Protein AF-0000000079576818 (afdb_homodimer)

Foldseek 3Di:
DAFQQVPPWDQDDNDIWGKWFFLLLFQQQFLLQFLCCLQVVDHDQWDWAQWLLRTITIFGWDDWDDDVQKIKIWTFTDRTRAPDLSHGFIKMKMKGWDAAAEEAEAEDAAFWAACADQAPDDHGGTQEHDRSVVSNRVSNVVSCVVNVNGTYMYMYMYTNCQQVSVVVDCCVLLRTHRHDHRDDDGRMNHHPDPVVLLVVLLSNVSRCVRLPQQEAEEELDDVQLVLCVPPHDFDSSRYGHPNQQQLSNLVSSVVSNRAEYEYRYECQQLLVLLVLRRGRDVVVDHCSLVSLLVLLVVLPDDPVLSVQSNPDDGVVSNLVSCVVRPRLLSSLVSSLASSLVSSCVSNVVRHYYKYFYAHPVGGGSDIHPCNVVSRVVNVVSVVVSD/DAFQQVPPWDDDDNDIWGKWFFLLLFQQQFLLQFLCCLQVVDHDQWDWAQWLLRTITIFGWDDWDDDVQKIKIWTFTDRTRAPDLSHGFIKMKMKGWDAAAEEAEAEDAAFWAACADQAPDDHGGTQEHDRSVVSNRVSNVVSCVVNVNGTYMYMYMYTNCQQVSVVVDCCVLLRTHRHDHRDDDGRMNHHPDPVVLLVVLLSNVSRCVSLPQQEAEEELDDVQLVLCVPPHDFDSSRYGHPNQQQLSNLVSSVVSNRAEYEYRYECQQLLVLLVLRRGRDVVVDHCSLVSLLVLLVVLPDDPVLSVQSNPDDGVVSNLVSCVVRPRQLSSLVSSLASSLVSSCVSNVVRHYYKYFYAHPVGGGSDIHPCNVVSRVVNVVSVVVSD

Nearest PDB structures (foldseek):
  1sr8-assembly1_A  TM=6.077E-01  e=6.921E-20  Archaeoglobus fulgidus DSM 4304
  6rtq-assembly1_A  TM=4.492E-01  e=9.209E+00  Hoeflea phototrophica DFL-43
  5lhk-assembly1_A  TM=2.884E-01  e=3.628E+00  Streptomyces sp. BC16019
  1sr8-assembly1_A  TM=6.078E-01  e=7.165E-20  Archaeoglobus fulgidus DSM 4304
  6rtq-assembly1_A  TM=4.512E-01  e=9.118E+00  Hoeflea phototrophica DFL-43

Organism: NCBI:txid418240

Secondary structure (DSSP, 8-state):
---S-TT-EEEETTEEEE-EE-HHHHHHHHHHHHHHHHHH----SEEEEE-TTSPEEEEE-EEEEE-SSEEEEEEE---TTS--TTTT-EEEEEEEEESSSEEEEEE-TEE-EE-SSSSSSPTTSBSB-HHHHHHHHHHHHHHHHHTT--SEEEEEEE-TTHHHHGGGSSTGGGTEESEE-B--SSSEE-TT-HHHHHHHHHHHHHHHHHTT--EEEEESSHHHHHHHHHH--S-GGG-EE-TTBHHHHHHHHHHHT--EEEEEEEHHHHGGGGGT--B--TTT---HHHHHHHHHHHHT--HHHHHHHHT-SSHHHHHHHHHHTT-HHHHHHHHHHHHHHHHHHHHTT-SEEEEEEEETTTEEEEE-TTHHHHHHHHHHHHHHH-/---S-TT-EEEETTEEEE-EE-HHHHHHHHHHHHHHHHHH----SEEEEE-TTSPEEEEE-EEEEE-SSEEEEEEE---TTS--TTTT-EEEEEEEEESSSEEEEEE-TEE-EE-SSSSSSPTTSBSB-HHHHHHHHHHHHHHHHHTT--SEEEEEEE-TTHHHHGGGSSTGGGTEESEE-B--SSSEE-TT-HHHHHHHHHHHHHHHHHTT--EEEEESSHHHHHHHHHH--S-GGG-EE-TTBHHHHHHHHHHHT--EEEEEEEHHHHGGGGGT--B--TTT---HHHHHHHHHHHHT--HHHHHHHHT-SSHHHHHHHHHHTT-HHHHHHHHHHHHHHHHHHHHTT-SEEEEEEEETTTEEEEE-TTHHHHHHHHHHHHHHH-

Structure (mmCIF, N/CA/C/O backbone):
data_AF-0000000079576818-model_v1
#
loop_
_entity.id
_entity.type
_entity.pdbx_description
1 polymer 'Cobalt-precorrin-5B C(1)-methyltransferase'
#
loop_
_atom_site.group_PDB
_atom_site.id
_atom_site.type_symbol
_atom_site.label_atom_id
_atom_site.label_alt_id
_atom_site.label_comp_id
_atom_site.label_asym_id
_atom_site.label_entity_id
_atom_site.label_seq_id
_atom_site.pdbx_PDB_ins_code
_atom_site.Cartn_x
_atom_site.Cartn_y
_atom_site.Cartn_z
_atom_site.occupancy
_atom_site.B_iso_or_equiv
_atom_site.auth_seq_id
_atom_site.auth_comp_id
_atom_site.auth_asym_id
_atom_site.auth_atom_id
_atom_site.pdbx_PDB_model_num
ATOM 1 N N . MET A 1 1 ? 1.245 28.5 -14.078 1 74.12 1 MET A N 1
ATOM 2 C CA . MET A 1 1 ? 2.031 28.594 -12.852 1 74.12 1 MET A CA 1
ATOM 3 C C . MET A 1 1 ? 2.426 27.203 -12.359 1 74.12 1 MET A C 1
ATOM 5 O O . MET A 1 1 ? 1.647 26.25 -12.477 1 74.12 1 MET A O 1
ATOM 9 N N . LYS A 1 2 ? 3.658 27.125 -11.93 1 87.44 2 LYS A N 1
ATOM 10 C CA . LYS A 1 2 ? 4.137 25.875 -11.352 1 87.44 2 LYS A CA 1
ATOM 11 C C . LYS A 1 2 ? 3.539 25.656 -9.961 1 87.44 2 LYS A C 1
ATOM 13 O O . LYS A 1 2 ? 3.477 26.578 -9.148 1 87.44 2 LYS A O 1
ATOM 18 N N . ASN A 1 3 ? 2.969 24.516 -9.688 1 92.69 3 ASN A N 1
ATOM 19 C CA . ASN A 1 3 ? 2.271 24.297 -8.43 1 92.69 3 ASN A CA 1
ATOM 20 C C . ASN A 1 3 ? 3.102 23.453 -7.469 1 92.69 3 ASN A C 1
ATOM 22 O O . ASN A 1 3 ? 2.666 23.156 -6.352 1 92.69 3 ASN A O 1
ATOM 26 N N . GLY A 1 4 ? 4.203 23.109 -7.887 1 92.75 4 GLY A N 1
ATOM 27 C CA . GLY A 1 4 ? 5.082 22.375 -7 1 92.75 4 GLY A CA 1
ATOM 28 C C . GLY A 1 4 ? 5.113 20.875 -7.301 1 92.75 4 GLY A C 1
ATOM 29 O O . GLY A 1 4 ? 5.855 20.125 -6.668 1 92.75 4 GLY A O 1
ATOM 30 N N . LEU A 1 5 ? 4.336 20.359 -8.32 1 94.38 5 LEU A N 1
ATOM 31 C CA . LEU A 1 5 ? 4.219 18.938 -8.609 1 94.38 5 LEU A CA 1
ATOM 32 C C . LEU A 1 5 ? 4.926 18.578 -9.914 1 94.38 5 LEU A C 1
ATOM 34 O O . LEU A 1 5 ? 4.781 17.469 -10.422 1 94.38 5 LEU A O 1
ATOM 38 N N . GLU A 1 6 ? 5.711 19.516 -10.438 1 92.31 6 GLU A N 1
ATOM 39 C CA . GLU A 1 6 ? 6.285 19.391 -11.773 1 92.31 6 GLU A CA 1
ATOM 40 C C . GLU A 1 6 ? 7.199 18.172 -11.867 1 92.31 6 GLU A C 1
ATOM 42 O O . GLU A 1 6 ? 7.32 17.562 -12.938 1 92.31 6 GLU A O 1
ATOM 47 N N . ASP A 1 7 ? 7.754 17.797 -10.742 1 89.19 7 ASP A N 1
ATOM 48 C CA . ASP A 1 7 ? 8.719 16.703 -10.773 1 89.19 7 ASP A CA 1
ATOM 49 C C . ASP A 1 7 ? 8.125 15.422 -10.172 1 89.19 7 ASP A C 1
ATOM 51 O O . ASP A 1 7 ? 8.844 14.461 -9.898 1 89.19 7 ASP A O 1
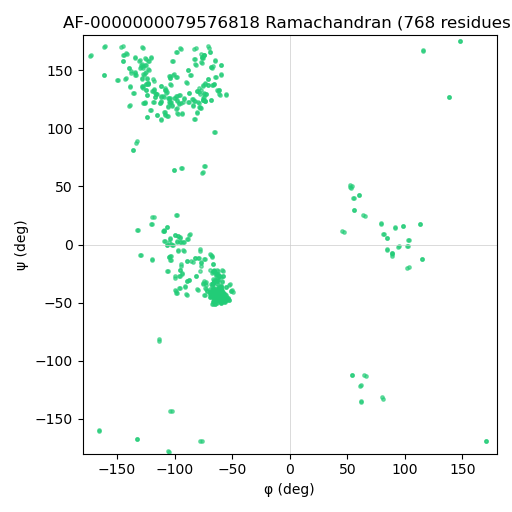ATOM 55 N N . TYR A 1 8 ? 6.859 15.406 -10.023 1 91.38 8 TYR A N 1
ATOM 56 C CA . TYR A 1 8 ? 6.211 14.258 -9.398 1 91.38 8 TYR A CA 1
ATOM 57 C C . TYR A 1 8 ? 5.359 13.492 -10.406 1 91.38 8 TYR A C 1
ATOM 59 O O . TYR A 1 8 ? 4.324 13.992 -10.859 1 91.38 8 TYR A O 1
ATOM 67 N N . TYR A 1 9 ? 5.867 12.32 -10.781 1 92.31 9 TYR A N 1
ATOM 68 C CA . TYR A 1 9 ? 5.195 11.453 -11.734 1 92.31 9 TYR A CA 1
ATOM 69 C C . TYR A 1 9 ? 5.391 9.984 -11.375 1 92.31 9 TYR A C 1
ATOM 71 O O . TYR A 1 9 ? 6.223 9.656 -10.531 1 92.31 9 TYR A O 1
ATOM 79 N N . VAL A 1 10 ? 4.598 9.172 -11.922 1 92.5 10 VAL A N 1
ATOM 80 C CA . VAL A 1 10 ? 4.73 7.723 -11.812 1 92.5 10 VAL A CA 1
ATOM 81 C C . VAL A 1 10 ? 4.461 7.078 -13.172 1 92.5 10 VAL A C 1
ATOM 83 O O . VAL A 1 10 ? 3.746 7.641 -14 1 92.5 10 VAL A O 1
ATOM 86 N N . ILE A 1 11 ? 5.121 5.984 -13.43 1 91.5 11 ILE A N 1
ATOM 87 C CA . ILE A 1 11 ? 4.855 5.238 -14.656 1 91.5 11 ILE A CA 1
ATOM 88 C C . ILE A 1 11 ? 3.885 4.094 -14.367 1 91.5 11 ILE A C 1
ATOM 90 O O . ILE A 1 11 ? 4.148 3.256 -13.5 1 91.5 11 ILE A O 1
ATOM 94 N N . ARG A 1 12 ? 2.736 4.094 -14.828 1 87.38 12 ARG A N 1
ATOM 95 C CA . ARG A 1 12 ? 1.747 3.023 -14.773 1 87.38 12 ARG A CA 1
ATOM 96 C C . ARG A 1 12 ? 1.498 2.436 -16.156 1 87.38 12 ARG A C 1
ATOM 98 O O . ARG A 1 12 ? 1.164 3.162 -17.094 1 87.38 12 ARG A O 1
ATOM 105 N N . GLY A 1 13 ? 1.765 1.047 -16.125 1 82.94 13 GLY A N 1
ATOM 106 C CA . GLY A 1 13 ? 1.78 0.456 -17.453 1 82.94 13 GLY A CA 1
ATOM 107 C C . GLY A 1 13 ? 2.865 1.024 -18.344 1 82.94 13 GLY A C 1
ATOM 108 O O . GLY A 1 13 ? 4.043 1.023 -17.984 1 82.94 13 GLY A O 1
ATOM 109 N N . ASN A 1 14 ? 2.688 1.577 -19.391 1 85.75 14 ASN A N 1
ATOM 110 C CA . ASN A 1 14 ? 3.676 2.168 -20.297 1 85.75 14 ASN A CA 1
ATOM 111 C C . ASN A 1 14 ? 3.434 3.662 -20.484 1 85.75 14 ASN A C 1
ATOM 113 O O . ASN A 1 14 ? 3.85 4.234 -21.484 1 85.75 14 ASN A O 1
ATOM 117 N N . LYS A 1 15 ? 2.742 4.246 -19.453 1 91.75 15 LYS A N 1
ATOM 118 C CA . LYS A 1 15 ? 2.436 5.668 -19.562 1 91.75 15 LYS A CA 1
ATOM 119 C C . LYS A 1 15 ? 2.971 6.441 -18.359 1 91.75 15 LYS A C 1
ATOM 121 O O . LYS A 1 15 ? 2.787 6.023 -17.219 1 91.75 15 LYS A O 1
ATOM 126 N N . LYS A 1 16 ? 3.67 7.449 -18.609 1 93.69 16 LYS A N 1
ATOM 127 C CA . LYS A 1 16 ? 4.074 8.391 -17.578 1 93.69 16 LYS A CA 1
ATOM 128 C C . LYS A 1 16 ? 2.9 9.266 -17.141 1 93.69 16 LYS A C 1
ATOM 130 O O . LYS A 1 16 ? 2.277 9.938 -17.969 1 93.69 16 LYS A O 1
ATOM 135 N N . MET A 1 17 ? 2.574 9.281 -15.836 1 96 17 MET A N 1
ATOM 136 C CA . MET A 1 17 ? 1.37 9.945 -15.344 1 96 17 MET A CA 1
ATOM 137 C C . MET A 1 17 ? 1.713 10.969 -14.266 1 96 17 MET A C 1
ATOM 139 O O . MET A 1 17 ? 2.471 10.664 -13.336 1 96 17 MET A O 1
ATOM 143 N N . ARG A 1 18 ? 1.081 12.125 -14.328 1 96.12 18 ARG A N 1
ATOM 144 C CA . ARG A 1 18 ? 1.359 13.242 -13.438 1 96.12 18 ARG A CA 1
ATOM 145 C C . ARG A 1 18 ? 0.555 13.125 -12.141 1 96.12 18 ARG A C 1
ATOM 147 O O . ARG A 1 18 ? -0.614 12.734 -12.172 1 96.12 18 ARG A O 1
ATOM 154 N N . PHE A 1 19 ? 1.176 13.586 -11.016 1 96.81 19 PHE A N 1
ATOM 155 C CA . PHE A 1 19 ? 0.482 13.703 -9.734 1 96.81 19 PHE A CA 1
ATOM 156 C C . PHE A 1 19 ? -0.452 14.906 -9.734 1 96.81 19 PHE A C 1
ATOM 158 O O . PHE A 1 19 ? -0.341 15.789 -10.586 1 96.81 19 PHE A O 1
ATOM 165 N N . GLY A 1 20 ? -1.415 14.922 -8.836 1 97.81 20 GLY A N 1
ATOM 166 C CA . GLY A 1 20 ? -2.289 16.047 -8.57 1 97.81 20 GLY A CA 1
ATOM 167 C C . GLY A 1 20 ? -2.436 16.359 -7.09 1 97.81 20 GLY A C 1
ATOM 168 O O . GLY A 1 20 ? -1.608 15.93 -6.277 1 97.81 20 GLY A O 1
ATOM 169 N N . TYR A 1 21 ? -3.414 17.203 -6.77 1 98.12 21 TYR A N 1
ATOM 170 C CA . TYR A 1 21 ? -3.682 17.5 -5.367 1 98.12 21 TYR A CA 1
ATOM 171 C C . TYR A 1 21 ? -5.156 17.281 -5.035 1 98.12 21 TYR A C 1
ATOM 173 O O . TYR A 1 21 ? -6.016 17.391 -5.914 1 98.12 21 TYR A O 1
ATOM 181 N N . THR A 1 22 ? -5.434 16.984 -3.783 1 97.81 22 THR A N 1
ATOM 182 C CA . THR A 1 22 ? -6.723 16.453 -3.346 1 97.81 22 THR A CA 1
ATOM 183 C C . THR A 1 22 ? -7.723 17.594 -3.141 1 97.81 22 THR A C 1
ATOM 185 O O . THR A 1 22 ? -7.344 18.766 -3.117 1 97.81 22 THR A O 1
ATOM 188 N N . THR A 1 23 ? -8.984 17.219 -2.979 1 98.38 23 THR A N 1
ATOM 189 C CA . THR A 1 23 ? -10.008 18.188 -2.613 1 98.38 23 THR A CA 1
ATOM 190 C C . THR A 1 23 ? -9.711 18.797 -1.247 1 98.38 23 THR A C 1
ATOM 192 O O . THR A 1 23 ? -10.008 19.969 -1.006 1 98.38 23 THR A O 1
ATOM 195 N N . GLY A 1 24 ? -9.141 18 -0.375 1 98.25 24 GLY A N 1
ATOM 196 C CA . GLY A 1 24 ? -8.727 18.516 0.921 1 98.25 24 GLY A CA 1
ATOM 197 C C . GLY A 1 24 ? -7.715 19.641 0.82 1 98.25 24 GLY A C 1
ATOM 198 O O . GLY A 1 24 ? -7.836 20.656 1.512 1 98.25 24 GLY A O 1
ATOM 199 N N . SER A 1 25 ? -6.766 19.391 -0.07 1 98.25 25 SER A N 1
ATOM 200 C CA . SER A 1 25 ? -5.762 20.422 -0.283 1 98.25 25 SER A CA 1
ATOM 201 C C . SER A 1 25 ? -6.387 21.688 -0.875 1 98.25 25 SER A C 1
ATOM 203 O O . SER A 1 25 ? -6.023 22.797 -0.497 1 98.25 25 SER A O 1
ATOM 205 N N . CYS A 1 26 ? -7.262 21.516 -1.773 1 98.75 26 CYS A N 1
ATOM 206 C CA . CYS A 1 26 ? -7.957 22.656 -2.355 1 98.75 26 CYS A CA 1
ATOM 207 C C . CYS A 1 26 ? -8.719 23.422 -1.288 1 98.75 26 CYS A C 1
ATOM 209 O O . CYS A 1 26 ? -8.641 24.656 -1.233 1 98.75 26 CYS A O 1
ATOM 211 N N . ALA A 1 27 ? -9.453 22.688 -0.46 1 98.81 27 ALA A N 1
ATOM 212 C CA . ALA A 1 27 ? -10.258 23.312 0.586 1 98.81 27 ALA A CA 1
ATOM 213 C C . ALA A 1 27 ? -9.383 24.094 1.562 1 98.81 27 ALA A C 1
ATOM 215 O O . ALA A 1 27 ? -9.695 25.234 1.92 1 98.81 27 ALA A O 1
ATOM 216 N N . ALA A 1 28 ? -8.32 23.5 1.974 1 98.38 28 ALA A N 1
ATOM 217 C CA . ALA A 1 28 ? -7.414 24.125 2.924 1 98.38 28 ALA A CA 1
ATOM 218 C C . ALA A 1 28 ? -6.777 25.375 2.322 1 98.38 28 ALA A C 1
ATOM 220 O O . ALA A 1 28 ? -6.688 26.422 2.982 1 98.38 28 ALA A O 1
ATOM 221 N N . ALA A 1 29 ? -6.352 25.281 1.074 1 98.44 29 ALA A N 1
ATOM 222 C CA . ALA A 1 29 ? -5.727 26.406 0.397 1 98.44 29 ALA A CA 1
ATOM 223 C C . ALA A 1 29 ? -6.723 27.547 0.197 1 98.44 29 ALA A C 1
ATOM 225 O O . ALA A 1 29 ? -6.379 28.719 0.387 1 98.44 29 ALA A O 1
ATOM 226 N N . ALA A 1 30 ? -7.887 27.203 -0.219 1 98.75 30 ALA A N 1
ATOM 227 C CA . ALA A 1 30 ? -8.922 28.219 -0.377 1 98.75 30 ALA A CA 1
ATOM 228 C C . ALA A 1 30 ? -9.203 28.922 0.944 1 98.75 30 ALA A C 1
ATOM 230 O O . ALA A 1 30 ? -9.359 30.156 0.975 1 98.75 30 ALA A O 1
ATOM 231 N N . CYS A 1 31 ? -9.352 28.156 1.977 1 98.62 31 CYS A N 1
ATOM 232 C CA . CYS A 1 31 ? -9.57 28.719 3.305 1 98.62 31 CYS A CA 1
ATOM 233 C C . CYS A 1 31 ? -8.438 29.672 3.686 1 98.62 31 CYS A C 1
ATOM 235 O O . CYS A 1 31 ? -8.688 30.766 4.18 1 98.62 31 CYS A O 1
ATOM 237 N N . LYS A 1 32 ? -7.23 29.234 3.455 1 97.44 32 LYS A N 1
ATOM 238 C CA . LYS A 1 32 ? -6.066 30.078 3.75 1 97.44 32 LYS A CA 1
ATOM 239 C C . LYS A 1 32 ? -6.141 31.406 3.004 1 97.44 32 LYS A C 1
ATOM 241 O O . LYS A 1 32 ? -5.945 32.469 3.598 1 97.44 32 LYS A O 1
ATOM 246 N N . GLY A 1 33 ? -6.391 31.344 1.738 1 98 33 GLY A N 1
ATOM 247 C CA . GLY A 1 33 ? -6.52 32.562 0.945 1 98 33 GLY A CA 1
ATOM 248 C C . GLY A 1 33 ? -7.602 33.5 1.452 1 98 33 GLY A C 1
ATOM 249 O O . GLY A 1 33 ? -7.367 34.688 1.623 1 98 33 GLY A O 1
ATOM 250 N N . ALA A 1 34 ? -8.766 32.938 1.726 1 98.56 34 ALA A N 1
ATOM 251 C CA . ALA A 1 34 ? -9.898 33.719 2.201 1 98.56 34 ALA A CA 1
ATOM 252 C C . ALA A 1 34 ? -9.578 34.375 3.541 1 98.56 34 ALA A C 1
ATOM 254 O O . ALA A 1 34 ? -9.867 35.562 3.74 1 98.56 34 ALA A O 1
ATOM 255 N N . ALA A 1 35 ? -9.055 33.594 4.43 1 97.62 35 ALA A N 1
ATOM 256 C CA . ALA A 1 35 ? -8.711 34.125 5.75 1 97.62 35 ALA A CA 1
ATOM 257 C C . ALA A 1 35 ? -7.664 35.219 5.652 1 97.62 35 ALA A C 1
ATOM 259 O O . ALA A 1 35 ? -7.754 36.25 6.34 1 97.62 35 ALA A O 1
ATOM 260 N N . GLU A 1 36 ? -6.684 35.031 4.805 1 96.5 36 GLU A N 1
ATOM 261 C CA . GLU A 1 36 ? -5.625 36.031 4.609 1 96.5 36 GLU A CA 1
ATOM 262 C C . GLU A 1 36 ? -6.199 37.344 4.109 1 96.5 36 GLU A C 1
ATOM 264 O O . GLU A 1 36 ? -5.809 38.438 4.586 1 96.5 36 GLU A O 1
ATOM 269 N N . ILE A 1 37 ? -7.031 37.281 3.207 1 97.31 37 ILE A N 1
ATOM 270 C CA . ILE A 1 37 ? -7.633 38.5 2.639 1 97.31 37 ILE A CA 1
ATOM 271 C C . ILE A 1 37 ? -8.539 39.156 3.674 1 97.31 37 ILE A C 1
ATOM 273 O O . ILE A 1 37 ? -8.523 40.375 3.834 1 97.31 37 ILE A O 1
ATOM 277 N N . LEU A 1 38 ? -9.352 38.312 4.348 1 97.56 38 LEU A N 1
ATOM 278 C CA . LEU A 1 38 ? -10.32 38.812 5.312 1 97.56 38 LEU A CA 1
ATOM 279 C C . LEU A 1 38 ? -9.625 39.562 6.453 1 97.56 38 LEU A C 1
ATOM 281 O O . LEU A 1 38 ? -10.031 40.656 6.82 1 97.56 38 LEU A O 1
ATOM 285 N N . LEU A 1 39 ? -8.633 38.969 6.996 1 95.69 39 LEU A N 1
ATOM 286 C CA . LEU A 1 39 ? -8.008 39.5 8.203 1 95.69 39 LEU A CA 1
ATOM 287 C C . LEU A 1 39 ? -6.863 40.438 7.852 1 95.69 39 LEU A C 1
ATOM 289 O O . LEU A 1 39 ? -6.613 41.406 8.562 1 95.69 39 LEU A O 1
ATOM 293 N N . GLY A 1 40 ? -6.129 40.188 6.84 1 93.88 40 GLY A N 1
ATOM 294 C CA . GLY A 1 40 ? -4.957 40.969 6.469 1 93.88 40 GLY A CA 1
ATOM 295 C C . GLY A 1 40 ? -5.277 42.125 5.543 1 93.88 40 GLY A C 1
ATOM 296 O O . GLY A 1 40 ? -4.508 43.062 5.449 1 93.88 40 GLY A O 1
ATOM 297 N N . GLY A 1 41 ? -6.246 41.969 4.75 1 93.25 41 GLY A N 1
ATOM 298 C CA . GLY A 1 41 ? -6.66 43.031 3.844 1 93.25 41 GLY A CA 1
ATOM 299 C C . GLY A 1 41 ? -5.863 43.062 2.553 1 93.25 41 GLY A C 1
ATOM 300 O O . GLY A 1 41 ? -6 43.969 1.754 1 93.25 41 GLY A O 1
ATOM 301 N N . VAL A 1 42 ? -5.023 42.125 2.357 1 88.94 42 VAL A N 1
ATOM 302 C CA . VAL A 1 42 ? -4.184 42.094 1.164 1 88.94 42 VAL A CA 1
ATOM 303 C C . VAL A 1 42 ? -4.66 41 0.221 1 88.94 42 VAL A C 1
ATOM 305 O O . VAL A 1 42 ? -4.898 39.875 0.65 1 88.94 42 VAL A O 1
ATOM 308 N N . MET A 1 43 ? -4.762 41.438 -1.058 1 91.56 43 MET A N 1
ATOM 309 C CA . MET A 1 43 ? -5.168 40.469 -2.086 1 91.56 43 MET A CA 1
ATOM 310 C C . MET A 1 43 ? -3.998 39.594 -2.492 1 91.56 43 MET A C 1
ATOM 312 O O . MET A 1 43 ? -2.871 40.062 -2.637 1 91.56 43 MET A O 1
ATOM 316 N N . HIS A 1 44 ? -4.258 38.344 -2.576 1 91.38 44 HIS A N 1
ATOM 317 C CA . HIS A 1 44 ? -3.277 37.344 -3.049 1 91.38 44 HIS A CA 1
ATOM 318 C C . HIS A 1 44 ? -3.766 36.656 -4.305 1 91.38 44 HIS A C 1
ATOM 320 O O . HIS A 1 44 ? -4.957 36.375 -4.441 1 91.38 44 HIS A O 1
ATOM 326 N N . LYS A 1 45 ? -2.861 36.406 -5.219 1 94.06 45 LYS A N 1
ATOM 327 C CA . LYS A 1 45 ? -3.211 35.656 -6.426 1 94.06 45 LYS A CA 1
ATOM 328 C C . LYS A 1 45 ? -3.076 34.156 -6.203 1 94.06 45 LYS A C 1
ATOM 330 O O . LYS A 1 45 ? -3.717 33.344 -6.895 1 94.06 45 LYS A O 1
ATOM 335 N N . ALA A 1 46 ? -2.154 33.812 -5.328 1 97.12 46 ALA A N 1
ATOM 336 C CA . ALA A 1 46 ? -1.885 32.406 -5.027 1 97.12 46 ALA A CA 1
ATOM 337 C C . ALA A 1 46 ? -1.511 32.219 -3.559 1 97.12 46 ALA A C 1
ATOM 339 O O . ALA A 1 46 ? -1.178 33.188 -2.871 1 97.12 46 ALA A O 1
ATOM 340 N N . VAL A 1 47 ? -1.695 31.031 -3.104 1 96.69 47 VAL A N 1
ATOM 341 C CA . VAL A 1 47 ? -1.284 30.688 -1.747 1 96.69 47 VAL A CA 1
ATOM 342 C C . VAL A 1 47 ? -0.432 29.422 -1.772 1 96.69 47 VAL A C 1
ATOM 344 O O . VAL A 1 47 ? -0.524 28.625 -2.707 1 96.69 47 VAL A O 1
ATOM 347 N N . THR A 1 48 ? 0.417 29.281 -0.776 1 94.94 48 THR A N 1
ATOM 348 C CA . THR A 1 48 ? 1.196 28.047 -0.608 1 94.94 48 THR A CA 1
ATOM 349 C C . THR A 1 48 ? 0.572 27.156 0.455 1 94.94 48 THR A C 1
ATOM 351 O O . THR A 1 48 ? -0.05 27.641 1.4 1 94.94 48 THR A O 1
ATOM 354 N N . LEU A 1 49 ? 0.649 25.891 0.327 1 94.75 49 LEU A N 1
ATOM 355 C CA . LEU A 1 49 ? 0.118 24.922 1.271 1 94.75 49 LEU A CA 1
ATOM 356 C C . LEU A 1 49 ? 1.088 23.75 1.452 1 94.75 49 LEU A C 1
ATOM 358 O O . LEU A 1 49 ? 1.415 23.062 0.489 1 94.75 49 LEU A O 1
ATOM 362 N N . MET A 1 50 ? 1.539 23.578 2.664 1 89 50 MET A N 1
ATOM 363 C CA . MET A 1 50 ? 2.334 22.391 2.975 1 89 50 MET A CA 1
ATOM 364 C C . MET A 1 50 ? 1.44 21.172 3.152 1 89 50 MET A C 1
ATOM 366 O O . MET A 1 50 ? 0.613 21.141 4.066 1 89 50 MET A O 1
ATOM 370 N N . THR A 1 51 ? 1.664 20.219 2.311 1 93.5 51 THR A N 1
ATOM 371 C CA . THR A 1 51 ? 0.83 19.031 2.383 1 93.5 51 THR A CA 1
ATOM 372 C C . THR A 1 51 ? 1.354 18.062 3.443 1 93.5 51 THR A C 1
ATOM 374 O O . THR A 1 51 ? 2.523 18.141 3.828 1 93.5 51 THR A O 1
ATOM 377 N N . PRO A 1 52 ? 0.461 17.172 3.883 1 88.94 52 PRO A N 1
ATOM 378 C CA . PRO A 1 52 ? 0.919 16.141 4.824 1 88.94 52 PRO A CA 1
ATOM 379 C C . PRO A 1 52 ? 2.053 15.289 4.262 1 88.94 52 PRO A C 1
ATOM 381 O O . PRO A 1 52 ? 2.857 14.742 5.023 1 88.94 52 PRO A O 1
ATOM 384 N N . LYS A 1 53 ? 2.199 15.211 2.994 1 87.94 53 LYS A N 1
ATOM 385 C CA . LYS A 1 53 ? 3.244 14.422 2.344 1 87.94 53 LYS A CA 1
ATOM 386 C C . LYS A 1 53 ? 4.582 15.156 2.377 1 87.94 53 LYS A C 1
ATOM 388 O O . LYS A 1 53 ? 5.609 14.602 1.983 1 87.94 53 LYS A O 1
ATOM 393 N N . GLY A 1 54 ? 4.543 16.422 2.74 1 84.94 54 GLY A N 1
ATOM 394 C CA . GLY A 1 54 ? 5.762 17.219 2.805 1 84.94 54 GLY A CA 1
ATOM 395 C C . GLY A 1 54 ? 6.07 17.938 1.509 1 84.94 54 GLY A C 1
ATOM 396 O O . GLY A 1 54 ? 7.199 18.391 1.294 1 84.94 54 GLY A O 1
ATOM 397 N N . ILE A 1 55 ? 5.129 18.031 0.636 1 90.19 55 ILE A N 1
ATOM 398 C CA . ILE A 1 55 ? 5.27 18.734 -0.629 1 90.19 55 ILE A CA 1
ATOM 399 C C . ILE A 1 55 ? 4.613 20.109 -0.522 1 90.19 55 ILE A C 1
ATOM 401 O O . ILE A 1 55 ? 3.451 20.234 -0.124 1 90.19 55 ILE A O 1
ATOM 405 N N . LEU A 1 56 ? 5.328 21.094 -0.824 1 91.31 56 LEU A N 1
ATOM 406 C CA . LEU A 1 56 ? 4.797 22.453 -0.81 1 91.31 56 LEU A CA 1
ATOM 407 C C . LEU A 1 56 ? 4.074 22.766 -2.117 1 91.31 56 LEU A C 1
ATOM 409 O O . LEU A 1 56 ? 4.691 22.766 -3.186 1 91.31 56 LEU A O 1
ATOM 413 N N . LEU A 1 57 ? 2.812 23.062 -2.041 1 96.44 57 LEU A N 1
ATOM 414 C CA . LEU A 1 57 ? 2.01 23.438 -3.203 1 96.44 57 LEU A CA 1
ATOM 415 C C . LEU A 1 57 ? 1.872 24.938 -3.318 1 96.44 57 LEU A C 1
ATOM 417 O O . LEU A 1 57 ? 1.818 25.641 -2.305 1 96.44 57 LEU A O 1
ATOM 421 N N . THR A 1 58 ? 1.858 25.469 -4.496 1 97.62 58 THR A N 1
ATOM 422 C CA . THR A 1 58 ? 1.454 26.828 -4.816 1 97.62 58 THR A CA 1
ATOM 423 C C . THR A 1 58 ? 0.202 26.828 -5.691 1 97.62 58 THR A C 1
ATOM 425 O O . THR A 1 58 ? 0.248 26.406 -6.852 1 97.62 58 THR A O 1
ATOM 428 N N . LEU A 1 59 ? -0.881 27.281 -5.105 1 98.25 59 LEU A N 1
ATOM 429 C CA . LEU A 1 59 ? -2.172 27.141 -5.77 1 98.25 59 LEU A CA 1
ATOM 430 C C . LEU A 1 59 ? -2.791 28.5 -6.066 1 98.25 59 LEU A C 1
ATOM 432 O O . LEU A 1 59 ? -2.816 29.375 -5.203 1 98.25 59 LEU A O 1
ATOM 436 N N . GLU A 1 60 ? -3.27 28.656 -7.277 1 98 60 GLU A N 1
ATOM 437 C CA . GLU A 1 60 ? -3.875 29.906 -7.723 1 98 60 GLU A CA 1
ATOM 438 C C . GLU A 1 60 ? -5.262 30.094 -7.117 1 98 60 GLU A C 1
ATOM 440 O O . GLU A 1 60 ? -6.086 29.172 -7.133 1 98 60 GLU A O 1
ATOM 445 N N . LEU A 1 61 ? -5.492 31.281 -6.535 1 98.25 61 LEU A N 1
ATOM 446 C CA . LEU A 1 61 ? -6.816 31.625 -6.027 1 98.25 61 LEU A CA 1
ATOM 447 C C . LEU A 1 61 ? -7.73 32.094 -7.16 1 98.25 61 LEU A C 1
ATOM 449 O O . LEU A 1 61 ? -7.312 32.844 -8.039 1 98.25 61 LEU A O 1
ATOM 453 N N . LYS A 1 62 ? -8.867 31.531 -7.141 1 97.75 62 LYS A N 1
ATOM 454 C CA . LYS A 1 62 ? -9.875 31.891 -8.133 1 97.75 62 LYS A CA 1
ATOM 455 C C . LYS A 1 62 ? -11.148 32.375 -7.461 1 97.75 62 LYS A C 1
ATOM 457 O O . LYS A 1 62 ? -11.359 32.156 -6.27 1 97.75 62 LYS A O 1
ATOM 462 N N . ASP A 1 63 ? -11.992 33.156 -8.172 1 97.56 63 ASP A N 1
ATOM 463 C CA . ASP A 1 63 ? -13.328 33.594 -7.793 1 97.56 63 ASP A CA 1
ATOM 464 C C . ASP A 1 63 ? -13.328 34.25 -6.418 1 97.56 63 ASP A C 1
ATOM 466 O O . ASP A 1 63 ? -14.094 33.875 -5.535 1 97.56 63 ASP A O 1
ATOM 470 N N . ILE A 1 64 ? -12.453 35.188 -6.258 1 97.88 64 ILE A N 1
ATOM 471 C CA . ILE A 1 64 ? -12.344 35.875 -4.984 1 97.88 64 ILE A CA 1
ATOM 472 C C . ILE A 1 64 ? -13.508 36.844 -4.828 1 97.88 64 ILE A C 1
ATOM 474 O O . ILE A 1 64 ? -13.75 37.688 -5.707 1 97.88 64 ILE A O 1
ATOM 478 N N . ARG A 1 65 ? -14.367 36.781 -3.719 1 96.88 65 ARG A N 1
ATOM 479 C CA . ARG A 1 65 ? -15.469 37.688 -3.396 1 96.88 65 ARG A CA 1
ATOM 480 C C . ARG A 1 65 ? -15.336 38.219 -1.98 1 96.88 65 ARG A C 1
ATOM 482 O O . ARG A 1 65 ? -15.211 37.469 -1.021 1 96.88 65 ARG A O 1
ATOM 489 N N . ILE A 1 66 ? -15.281 39.406 -1.903 1 96.75 66 ILE A N 1
ATOM 490 C CA . ILE A 1 66 ? -15.203 40.094 -0.611 1 96.75 66 ILE A CA 1
ATOM 491 C C . ILE A 1 66 ? -16.547 40.75 -0.285 1 96.75 66 ILE A C 1
ATOM 493 O O . ILE A 1 66 ? -17.016 41.625 -1.012 1 96.75 66 ILE A O 1
ATOM 497 N N . GLU A 1 67 ? -17.141 40.312 0.798 1 94.81 67 GLU A N 1
ATOM 498 C CA . GLU A 1 67 ? -18.438 40.844 1.212 1 94.81 67 GLU A CA 1
ATOM 499 C C . GLU A 1 67 ? -18.453 41.188 2.695 1 94.81 67 GLU A C 1
ATOM 501 O O . GLU A 1 67 ? -18.922 40.406 3.525 1 94.81 67 GLU A O 1
ATOM 506 N N . GLY A 1 68 ? -18.078 42.406 3.09 1 91 68 GLY A N 1
ATOM 507 C CA . GLY A 1 68 ? -18.078 42.844 4.484 1 91 68 GLY A CA 1
ATOM 508 C C . GLY A 1 68 ? -17.094 42.062 5.34 1 91 68 GLY A C 1
ATOM 509 O O . GLY A 1 68 ? -15.891 42.125 5.113 1 91 68 GLY A O 1
ATOM 510 N N . ASN A 1 69 ? -17.75 41.281 6.238 1 94.94 69 ASN A N 1
ATOM 511 C CA . ASN A 1 69 ? -16.922 40.5 7.16 1 94.94 69 ASN A CA 1
ATOM 512 C C . ASN A 1 69 ? -16.75 39.062 6.688 1 94.94 69 ASN A C 1
ATOM 514 O O . ASN A 1 69 ? -16.609 38.156 7.5 1 94.94 69 ASN A O 1
ATOM 518 N N . GLN A 1 70 ? -16.906 39 5.32 1 97.44 70 GLN A N 1
ATOM 519 C CA . GLN A 1 70 ? -16.828 37.656 4.727 1 97.44 70 GLN A CA 1
ATOM 520 C C . GLN A 1 70 ? -16.031 37.688 3.434 1 97.44 70 GLN A C 1
ATOM 522 O O . GLN A 1 70 ? -16.156 38.594 2.621 1 97.44 70 GLN A O 1
ATOM 527 N N . VAL A 1 71 ? -15.148 36.719 3.266 1 98.44 71 VAL A N 1
ATOM 528 C CA . VAL A 1 71 ? -14.383 36.531 2.031 1 98.44 71 VAL A CA 1
ATOM 529 C C . VAL A 1 71 ? -14.523 35.125 1.525 1 98.44 71 VAL A C 1
ATOM 531 O O . VAL A 1 71 ? -14.516 34.156 2.314 1 98.44 71 VAL A O 1
ATOM 534 N N . THR A 1 72 ? -14.766 34.938 0.222 1 98.56 72 THR A N 1
ATOM 535 C CA . THR A 1 72 ? -14.805 33.625 -0.435 1 98.56 72 THR A CA 1
ATOM 536 C C . THR A 1 72 ? -13.688 33.5 -1.464 1 98.56 72 THR A C 1
ATOM 538 O O . THR A 1 72 ? -13.461 34.406 -2.25 1 98.56 72 THR A O 1
ATOM 541 N N . CYS A 1 73 ? -12.945 32.469 -1.423 1 98.56 73 CYS A N 1
ATOM 542 C CA . CYS A 1 73 ? -11.953 32.125 -2.43 1 98.56 73 CYS A CA 1
ATOM 543 C C . CYS A 1 73 ? -12.188 30.703 -2.957 1 98.56 73 CYS A C 1
ATOM 545 O O . CYS A 1 73 ? -12.852 29.891 -2.305 1 98.56 73 CYS A O 1
ATOM 547 N N . ALA A 1 74 ? -11.641 30.391 -4.117 1 98.69 74 ALA A N 1
ATOM 548 C CA . ALA A 1 74 ? -11.758 29.062 -4.707 1 98.69 74 ALA A CA 1
ATOM 549 C C . ALA A 1 74 ? -10.414 28.578 -5.234 1 98.69 74 ALA A C 1
ATOM 551 O O . ALA A 1 74 ? -9.547 29.375 -5.578 1 98.69 74 ALA A O 1
ATOM 552 N N . ILE A 1 75 ? -10.219 27.297 -5.184 1 98.69 75 ILE A N 1
ATOM 553 C CA . ILE A 1 75 ? -9.109 26.609 -5.832 1 98.69 75 ILE A CA 1
ATOM 554 C C . ILE A 1 75 ? -9.648 25.594 -6.84 1 98.69 75 ILE A C 1
ATOM 556 O O . ILE A 1 75 ? -10.594 24.859 -6.543 1 98.69 75 ILE A O 1
ATOM 560 N N . GLN A 1 76 ? -9.109 25.609 -8.031 1 98.56 76 GLN A N 1
ATOM 561 C CA . GLN A 1 76 ? -9.461 24.594 -9.023 1 98.56 76 GLN A CA 1
ATOM 562 C C . GLN A 1 76 ? -8.664 23.312 -8.812 1 98.56 76 GLN A C 1
ATOM 564 O O . GLN A 1 76 ? -7.43 23.344 -8.797 1 98.56 76 GLN A O 1
ATOM 569 N N . LYS A 1 77 ? -9.375 22.25 -8.656 1 97.88 77 LYS A N 1
ATOM 570 C CA . LYS A 1 77 ? -8.727 20.969 -8.406 1 97.88 77 LYS A CA 1
ATOM 571 C C . LYS A 1 77 ? -8.016 20.453 -9.656 1 97.88 77 LYS A C 1
ATOM 573 O O . LYS A 1 77 ? -8.539 20.578 -10.766 1 97.88 77 LYS A O 1
ATOM 578 N N . ASP A 1 78 ? -6.879 19.953 -9.5 1 97.81 78 ASP A N 1
ATOM 579 C CA . ASP A 1 78 ? -6.121 19.219 -10.516 1 97.81 78 ASP A CA 1
ATOM 580 C C . ASP A 1 78 ? -5.727 17.828 -10.023 1 97.81 78 ASP A C 1
ATOM 582 O O . ASP A 1 78 ? -4.859 17.703 -9.156 1 97.81 78 ASP A O 1
ATOM 586 N N . ALA A 1 79 ? -6.336 16.844 -10.586 1 96.5 79 ALA A N 1
ATOM 587 C CA . ALA A 1 79 ? -6.098 15.469 -10.164 1 96.5 79 ALA A CA 1
ATOM 588 C C . ALA A 1 79 ? -4.906 14.867 -10.906 1 96.5 79 ALA A C 1
ATOM 590 O O . ALA A 1 79 ? -4.617 13.672 -10.766 1 96.5 79 ALA A O 1
ATOM 591 N N . GLY A 1 80 ? -4.207 15.727 -11.641 1 96.44 80 GLY A N 1
ATOM 592 C CA . GLY A 1 80 ? -3.213 15.156 -12.531 1 96.44 80 GLY A CA 1
ATOM 593 C C . GLY A 1 80 ? -3.811 14.242 -13.586 1 96.44 80 GLY A C 1
ATOM 594 O O . GLY A 1 80 ? -4.793 14.602 -14.242 1 96.44 80 GLY A O 1
ATOM 595 N N . ASP A 1 81 ? -3.174 13.062 -13.805 1 95.75 81 ASP A N 1
ATOM 596 C CA . ASP A 1 81 ? -3.656 12.141 -14.828 1 95.75 81 ASP A CA 1
ATOM 597 C C . ASP A 1 81 ? -4.496 11.023 -14.219 1 95.75 81 ASP A C 1
ATOM 599 O O . ASP A 1 81 ? -4.766 10.016 -14.875 1 95.75 81 ASP A O 1
ATOM 603 N N . ASP A 1 82 ? -4.762 11.172 -12.992 1 94.81 82 ASP A N 1
ATOM 604 C CA . ASP A 1 82 ? -5.68 10.234 -12.344 1 94.81 82 ASP A CA 1
ATOM 605 C C . ASP A 1 82 ? -7.094 10.391 -12.891 1 94.81 82 ASP A C 1
ATOM 607 O O . ASP A 1 82 ? -7.543 11.508 -13.156 1 94.81 82 ASP A O 1
ATOM 611 N N . PRO A 1 83 ? -7.77 9.25 -13.141 1 91.94 83 PRO A N 1
ATOM 612 C CA . PRO A 1 83 ? -9.172 9.344 -13.562 1 91.94 83 PRO A CA 1
ATOM 613 C C . PRO A 1 83 ? -10.109 9.711 -12.414 1 91.94 83 PRO A C 1
ATOM 615 O O . PRO A 1 83 ? -11.023 8.945 -12.094 1 91.94 83 PRO A O 1
ATOM 618 N N . ASP A 1 84 ? -10.039 10.82 -11.914 1 90.88 84 ASP A N 1
ATOM 619 C CA . ASP A 1 84 ? -10.781 11.352 -10.773 1 90.88 84 ASP A CA 1
ATOM 620 C C . ASP A 1 84 ? -11.977 12.188 -11.234 1 90.88 84 ASP A C 1
ATOM 622 O O . ASP A 1 84 ? -11.805 13.188 -11.93 1 90.88 84 ASP A O 1
ATOM 626 N N . THR A 1 85 ? -13.133 11.859 -10.805 1 92.56 85 THR A N 1
ATOM 627 C CA . THR A 1 85 ? -14.367 12.5 -11.234 1 92.56 85 THR A CA 1
ATOM 628 C C . THR A 1 85 ? -14.414 13.953 -10.766 1 92.56 85 THR A C 1
ATOM 630 O O . THR A 1 85 ? -15.195 14.75 -11.281 1 92.56 85 THR A O 1
ATOM 633 N N . THR A 1 86 ? -13.555 14.297 -9.789 1 95.12 86 THR A N 1
ATOM 634 C CA . THR A 1 86 ? -13.609 15.641 -9.227 1 95.12 86 THR A CA 1
ATOM 635 C C . THR A 1 86 ? -12.562 16.531 -9.883 1 95.12 86 THR A C 1
ATOM 637 O O . THR A 1 86 ? -12.32 17.656 -9.43 1 95.12 86 THR A O 1
ATOM 640 N N . ASN A 1 87 ? -11.922 16 -10.914 1 96.31 87 ASN A N 1
ATOM 641 C CA . ASN A 1 87 ? -10.922 16.812 -11.602 1 96.31 87 ASN A CA 1
ATOM 642 C C . ASN A 1 87 ? -11.539 18.062 -12.211 1 96.31 87 ASN A C 1
ATOM 644 O O . ASN A 1 87 ? -12.602 18 -12.836 1 96.31 87 ASN A O 1
ATOM 648 N N . GLY A 1 88 ? -10.867 19.188 -11.977 1 97.19 88 GLY A N 1
ATOM 649 C CA . GLY A 1 88 ? -11.234 20.422 -12.648 1 97.19 88 GLY A CA 1
ATOM 650 C C . GLY A 1 88 ? -12.281 21.219 -11.891 1 97.19 88 GLY A C 1
ATOM 651 O O . GLY A 1 88 ? -12.523 22.391 -12.203 1 97.19 88 GLY A O 1
ATOM 652 N N . ILE A 1 89 ? -12.812 20.672 -10.875 1 97.81 89 ILE A N 1
ATOM 653 C CA . ILE A 1 89 ? -13.875 21.375 -10.172 1 97.81 89 ILE A CA 1
ATOM 654 C C . ILE A 1 89 ? -13.281 22.5 -9.312 1 97.81 89 ILE A C 1
ATOM 656 O O . ILE A 1 89 ? -12.078 22.5 -9.039 1 97.81 89 ILE A O 1
ATOM 660 N N . LEU A 1 90 ? -14.117 23.406 -8.961 1 98.69 90 LEU A N 1
ATOM 661 C CA . LEU A 1 90 ? -13.727 24.469 -8.039 1 98.69 90 LEU A CA 1
ATOM 662 C C . LEU A 1 90 ? -14.164 24.141 -6.613 1 98.69 90 LEU A C 1
ATOM 664 O O . LEU A 1 90 ? -15.328 23.797 -6.383 1 98.69 90 LEU A O 1
ATOM 668 N N . VAL A 1 91 ? -13.266 24.203 -5.664 1 98.81 91 VAL A N 1
ATOM 669 C CA . VAL A 1 91 ? -13.555 24.062 -4.242 1 98.81 91 VAL A CA 1
ATOM 670 C C . VAL A 1 91 ? -13.484 25.438 -3.566 1 98.81 91 VAL A C 1
ATOM 672 O O . VAL A 1 91 ? -12.445 26.094 -3.605 1 98.81 91 VAL A O 1
ATOM 675 N N . TYR A 1 92 ? -14.555 25.828 -2.941 1 98.88 92 TYR A N 1
ATOM 676 C CA . TYR A 1 92 ? -14.672 27.156 -2.344 1 98.88 92 TYR A CA 1
ATOM 677 C C . TYR A 1 92 ? -14.539 27.094 -0.828 1 98.88 92 TYR A C 1
ATOM 679 O O . TYR A 1 92 ? -14.977 26.125 -0.205 1 98.88 92 TYR A O 1
ATOM 687 N N . ALA A 1 93 ? -13.961 28.062 -0.259 1 98.88 93 ALA A N 1
ATOM 688 C CA . ALA A 1 93 ? -14.023 28.328 1.177 1 98.88 93 ALA A CA 1
ATOM 689 C C . ALA A 1 93 ? -14.5 29.75 1.458 1 98.88 93 ALA A C 1
ATOM 691 O O . ALA A 1 93 ? -13.945 30.719 0.923 1 98.88 93 ALA A O 1
ATOM 692 N N . THR A 1 94 ? -15.578 29.875 2.191 1 98.81 94 THR A N 1
ATOM 693 C CA . THR A 1 94 ? -16.062 31.172 2.689 1 98.81 94 THR A CA 1
ATOM 694 C C . THR A 1 94 ? -15.703 31.344 4.164 1 98.81 94 THR A C 1
ATOM 696 O O . THR A 1 94 ? -16.094 30.531 5.004 1 98.81 94 THR A O 1
ATOM 699 N N . VAL A 1 95 ? -14.961 32.344 4.461 1 98.69 95 VAL A N 1
ATOM 700 C CA . VAL A 1 95 ? -14.539 32.625 5.824 1 98.69 95 VAL A CA 1
ATOM 701 C C . VAL A 1 95 ? -15.211 33.906 6.309 1 98.69 95 VAL A C 1
ATOM 703 O O . VAL A 1 95 ? -15.164 34.938 5.629 1 98.69 95 VAL A O 1
ATOM 706 N N . GLN A 1 96 ? -15.859 33.812 7.465 1 98.5 96 GLN A N 1
ATOM 707 C CA . GLN A 1 96 ? -16.594 34.938 8.031 1 98.5 96 GLN A CA 1
ATOM 708 C C . GLN A 1 96 ? -16.188 35.188 9.477 1 98.5 96 GLN A C 1
ATOM 710 O O . GLN A 1 96 ? -15.992 34.25 10.25 1 98.5 96 GLN A O 1
ATOM 715 N N . LYS A 1 97 ? -16.125 36.438 9.828 1 97.56 97 LYS A N 1
ATOM 716 C CA . LYS A 1 97 ? -15.859 36.781 11.227 1 97.56 97 LYS A CA 1
ATOM 717 C C . LYS A 1 97 ? -17.094 36.562 12.094 1 97.56 97 LYS A C 1
ATOM 719 O O . LYS A 1 97 ? -18.219 36.812 11.664 1 97.56 97 LYS A O 1
ATOM 724 N N . THR A 1 98 ? -16.844 36 13.234 1 95.81 98 THR A N 1
ATOM 725 C CA . THR A 1 98 ? -17.922 35.812 14.203 1 95.81 98 THR A CA 1
ATOM 726 C C . THR A 1 98 ? -17.594 36.531 15.508 1 95.81 98 THR A C 1
ATOM 728 O O . THR A 1 98 ? -16.438 36.844 15.789 1 95.81 98 THR A O 1
ATOM 731 N N . LYS A 1 99 ? -18.594 36.781 16.312 1 89.25 99 LYS A N 1
ATOM 732 C CA . LYS A 1 99 ? -18.438 37.469 17.578 1 89.25 99 LYS A CA 1
ATOM 733 C C . LYS A 1 99 ? -17.797 36.562 18.625 1 89.25 99 LYS A C 1
ATOM 735 O O . LYS A 1 99 ? -16.922 37 19.375 1 89.25 99 LYS A O 1
ATOM 740 N N . GLU A 1 100 ? -18.281 35.375 18.625 1 91.81 100 GLU A N 1
ATOM 741 C CA . GLU A 1 100 ? -17.766 34.406 19.594 1 91.81 100 GLU A CA 1
ATOM 742 C C . GLU A 1 100 ? -16.422 33.844 19.141 1 91.81 100 GLU A C 1
ATOM 744 O O . GLU A 1 100 ? -16.266 33.469 17.969 1 91.81 100 GLU A O 1
ATOM 749 N N . PRO A 1 101 ? -15.484 33.844 20.016 1 92.06 101 PRO A N 1
ATOM 750 C CA . PRO A 1 101 ? -14.18 33.281 19.672 1 92.06 101 PRO A CA 1
ATOM 751 C C . PRO A 1 101 ? -14.258 31.812 19.281 1 92.06 101 PRO A C 1
ATOM 753 O O . PRO A 1 101 ? -15.164 31.094 19.734 1 92.06 101 PRO A O 1
ATOM 756 N N . GLY A 1 102 ? -13.25 31.406 18.453 1 92.44 102 GLY A N 1
ATOM 757 C CA . GLY A 1 102 ? -13.227 30.016 18.016 1 92.44 102 GLY A CA 1
ATOM 758 C C . GLY A 1 102 ? -13.414 29.875 16.516 1 92.44 102 GLY A C 1
ATOM 759 O O . GLY A 1 102 ? -13.734 30.844 15.82 1 92.44 102 GLY A O 1
ATOM 760 N N . ILE A 1 103 ? -13.141 28.703 15.969 1 96.19 103 ILE A N 1
ATOM 761 C CA . ILE A 1 103 ? -13.273 28.438 14.539 1 96.19 103 ILE A CA 1
ATOM 762 C C . ILE A 1 103 ? -14.312 27.344 14.312 1 96.19 103 ILE A C 1
ATOM 764 O O . ILE A 1 103 ? -14.211 26.25 14.891 1 96.19 103 ILE A O 1
ATOM 768 N N . ILE A 1 104 ? -15.305 27.609 13.562 1 96.81 104 ILE A N 1
ATOM 769 C CA . ILE A 1 104 ? -16.344 26.656 13.203 1 96.81 104 ILE A CA 1
ATOM 770 C C . ILE A 1 104 ? -16.219 26.297 11.719 1 96.81 104 ILE A C 1
ATOM 772 O O . ILE A 1 104 ? -16.125 27.188 10.867 1 96.81 104 ILE A O 1
ATOM 776 N N . LEU A 1 105 ? -16.172 25.016 11.438 1 98.25 105 LEU A N 1
ATOM 777 C CA . LEU A 1 105 ? -16.062 24.516 10.07 1 98.25 105 LEU A CA 1
ATOM 778 C C . LEU A 1 105 ? -17.297 23.703 9.695 1 98.25 105 LEU A C 1
ATOM 780 O O . LEU A 1 105 ? -17.734 22.844 10.461 1 98.25 105 LEU A O 1
ATOM 784 N N . ASP A 1 106 ? -17.875 23.984 8.594 1 98.38 106 ASP A N 1
ATOM 785 C CA . ASP A 1 106 ? -18.984 23.188 8.078 1 98.38 106 ASP A CA 1
ATOM 786 C C . ASP A 1 106 ? -18.953 23.141 6.551 1 98.38 106 ASP A C 1
ATOM 788 O O . ASP A 1 106 ? -18.078 23.734 5.918 1 98.38 106 ASP A O 1
ATOM 792 N N . GLY A 1 107 ? -19.797 22.281 5.98 1 98.62 107 GLY A N 1
ATOM 793 C CA . GLY A 1 107 ? -19.938 22.156 4.539 1 98.62 107 GLY A CA 1
ATOM 794 C C . GLY A 1 107 ? -21.188 22.828 4.004 1 98.62 107 GLY A C 1
ATOM 795 O O . GLY A 1 107 ? -22.234 22.797 4.645 1 98.62 107 GLY A O 1
ATOM 796 N N . GLY A 1 108 ? -21.047 23.5 2.922 1 98.44 108 GLY A N 1
ATOM 797 C CA . GLY A 1 108 ? -22.172 24.109 2.232 1 98.44 108 GLY A CA 1
ATOM 798 C C . GLY A 1 108 ? -22.609 23.328 1.008 1 98.44 108 GLY A C 1
ATOM 799 O O . GLY A 1 108 ? -22.641 22.109 1.022 1 98.44 108 GLY A O 1
ATOM 800 N N . VAL A 1 109 ? -23 24.094 -0.008 1 98.5 109 VAL A N 1
ATOM 801 C CA . VAL A 1 109 ? -23.547 23.484 -1.22 1 98.5 109 VAL A CA 1
ATOM 802 C C . VAL A 1 109 ? -22.5 22.578 -1.86 1 98.5 109 VAL A C 1
ATOM 804 O O . VAL A 1 109 ? -21.328 22.953 -1.979 1 98.5 109 VAL A O 1
ATOM 807 N N . GLY A 1 110 ? -22.922 21.359 -2.152 1 98.69 110 GLY A N 1
ATOM 808 C CA . GLY A 1 110 ? -22.078 20.438 -2.904 1 98.69 110 GLY A CA 1
ATOM 809 C C . GLY A 1 110 ? -21.172 19.609 -2.023 1 98.69 110 GLY A C 1
ATOM 810 O O . GLY A 1 110 ? -20.469 18.734 -2.51 1 98.69 110 GLY A O 1
ATOM 811 N N . VAL A 1 111 ? -21.062 19.891 -0.763 1 98.75 111 VAL A N 1
ATOM 812 C CA . VAL A 1 111 ? -20.422 19.031 0.211 1 98.75 111 VAL A CA 1
ATOM 813 C C . VAL A 1 111 ? -21.469 18.125 0.873 1 98.75 111 VAL A C 1
ATOM 815 O O . VAL A 1 111 ? -22.438 18.609 1.446 1 98.75 111 VAL A O 1
ATOM 818 N N . GLY A 1 112 ? -21.203 16.891 0.733 1 98.31 112 GLY A N 1
ATOM 819 C CA . GLY A 1 112 ? -22.188 15.93 1.2 1 98.31 112 GLY A CA 1
ATOM 820 C C . GLY A 1 112 ? -22.391 15.961 2.705 1 98.31 112 GLY A C 1
ATOM 821 O O . GLY A 1 112 ? -21.516 16.422 3.439 1 98.31 112 GLY A O 1
ATOM 822 N N . ARG A 1 113 ? -23.516 15.492 3.129 1 98 113 ARG A N 1
ATOM 823 C CA . ARG A 1 113 ? -23.844 15.273 4.535 1 98 113 ARG A CA 1
ATOM 824 C C . ARG A 1 113 ? -23.875 13.781 4.863 1 98 113 ARG A C 1
ATOM 826 O O . ARG A 1 113 ? -24.406 12.984 4.09 1 98 113 ARG A O 1
ATOM 833 N N . VAL A 1 114 ? -23.281 13.422 5.941 1 96.81 114 VAL A N 1
ATOM 834 C CA . VAL A 1 114 ? -23.25 12.031 6.371 1 96.81 114 VAL A CA 1
ATOM 835 C C . VAL A 1 114 ? -24.609 11.641 6.941 1 96.81 114 VAL A C 1
ATOM 837 O O . VAL A 1 114 ? -25.125 12.289 7.855 1 96.81 114 VAL A O 1
ATOM 840 N N . THR A 1 115 ? -25.172 10.578 6.406 1 96 115 THR A N 1
ATOM 841 C CA . THR A 1 115 ? -26.516 10.188 6.836 1 96 115 THR A CA 1
ATOM 842 C C . THR A 1 115 ? -26.5 8.789 7.445 1 96 115 THR A C 1
ATOM 844 O O . THR A 1 115 ? -27.484 8.367 8.055 1 96 115 THR A O 1
ATOM 847 N N . LYS A 1 116 ? -25.453 8.102 7.273 1 91.81 116 LYS A N 1
ATOM 848 C CA . LYS A 1 116 ? -25.312 6.754 7.82 1 91.81 116 LYS A CA 1
ATOM 849 C C . LYS A 1 116 ? -24.047 6.641 8.672 1 91.81 116 LYS A C 1
ATOM 851 O O . LYS A 1 116 ? -23.078 7.383 8.469 1 91.81 116 LYS A O 1
ATOM 856 N N . ALA A 1 117 ? -24.078 5.711 9.602 1 90 117 ALA A N 1
ATOM 857 C CA . ALA A 1 117 ? -22.922 5.484 10.461 1 90 117 ALA A CA 1
ATOM 858 C C . ALA A 1 117 ? -21.812 4.762 9.711 1 90 117 ALA A C 1
ATOM 860 O O . ALA A 1 117 ? -22.047 4.199 8.633 1 90 117 ALA A O 1
ATOM 861 N N . GLY A 1 118 ? -20.625 4.836 10.297 1 88.31 118 GLY A N 1
ATOM 862 C CA . GLY A 1 118 ? -19.547 4.047 9.719 1 88.31 118 GLY A CA 1
ATOM 863 C C . GLY A 1 118 ? -18.422 4.895 9.148 1 88.31 118 GLY A C 1
ATOM 864 O O . GLY A 1 118 ? -17.359 4.379 8.805 1 88.31 118 GLY A O 1
ATOM 865 N N . LEU A 1 119 ? -18.672 6.145 9.016 1 90.56 119 LEU A N 1
ATOM 866 C CA . LEU A 1 119 ? -17.641 7.074 8.555 1 90.56 119 LEU A CA 1
ATOM 867 C C . LEU A 1 119 ? -17 7.793 9.727 1 90.56 119 LEU A C 1
ATOM 869 O O . LEU A 1 119 ? -17.453 7.668 10.867 1 90.56 119 LEU A O 1
ATOM 873 N N . SER A 1 120 ? -15.906 8.398 9.461 1 86.81 120 SER A N 1
ATOM 874 C CA . SER A 1 120 ? -15.195 9.125 10.508 1 86.81 120 SER A CA 1
ATOM 875 C C . SER A 1 120 ? -16.016 10.289 11.031 1 86.81 120 SER A C 1
ATOM 877 O O . SER A 1 120 ? -15.867 10.703 12.188 1 86.81 120 SER A O 1
ATOM 879 N N . GLN A 1 121 ? -16.875 10.742 10.188 1 91.25 121 GLN A N 1
ATOM 880 C CA . GLN A 1 121 ? -17.766 11.828 10.57 1 91.25 121 GLN A CA 1
ATOM 881 C C . GLN A 1 121 ? -19.047 11.297 11.211 1 91.25 121 GLN A C 1
ATOM 883 O O . GLN A 1 121 ? -19.547 10.234 10.836 1 91.25 121 GLN A O 1
ATOM 888 N N . LYS A 1 122 ? -19.641 12.078 12.117 1 92.81 122 LYS A N 1
ATOM 889 C CA . LYS A 1 122 ? -20.922 11.727 12.719 1 92.81 122 LYS A CA 1
ATOM 890 C C . LYS A 1 122 ? -22.078 11.992 11.75 1 92.81 122 LYS A C 1
ATOM 892 O O . LYS A 1 122 ? -21.938 12.797 10.828 1 92.81 122 LYS A O 1
ATOM 897 N N . ILE A 1 123 ? -23.141 11.289 11.992 1 94.75 123 ILE A N 1
ATOM 898 C CA . ILE A 1 123 ? -24.359 11.531 11.219 1 94.75 123 ILE A CA 1
ATOM 899 C C . ILE A 1 123 ? -24.75 13 11.328 1 94.75 123 ILE A C 1
ATOM 901 O O . ILE A 1 123 ? -24.719 13.586 12.422 1 94.75 123 ILE A O 1
ATOM 905 N N . GLY A 1 124 ? -24.969 13.625 10.266 1 96.56 124 GLY A N 1
ATOM 906 C CA . GLY A 1 124 ? -25.375 15.023 10.242 1 96.56 124 GLY A CA 1
ATOM 907 C C . GLY A 1 124 ? -24.234 15.953 9.867 1 96.56 124 GLY A C 1
ATOM 908 O O . GLY A 1 124 ? -24.469 17.062 9.391 1 96.56 124 GLY A O 1
ATOM 909 N N . GLU A 1 125 ? -23.062 15.508 9.992 1 97.56 125 GLU A N 1
ATOM 910 C CA . GLU A 1 125 ? -21.891 16.344 9.734 1 97.56 125 GLU A CA 1
ATOM 911 C C . GLU A 1 125 ? -21.578 16.391 8.234 1 97.56 125 GLU A C 1
ATOM 913 O O . GLU A 1 125 ? -21.984 15.516 7.48 1 97.56 125 GLU A O 1
ATOM 918 N N . ALA A 1 126 ? -20.906 17.5 7.91 1 98.31 126 ALA A N 1
ATOM 919 C CA . ALA A 1 126 ? -20.406 17.594 6.543 1 98.31 126 ALA A CA 1
ATOM 920 C C . ALA A 1 126 ? -19.359 16.516 6.266 1 98.31 126 ALA A C 1
ATOM 922 O O . ALA A 1 126 ? -18.562 16.188 7.141 1 98.31 126 ALA A O 1
ATOM 923 N N . ALA A 1 127 ? -19.391 16.031 5.027 1 97.62 127 ALA A N 1
ATOM 924 C CA . ALA A 1 127 ? -18.453 14.984 4.621 1 97.62 127 ALA A CA 1
ATOM 925 C C . ALA A 1 127 ? -17.062 15.562 4.379 1 97.62 127 ALA A C 1
ATOM 927 O O . ALA A 1 127 ? -16.547 15.492 3.264 1 97.62 127 ALA A O 1
ATOM 928 N N . ILE A 1 128 ? -16.484 16.109 5.395 1 97.94 128 ILE A N 1
ATOM 929 C CA . ILE A 1 128 ? -15.094 16.578 5.418 1 97.94 128 ILE A CA 1
ATOM 930 C C . ILE A 1 128 ? -14.258 15.641 6.289 1 97.94 128 ILE A C 1
ATOM 932 O O . ILE A 1 128 ? -14.398 15.625 7.512 1 97.94 128 ILE A O 1
ATOM 936 N N . ASN A 1 129 ? -13.391 14.93 5.676 1 95.19 129 ASN A N 1
ATOM 937 C CA . ASN A 1 129 ? -12.633 13.891 6.359 1 95.19 129 ASN A CA 1
ATOM 938 C C . ASN A 1 129 ? -11.641 14.484 7.359 1 95.19 129 ASN A C 1
ATOM 940 O O . ASN A 1 129 ? -11.297 15.656 7.27 1 95.19 129 ASN A O 1
ATOM 944 N N . PRO A 1 130 ? -11.141 13.688 8.203 1 92 130 PRO A N 1
ATOM 945 C CA . PRO A 1 130 ? -10.344 14.188 9.328 1 92 130 PRO A CA 1
ATOM 946 C C . PRO A 1 130 ? -9.086 14.922 8.883 1 92 130 PRO A C 1
ATOM 948 O O . PRO A 1 130 ? -8.773 15.992 9.406 1 92 130 PRO A O 1
ATOM 951 N N . VAL A 1 131 ? -8.359 14.375 7.918 1 92.5 131 VAL A N 1
ATOM 952 C CA . VAL A 1 131 ? -7.109 15 7.5 1 92.5 131 VAL A CA 1
ATOM 953 C C . VAL A 1 131 ? -7.402 16.344 6.832 1 92.5 131 VAL A C 1
ATOM 955 O O . VAL A 1 131 ? -6.863 17.375 7.234 1 92.5 131 VAL A O 1
ATOM 958 N N . PRO A 1 132 ? -8.297 16.406 5.859 1 96.94 132 PRO A N 1
ATOM 959 C CA . PRO A 1 132 ? -8.711 17.703 5.316 1 96.94 132 PRO A CA 1
ATOM 960 C C . PRO A 1 132 ? -9.195 18.656 6.395 1 96.94 132 PRO A C 1
ATOM 962 O O . PRO A 1 132 ? -8.852 19.844 6.367 1 96.94 132 PRO A O 1
ATOM 965 N N . LYS A 1 133 ? -10.023 18.188 7.297 1 96 133 LYS A N 1
ATOM 966 C CA . LYS A 1 133 ? -10.516 19.016 8.398 1 96 133 LYS A CA 1
ATOM 967 C C . LYS A 1 133 ? -9.352 19.625 9.18 1 96 133 LYS A C 1
ATOM 969 O O . LYS A 1 133 ? -9.336 20.828 9.438 1 96 133 LYS A O 1
ATOM 974 N N . ALA A 1 134 ? -8.422 18.797 9.5 1 91.06 134 ALA A N 1
ATOM 975 C CA . ALA A 1 134 ? -7.25 19.25 10.242 1 91.06 134 ALA A CA 1
ATOM 976 C C . ALA A 1 134 ? -6.457 20.281 9.438 1 91.06 134 ALA A C 1
ATOM 978 O O . ALA A 1 134 ? -5.957 21.266 9.992 1 91.06 134 ALA A O 1
ATOM 979 N N . MET A 1 135 ? -6.297 20.062 8.172 1 93.88 135 MET A N 1
ATOM 980 C CA . MET A 1 135 ? -5.562 20.984 7.305 1 93.88 135 MET A CA 1
ATOM 981 C C . MET A 1 135 ? -6.246 22.344 7.262 1 93.88 135 MET A C 1
ATOM 983 O O . MET A 1 135 ? -5.582 23.375 7.375 1 93.88 135 MET A O 1
ATOM 987 N N . ILE A 1 136 ? -7.543 22.344 7.137 1 97.31 136 ILE A N 1
ATOM 988 C CA . ILE A 1 136 ? -8.32 23.578 7.043 1 97.31 136 ILE A CA 1
ATOM 989 C C . ILE A 1 136 ? -8.211 24.359 8.352 1 97.31 136 ILE A C 1
ATOM 991 O O . ILE A 1 136 ? -7.91 25.547 8.344 1 97.31 136 ILE A O 1
ATOM 995 N N . LEU A 1 137 ? -8.469 23.656 9.414 1 94.56 137 LEU A N 1
ATOM 996 C CA . LEU A 1 137 ? -8.438 24.297 10.727 1 94.56 137 LEU A CA 1
ATOM 997 C C . LEU A 1 137 ? -7.051 24.844 11.031 1 94.56 137 LEU A C 1
ATOM 999 O O . LEU A 1 137 ? -6.922 25.922 11.617 1 94.56 137 LEU A O 1
ATOM 1003 N N . ARG A 1 138 ? -6.121 24.156 10.656 1 89.5 138 ARG A N 1
ATOM 1004 C CA . ARG A 1 138 ? -4.746 24.594 10.875 1 89.5 138 ARG A CA 1
ATOM 1005 C C . ARG A 1 138 ? -4.469 25.891 10.125 1 89.5 138 ARG A C 1
ATOM 1007 O O . ARG A 1 138 ? -3.898 26.828 10.688 1 89.5 138 ARG A O 1
ATOM 1014 N N . GLU A 1 139 ? -4.781 25.953 8.883 1 93.38 139 GLU A N 1
ATOM 1015 C CA . GLU A 1 139 ? -4.555 27.156 8.086 1 93.38 139 GLU A CA 1
ATOM 1016 C C . GLU A 1 139 ? -5.301 28.359 8.664 1 93.38 139 GLU A C 1
ATOM 1018 O O . GLU A 1 139 ? -4.746 29.453 8.758 1 93.38 139 GLU A O 1
ATOM 1023 N N . ALA A 1 140 ? -6.512 28.141 9.07 1 95.31 140 ALA A N 1
ATOM 1024 C CA . ALA A 1 140 ? -7.32 29.203 9.648 1 95.31 140 ALA A CA 1
ATOM 1025 C C . ALA A 1 140 ? -6.703 29.703 10.953 1 95.31 140 ALA A C 1
ATOM 1027 O O . ALA A 1 140 ? -6.633 30.922 11.18 1 95.31 140 ALA A O 1
ATOM 1028 N N . THR A 1 141 ? -6.363 28.797 11.758 1 90.88 141 THR A N 1
ATOM 1029 C CA . THR A 1 141 ? -5.773 29.156 13.039 1 90.88 141 THR A CA 1
ATOM 1030 C C . THR A 1 141 ? -4.477 29.938 12.844 1 90.88 141 THR A C 1
ATOM 1032 O O . THR A 1 141 ? -4.242 30.938 13.516 1 90.88 141 THR A O 1
ATOM 1035 N N . GLU A 1 142 ? -3.693 29.484 11.953 1 85.81 142 GLU A N 1
ATOM 1036 C CA . GLU A 1 142 ? -2.41 30.125 11.688 1 85.81 142 GLU A CA 1
ATOM 1037 C C . GLU A 1 142 ? -2.602 31.562 11.211 1 85.81 142 GLU A C 1
ATOM 1039 O O . GLU A 1 142 ? -1.87 32.469 11.625 1 85.81 142 GLU A O 1
ATOM 1044 N N . ILE A 1 143 ? -3.521 31.766 10.375 1 92.31 143 ILE A N 1
ATOM 1045 C CA . ILE A 1 143 ? -3.77 33.094 9.836 1 92.31 143 ILE A CA 1
ATOM 1046 C C . ILE A 1 143 ? -4.34 34 10.93 1 92.31 143 ILE A C 1
ATOM 1048 O O . ILE A 1 143 ? -3.971 35.188 11.039 1 92.31 143 ILE A O 1
ATOM 1052 N N . ALA A 1 144 ? -5.27 33.5 11.734 1 91.94 144 ALA A N 1
ATOM 1053 C CA . ALA A 1 144 ? -5.805 34.25 12.852 1 91.94 144 ALA A CA 1
ATOM 1054 C C . ALA A 1 144 ? -4.688 34.719 13.789 1 91.94 144 ALA A C 1
ATOM 1056 O O . ALA A 1 144 ? -4.676 35.844 14.25 1 91.94 144 ALA A O 1
ATOM 1057 N N . GLU A 1 145 ? -3.855 33.844 14.016 1 84.5 145 GLU A N 1
ATOM 1058 C CA . GLU A 1 145 ? -2.729 34.156 14.883 1 84.5 145 GLU A CA 1
ATOM 1059 C C . GLU A 1 145 ? -1.803 35.188 14.242 1 84.5 145 GLU A C 1
ATOM 1061 O O . GLU A 1 145 ? -1.334 36.094 14.906 1 84.5 145 GLU A O 1
ATOM 1066 N N . LYS A 1 146 ? -1.513 35 12.977 1 83.69 146 LYS A N 1
ATOM 1067 C CA . LYS A 1 146 ? -0.647 35.875 12.211 1 83.69 146 LYS A CA 1
ATOM 1068 C C . LYS A 1 146 ? -1.115 37.344 12.336 1 83.69 146 LYS A C 1
ATOM 1070 O O . LYS A 1 146 ? -0.296 38.25 12.422 1 83.69 146 LYS A O 1
ATOM 1075 N N . TYR A 1 147 ? -2.375 37.531 12.414 1 90.88 147 TYR A N 1
ATOM 1076 C CA . TYR A 1 147 ? -2.916 38.906 12.422 1 90.88 147 TYR A CA 1
ATOM 1077 C C . TYR A 1 147 ? -3.465 39.25 13.797 1 90.88 147 TYR A C 1
ATOM 1079 O O . TYR A 1 147 ? -4.25 40.188 13.938 1 90.88 147 TYR A O 1
ATOM 1087 N N . ASP A 1 148 ? -3.18 38.438 14.828 1 88.62 148 ASP A N 1
ATOM 1088 C CA . ASP A 1 148 ? -3.566 38.656 16.219 1 88.62 148 ASP A CA 1
ATOM 1089 C C . ASP A 1 148 ? -5.078 38.844 16.359 1 88.62 148 ASP A C 1
ATOM 1091 O O . ASP A 1 148 ? -5.543 39.75 17.031 1 88.62 148 ASP A O 1
ATOM 1095 N N . TYR A 1 149 ? -5.738 38.062 15.609 1 91.88 149 TYR A N 1
ATOM 1096 C CA . TYR A 1 149 ? -7.195 38.125 15.633 1 91.88 149 TYR A CA 1
ATOM 1097 C C . TYR A 1 149 ? -7.766 37.281 16.766 1 91.88 149 TYR A C 1
ATOM 1099 O O . TYR A 1 149 ? -7.523 36.062 16.844 1 91.88 149 TYR A O 1
ATOM 1107 N N . GLU A 1 150 ? -8.531 37.844 17.578 1 89.44 150 GLU A N 1
ATOM 1108 C CA . GLU A 1 150 ? -9.008 37.188 18.781 1 89.44 150 GLU A CA 1
ATOM 1109 C C . GLU A 1 150 ? -10.469 36.75 18.641 1 89.44 150 GLU A C 1
ATOM 1111 O O . GLU A 1 150 ? -11.016 36.062 19.5 1 89.44 150 GLU A O 1
ATOM 1116 N N . GLY A 1 151 ? -11.07 37.219 17.594 1 92.62 151 GLY A N 1
ATOM 1117 C CA . GLY A 1 151 ? -12.453 36.844 17.375 1 92.62 151 GLY A CA 1
ATOM 1118 C C . GLY A 1 151 ? -12.609 35.438 16.812 1 92.62 151 GLY A C 1
ATOM 1119 O O . GLY A 1 151 ? -11.672 34.656 16.828 1 92.62 151 GLY A O 1
ATOM 1120 N N . GLY A 1 152 ? -13.812 35.156 16.391 1 95.69 152 GLY A N 1
ATOM 1121 C CA . GLY A 1 152 ? -14.102 33.875 15.836 1 95.69 152 GLY A CA 1
ATOM 1122 C C . GLY A 1 152 ? -14.18 33.844 14.32 1 95.69 152 GLY A C 1
ATOM 1123 O O . GLY A 1 152 ? -14.305 34.906 13.703 1 95.69 152 GLY A O 1
ATOM 1124 N N . LEU A 1 153 ? -14 32.719 13.703 1 97.94 153 LEU A N 1
ATOM 1125 C CA . LEU A 1 153 ? -14.148 32.531 12.266 1 97.94 153 LEU A CA 1
ATOM 1126 C C . LEU A 1 153 ? -15.133 31.406 11.969 1 97.94 153 LEU A C 1
ATOM 1128 O O . LEU A 1 153 ? -15.133 30.375 12.641 1 97.94 153 LEU A O 1
ATOM 1132 N N . LYS A 1 154 ? -16 31.641 11.117 1 98.44 154 LYS A N 1
ATOM 1133 C CA . LYS A 1 154 ? -16.859 30.609 10.539 1 98.44 154 LYS A CA 1
ATOM 1134 C C . LYS A 1 154 ? -16.422 30.266 9.109 1 98.44 154 LYS A C 1
ATOM 1136 O O . LYS A 1 154 ? -16.297 31.156 8.266 1 98.44 154 LYS A O 1
ATOM 1141 N N . ILE A 1 155 ? -16.172 29 8.852 1 98.75 155 ILE A N 1
ATOM 1142 C CA . ILE A 1 155 ? -15.68 28.547 7.551 1 98.75 155 ILE A CA 1
ATOM 1143 C C . ILE A 1 155 ? -16.703 27.609 6.918 1 98.75 155 ILE A C 1
ATOM 1145 O O . ILE A 1 155 ? -17.125 26.625 7.535 1 98.75 155 ILE A O 1
ATOM 1149 N N . ILE A 1 156 ? -17.109 27.875 5.723 1 98.88 156 ILE A N 1
ATOM 1150 C CA . ILE A 1 156 ? -18 27.016 4.969 1 98.88 156 ILE A CA 1
ATOM 1151 C C . ILE A 1 156 ? -17.328 26.562 3.676 1 98.88 156 ILE A C 1
ATOM 1153 O O . ILE A 1 156 ? -16.969 27.391 2.836 1 98.88 156 ILE A O 1
ATOM 1157 N N . ILE A 1 157 ? -17.078 25.25 3.537 1 98.94 157 ILE A N 1
ATOM 1158 C CA . ILE A 1 157 ? -16.531 24.688 2.307 1 98.94 157 ILE A CA 1
ATOM 1159 C C . ILE A 1 157 ? -17.672 24.344 1.352 1 98.94 157 ILE A C 1
ATOM 1161 O O . ILE A 1 157 ? -18.641 23.688 1.743 1 98.94 157 ILE A O 1
ATOM 1165 N N . SER A 1 158 ? -17.562 24.781 0.114 1 98.88 158 SER A N 1
ATOM 1166 C CA . SER A 1 158 ? -18.594 24.484 -0.877 1 98.88 158 SER A CA 1
ATOM 1167 C C . SER A 1 158 ? -17.984 24.016 -2.191 1 98.88 158 SER A C 1
ATOM 1169 O O . SER A 1 158 ? -16.875 24.422 -2.547 1 98.88 158 SER A O 1
ATOM 1171 N N . VAL A 1 159 ? -18.672 23.141 -2.814 1 98.75 159 VAL A N 1
ATOM 1172 C CA . VAL A 1 159 ? -18.328 22.609 -4.133 1 98.75 159 VAL A CA 1
ATOM 1173 C C . VAL A 1 159 ? -19.578 22.547 -5.004 1 98.75 159 VAL A C 1
ATOM 1175 O O . VAL A 1 159 ? -20.125 21.469 -5.242 1 98.75 159 VAL A O 1
ATOM 1178 N N . PRO A 1 160 ? -19.969 23.641 -5.59 1 98.31 160 PRO A N 1
ATOM 1179 C CA . PRO A 1 160 ? -21.234 23.703 -6.301 1 98.31 160 PRO A CA 1
ATOM 1180 C C . PRO A 1 160 ? -21.422 22.531 -7.277 1 98.31 160 PRO A C 1
ATOM 1182 O O . PRO A 1 160 ? -22.5 21.922 -7.312 1 98.31 160 PRO A O 1
ATOM 1185 N N . GLU A 1 161 ? -20.422 22.141 -7.988 1 97.81 161 GLU A N 1
ATOM 1186 C CA . GLU A 1 161 ? -20.531 21.047 -8.961 1 97.81 161 GLU A CA 1
ATOM 1187 C C . GLU A 1 161 ? -20.625 19.688 -8.273 1 97.81 161 GLU A C 1
ATOM 1189 O O . GLU A 1 161 ? -20.906 18.688 -8.914 1 97.81 161 GLU A O 1
ATOM 1194 N N . GLY A 1 162 ? -20.328 19.719 -6.992 1 97.94 162 GLY A N 1
ATOM 1195 C CA . GLY A 1 162 ? -20.344 18.484 -6.219 1 97.94 162 GLY A CA 1
ATOM 1196 C C . GLY A 1 162 ? -21.703 17.828 -6.152 1 97.94 162 GLY A C 1
ATOM 1197 O O . GLY A 1 162 ? -21.812 16.609 -5.98 1 97.94 162 GLY A O 1
ATOM 1198 N N . VAL A 1 163 ? -22.75 18.641 -6.305 1 97.44 163 VAL A N 1
ATOM 1199 C CA . VAL A 1 163 ? -24.125 18.125 -6.246 1 97.44 163 VAL A CA 1
ATOM 1200 C C . VAL A 1 163 ? -24.328 17.109 -7.367 1 97.44 163 VAL A C 1
ATOM 1202 O O . VAL A 1 163 ? -24.812 15.992 -7.121 1 97.44 163 VAL A O 1
ATOM 1205 N N . GLU A 1 164 ? -23.922 17.406 -8.531 1 96.62 164 GLU A N 1
ATOM 1206 C CA . GLU A 1 164 ? -24.125 16.547 -9.695 1 96.62 164 GLU A CA 1
ATOM 1207 C C . GLU A 1 164 ? -23.078 15.422 -9.727 1 96.62 164 GLU A C 1
ATOM 1209 O O . GLU A 1 164 ? -23.406 14.273 -10.023 1 96.62 164 GLU A O 1
ATOM 1214 N N . ILE A 1 165 ? -21.891 15.758 -9.359 1 96.62 165 ILE A N 1
ATOM 1215 C CA . ILE A 1 165 ? -20.781 14.82 -9.445 1 96.62 165 ILE A CA 1
ATOM 1216 C C . ILE A 1 165 ? -20.984 13.68 -8.445 1 96.62 165 ILE A C 1
ATOM 1218 O O . ILE A 1 165 ? -20.672 12.523 -8.734 1 96.62 165 ILE A O 1
ATOM 1222 N N . ALA A 1 166 ? -21.516 14.008 -7.348 1 95.88 166 ALA A N 1
ATOM 1223 C CA . ALA A 1 166 ? -21.688 13.047 -6.266 1 95.88 166 ALA A CA 1
ATOM 1224 C C . ALA A 1 166 ? -22.562 11.875 -6.707 1 95.88 166 ALA A C 1
ATOM 1226 O O . ALA A 1 166 ? -22.391 10.75 -6.223 1 95.88 166 ALA A O 1
ATOM 1227 N N . LYS A 1 167 ? -23.453 12.133 -7.652 1 92.62 167 LYS A N 1
ATOM 1228 C CA . LYS A 1 167 ? -24.375 11.109 -8.141 1 92.62 167 LYS A CA 1
ATOM 1229 C C . LYS A 1 167 ? -23.625 9.992 -8.859 1 92.62 167 LYS A C 1
ATOM 1231 O O . LYS A 1 167 ? -24.125 8.867 -8.961 1 92.62 167 LYS A O 1
ATOM 1236 N N . LYS A 1 168 ? -22.5 10.352 -9.289 1 88.69 168 LYS A N 1
ATOM 1237 C CA . LYS A 1 168 ? -21.719 9.406 -10.078 1 88.69 168 LYS A CA 1
ATOM 1238 C C . LYS A 1 168 ? -20.578 8.812 -9.266 1 88.69 168 LYS A C 1
ATOM 1240 O O . LYS A 1 168 ? -19.719 8.133 -9.805 1 88.69 168 LYS A O 1
ATOM 1245 N N . THR A 1 169 ? -20.562 9.141 -7.996 1 90 169 THR A N 1
ATOM 1246 C CA . THR A 1 169 ? -19.531 8.633 -7.109 1 90 169 THR A CA 1
ATOM 1247 C C . THR A 1 169 ? -20.094 7.551 -6.188 1 90 169 THR A C 1
ATOM 1249 O O . THR A 1 169 ? -21.266 7.211 -6.27 1 90 169 THR A O 1
ATOM 1252 N N . PHE A 1 170 ? -19.281 7.043 -5.316 1 86 170 PHE A N 1
ATOM 1253 C CA . PHE A 1 170 ? -19.656 6.027 -4.344 1 86 170 PHE A CA 1
ATOM 1254 C C . PHE A 1 170 ? -20.422 6.648 -3.186 1 86 170 PHE A C 1
ATOM 1256 O O . PHE A 1 170 ? -20.938 5.934 -2.318 1 86 170 PHE A O 1
ATOM 1263 N N . ASN A 1 171 ? -20.531 7.926 -3.176 1 91 171 ASN A N 1
ATOM 1264 C CA . ASN A 1 171 ? -21.047 8.648 -2.014 1 91 171 ASN A CA 1
ATOM 1265 C C . ASN A 1 171 ? -22.453 8.203 -1.645 1 91 171 ASN A C 1
ATOM 1267 O O . ASN A 1 171 ? -22.75 7.961 -0.474 1 91 171 ASN A O 1
ATOM 1271 N N . PRO A 1 172 ? -23.328 8 -2.672 1 88.5 172 PRO A N 1
ATOM 1272 C CA . PRO A 1 172 ? -24.688 7.57 -2.301 1 88.5 172 PRO A CA 1
ATOM 1273 C C . PRO A 1 172 ? -24.688 6.227 -1.572 1 88.5 172 PRO A C 1
ATOM 1275 O O . PRO A 1 172 ? -25.422 6.059 -0.59 1 88.5 172 PRO A O 1
ATOM 1278 N N . ARG A 1 173 ? -23.891 5.414 -1.978 1 84.81 173 ARG A N 1
ATOM 1279 C CA . ARG A 1 173 ? -23.781 4.094 -1.364 1 84.81 173 ARG A CA 1
ATOM 1280 C C . ARG A 1 173 ? -23.234 4.188 0.054 1 84.81 173 ARG A C 1
ATOM 1282 O O . ARG A 1 173 ? -23.531 3.34 0.898 1 84.81 173 ARG A O 1
ATOM 1289 N N . LEU A 1 174 ? -22.516 5.227 0.356 1 90.12 174 LEU A N 1
ATOM 1290 C CA . LEU A 1 174 ? -21.875 5.41 1.656 1 90.12 174 LEU A CA 1
ATOM 1291 C C . LEU A 1 174 ? -22.766 6.242 2.58 1 90.12 174 LEU A C 1
ATOM 1293 O O . LEU A 1 174 ? -22.375 6.551 3.707 1 90.12 174 LEU A O 1
ATOM 1297 N N . GLY A 1 175 ? -23.891 6.586 2.086 1 91.81 175 GLY A N 1
ATOM 1298 C CA . GLY A 1 175 ? -24.797 7.383 2.904 1 91.81 175 GLY A CA 1
ATOM 1299 C C . GLY A 1 175 ? -24.422 8.852 2.939 1 91.81 175 GLY A C 1
ATOM 1300 O O . GLY A 1 175 ? -24.688 9.547 3.924 1 91.81 175 GLY A O 1
ATOM 1301 N N . ILE A 1 176 ? -23.641 9.258 2.012 1 95.56 176 ILE A N 1
ATOM 1302 C CA . ILE A 1 176 ? -23.328 10.68 1.869 1 95.56 176 ILE A CA 1
ATOM 1303 C C . ILE A 1 176 ? -24.25 11.305 0.824 1 95.56 176 ILE A C 1
ATOM 1305 O O . ILE A 1 176 ? -24.25 10.898 -0.339 1 95.56 176 ILE A O 1
ATOM 1309 N N . VAL A 1 177 ? -25 12.32 1.245 1 96.44 177 VAL A N 1
ATOM 1310 C CA . VAL A 1 177 ? -26.047 12.844 0.375 1 96.44 177 VAL A CA 1
ATOM 1311 C C . VAL A 1 177 ? -25.844 14.344 0.145 1 96.44 177 VAL A C 1
ATOM 1313 O O . VAL A 1 177 ? -25.422 15.062 1.054 1 96.44 177 VAL A O 1
ATOM 1316 N N . GLY A 1 178 ? -26.125 14.766 -1.022 1 96.69 178 GLY A N 1
ATOM 1317 C CA . GLY A 1 178 ? -26.188 16.188 -1.31 1 96.69 178 GLY A CA 1
ATOM 1318 C C . GLY A 1 178 ? -24.891 16.75 -1.859 1 96.69 178 GLY A C 1
ATOM 1319 O O . GLY A 1 178 ? -24.812 17.922 -2.227 1 96.69 178 GLY A O 1
ATOM 1320 N N . GLY A 1 179 ? -23.875 15.906 -1.97 1 98.06 179 GLY A N 1
ATOM 1321 C CA . GLY A 1 179 ? -22.609 16.406 -2.475 1 98.06 179 GLY A CA 1
ATOM 1322 C C . GLY A 1 179 ? -21.469 15.406 -2.346 1 98.06 179 GLY A C 1
ATOM 1323 O O . GLY A 1 179 ? -21.703 14.227 -2.062 1 98.06 179 GLY A O 1
ATOM 1324 N N . ILE A 1 180 ? -20.25 15.883 -2.572 1 98.06 180 ILE A N 1
ATOM 1325 C CA . ILE A 1 180 ? -19.062 15.031 -2.529 1 98.06 180 ILE A CA 1
ATOM 1326 C C . ILE A 1 180 ? -18.422 15.117 -1.149 1 98.06 180 ILE A C 1
ATOM 1328 O O . ILE A 1 180 ? -18.844 15.914 -0.307 1 98.06 180 ILE A O 1
ATOM 1332 N N . SER A 1 181 ? -17.5 14.258 -0.896 1 97.12 181 SER A N 1
ATOM 1333 C CA . SER A 1 181 ? -16.672 14.312 0.296 1 97.12 181 SER A CA 1
ATOM 1334 C C . SER A 1 181 ? -15.406 15.141 0.044 1 97.12 181 SER A C 1
ATOM 1336 O O . SER A 1 181 ? -14.844 15.102 -1.051 1 97.12 181 SER A O 1
ATOM 1338 N N . ILE A 1 182 ? -15.016 15.914 0.971 1 98.06 182 ILE A N 1
ATOM 1339 C CA . ILE A 1 182 ? -13.695 16.531 0.968 1 98.06 182 ILE A CA 1
ATOM 1340 C C . ILE A 1 182 ? -12.672 15.555 1.535 1 98.06 182 ILE A C 1
ATOM 1342 O O . ILE A 1 182 ? -12.633 15.312 2.744 1 98.06 182 ILE A O 1
ATOM 1346 N N . LEU A 1 183 ? -11.867 15.078 0.622 1 94.12 183 LEU A N 1
ATOM 1347 C CA . LEU A 1 183 ? -11.031 13.953 1.015 1 94.12 183 LEU A CA 1
ATOM 1348 C C . LEU A 1 183 ? -9.57 14.219 0.684 1 94.12 183 LEU A C 1
ATOM 1350 O O . LEU A 1 183 ? -9.242 15.203 0.015 1 94.12 183 LEU A O 1
ATOM 1354 N N . GLY A 1 184 ? -8.68 13.328 1.209 1 92.38 184 GLY A N 1
ATOM 1355 C CA . GLY A 1 184 ? -7.242 13.359 1.015 1 92.38 184 GLY A CA 1
ATOM 1356 C C . GLY A 1 184 ? -6.461 13.055 2.279 1 92.38 184 GLY A C 1
ATOM 1357 O O . GLY A 1 184 ? -6.68 13.68 3.318 1 92.38 184 GLY A O 1
ATOM 1358 N N . THR A 1 185 ? -5.602 12.117 2.145 1 88.5 185 THR A N 1
ATOM 1359 C CA . THR A 1 185 ? -4.809 11.758 3.312 1 88.5 185 THR A CA 1
ATOM 1360 C C . THR A 1 185 ? -3.426 12.398 3.248 1 88.5 185 THR A C 1
ATOM 1362 O O . THR A 1 185 ? -2.928 12.922 4.25 1 88.5 185 THR A O 1
ATOM 1365 N N . SER A 1 186 ? -2.852 12.445 2.07 1 90.94 186 SER A N 1
ATOM 1366 C CA . SER A 1 186 ? -1.502 12.977 1.919 1 90.94 186 SER A CA 1
ATOM 1367 C C . SER A 1 186 ? -1.524 14.383 1.323 1 90.94 186 SER A C 1
ATOM 1369 O O . SER A 1 186 ? -0.493 15.055 1.267 1 90.94 186 SER A O 1
ATOM 1371 N N . GLY A 1 187 ? -2.645 14.766 0.887 1 94.94 187 GLY A N 1
ATOM 1372 C CA . GLY A 1 187 ? -2.795 16.031 0.182 1 94.94 187 GLY A CA 1
ATOM 1373 C C . GLY A 1 187 ? -2.471 15.93 -1.297 1 94.94 187 GLY A C 1
ATOM 1374 O O . GLY A 1 187 ? -2.66 16.891 -2.045 1 94.94 187 GLY A O 1
ATOM 1375 N N . ILE A 1 188 ? -2.012 14.758 -1.72 1 95.75 188 ILE A N 1
ATOM 1376 C CA . ILE A 1 188 ? -1.561 14.547 -3.09 1 95.75 188 ILE A CA 1
ATOM 1377 C C . ILE A 1 188 ? -2.35 13.398 -3.721 1 95.75 188 ILE A C 1
ATOM 1379 O O . ILE A 1 188 ? -2.703 12.43 -3.041 1 95.75 188 ILE A O 1
ATOM 1383 N N . VAL A 1 189 ? -2.699 13.602 -4.961 1 96.12 189 VAL A N 1
ATOM 1384 C CA . VAL A 1 189 ? -3.314 12.531 -5.734 1 96.12 189 VAL A CA 1
ATOM 1385 C C . VAL A 1 189 ? -2.242 11.781 -6.52 1 96.12 189 VAL A C 1
ATOM 1387 O O . VAL A 1 189 ? -1.59 12.352 -7.398 1 96.12 189 VAL A O 1
ATOM 1390 N N . GLU A 1 190 ? -2.035 10.625 -6.176 1 93.56 190 GLU A N 1
ATOM 1391 C CA . GLU A 1 190 ? -1.2 9.727 -6.969 1 93.56 190 GLU A CA 1
ATOM 1392 C C . GLU A 1 190 ? -2.037 8.938 -7.973 1 93.56 190 GLU A C 1
ATOM 1394 O O . GLU A 1 190 ? -2.984 8.25 -7.594 1 93.56 190 GLU A O 1
ATOM 1399 N N . PRO A 1 191 ? -1.657 9.008 -9.258 1 94.25 191 PRO A N 1
ATOM 1400 C CA . PRO A 1 191 ? -2.479 8.352 -10.273 1 94.25 191 PRO A CA 1
ATOM 1401 C C . PRO A 1 191 ? -2.545 6.836 -10.078 1 94.25 191 PRO A C 1
ATOM 1403 O O . PRO A 1 191 ? -1.522 6.195 -9.828 1 94.25 191 PRO A O 1
ATOM 1406 N N . MET A 1 192 ? -3.811 6.297 -10.164 1 90.19 192 MET A N 1
ATOM 1407 C CA . MET A 1 192 ? -4.102 4.867 -10.148 1 90.19 192 MET A CA 1
ATOM 1408 C C . MET A 1 192 ? -3.453 4.195 -8.945 1 90.19 192 MET A C 1
ATOM 1410 O O . MET A 1 192 ? -2.797 3.16 -9.086 1 90.19 192 MET A O 1
ATOM 1414 N N . SER A 1 193 ? -3.662 4.77 -7.84 1 88.69 193 SER A N 1
ATOM 1415 C CA . SER A 1 193 ? -3.082 4.27 -6.598 1 88.69 193 SER A CA 1
ATOM 1416 C C . SER A 1 193 ? -3.816 3.029 -6.105 1 88.69 193 SER A C 1
ATOM 1418 O O . SER A 1 193 ? -5.02 3.078 -5.84 1 88.69 193 SER A O 1
ATOM 1420 N N . GLU A 1 194 ? -3.08 1.967 -5.914 1 89.56 194 GLU A N 1
ATOM 1421 C CA . GLU A 1 194 ? -3.652 0.75 -5.344 1 89.56 194 GLU A CA 1
ATOM 1422 C C . GLU A 1 194 ? -4.102 0.974 -3.902 1 89.56 194 GLU A C 1
ATOM 1424 O O . GLU A 1 194 ? -5.145 0.469 -3.486 1 89.56 194 GLU A O 1
ATOM 1429 N N . ALA A 1 195 ? -3.342 1.698 -3.205 1 88.19 195 ALA A N 1
ATOM 1430 C CA . ALA A 1 195 ? -3.664 1.985 -1.81 1 88.19 195 ALA A CA 1
ATOM 1431 C C . ALA A 1 195 ? -5 2.717 -1.693 1 88.19 195 ALA A C 1
ATOM 1433 O O . ALA A 1 195 ? -5.781 2.455 -0.775 1 88.19 195 ALA A O 1
ATOM 1434 N N . ALA A 1 196 ? -5.266 3.615 -2.58 1 87.88 196 ALA A N 1
ATOM 1435 C CA . ALA A 1 196 ? -6.516 4.371 -2.568 1 87.88 196 ALA A CA 1
ATOM 1436 C C . ALA A 1 196 ? -7.707 3.457 -2.84 1 87.88 196 ALA A C 1
ATOM 1438 O O . ALA A 1 196 ? -8.766 3.605 -2.221 1 87.88 196 ALA A O 1
ATOM 1439 N N . LEU A 1 197 ? -7.516 2.584 -3.719 1 91.25 197 LEU A N 1
ATOM 1440 C CA . LEU A 1 197 ? -8.586 1.646 -4.051 1 91.25 197 LEU A CA 1
ATOM 1441 C C . LEU A 1 197 ? -8.914 0.753 -2.857 1 91.25 197 LEU A C 1
ATOM 1443 O O . LEU A 1 197 ? -10.078 0.586 -2.504 1 91.25 197 LEU A O 1
ATOM 1447 N N . VAL A 1 198 ? -7.941 0.199 -2.258 1 94.5 198 VAL A N 1
ATOM 1448 C CA . VAL A 1 198 ? -8.117 -0.678 -1.104 1 94.5 198 VAL A CA 1
ATOM 1449 C C . VAL A 1 198 ? -8.766 0.096 0.039 1 94.5 198 VAL A C 1
ATOM 1451 O O . VAL A 1 198 ? -9.641 -0.43 0.736 1 94.5 198 VAL A O 1
ATOM 1454 N N . GLN A 1 199 ? -8.359 1.313 0.227 1 90.5 199 GLN A N 1
ATOM 1455 C CA . GLN A 1 199 ? -8.961 2.148 1.265 1 90.5 199 GLN A CA 1
ATOM 1456 C C . GLN A 1 199 ? -10.445 2.365 1.008 1 90.5 199 GLN A C 1
ATOM 1458 O O . GLN A 1 199 ? -11.242 2.414 1.946 1 90.5 199 GLN A O 1
ATOM 1463 N N . SER A 1 200 ? -10.789 2.588 -0.249 1 90.19 200 SER A N 1
ATOM 1464 C CA . SER A 1 200 ? -12.195 2.76 -0.587 1 90.19 200 SER A CA 1
ATOM 1465 C C . SER A 1 200 ? -13.008 1.518 -0.228 1 90.19 200 SER A C 1
ATOM 1467 O O . SER A 1 200 ? -14.141 1.625 0.246 1 90.19 200 SER A O 1
ATOM 1469 N N . ILE A 1 201 ? -12.445 0.367 -0.448 1 94.81 201 ILE A N 1
ATOM 1470 C CA . ILE A 1 201 ? -13.094 -0.884 -0.073 1 94.81 201 ILE A CA 1
ATOM 1471 C C . ILE A 1 201 ? -13.266 -0.942 1.442 1 94.81 201 ILE A C 1
ATOM 1473 O O . ILE A 1 201 ? -14.336 -1.302 1.938 1 94.81 201 ILE A O 1
ATOM 1477 N N . ASN A 1 202 ? -12.258 -0.573 2.121 1 94.94 202 ASN A N 1
ATOM 1478 C CA . ASN A 1 202 ? -12.289 -0.576 3.58 1 94.94 202 ASN A CA 1
ATOM 1479 C C . ASN A 1 202 ? -13.398 0.318 4.121 1 94.94 202 ASN A C 1
ATOM 1481 O O . ASN A 1 202 ? -14.102 -0.055 5.062 1 94.94 202 ASN A O 1
ATOM 1485 N N . VAL A 1 203 ? -13.516 1.485 3.553 1 91.56 203 VAL A N 1
ATOM 1486 C CA . VAL A 1 203 ? -14.531 2.443 3.984 1 91.56 203 VAL A CA 1
ATOM 1487 C C . VAL A 1 203 ? -15.922 1.856 3.77 1 91.56 203 VAL A C 1
ATOM 1489 O O . VAL A 1 203 ? -16.781 1.957 4.645 1 91.56 203 VAL A O 1
ATOM 1492 N N . GLU A 1 204 ? -16.125 1.264 2.662 1 93.62 204 GLU A N 1
ATOM 1493 C CA . GLU A 1 204 ? -17.422 0.658 2.373 1 93.62 204 GLU A CA 1
ATOM 1494 C C . GLU A 1 204 ? -17.719 -0.493 3.33 1 93.62 204 GLU A C 1
ATOM 1496 O O . GLU A 1 204 ? -18.828 -0.609 3.842 1 93.62 204 GLU A O 1
ATOM 1501 N N . MET A 1 205 ? -16.781 -1.328 3.557 1 96.56 205 MET A N 1
ATOM 1502 C CA . MET A 1 205 ? -16.953 -2.443 4.484 1 96.56 205 MET A CA 1
ATOM 1503 C C . MET A 1 205 ? -17.281 -1.942 5.887 1 96.56 205 MET A C 1
ATOM 1505 O O . MET A 1 205 ? -18.156 -2.502 6.559 1 96.56 205 MET A O 1
ATOM 1509 N N . LYS A 1 206 ? -16.578 -0.903 6.312 1 93.25 206 LYS A N 1
ATOM 1510 C CA . LYS A 1 206 ? -16.828 -0.325 7.633 1 93.25 206 LYS A CA 1
ATOM 1511 C C . LYS A 1 206 ? -18.266 0.201 7.742 1 93.25 206 LYS A C 1
ATOM 1513 O O . LYS A 1 206 ? -18.891 0.097 8.805 1 93.25 206 LYS A O 1
ATOM 1518 N N . GLN A 1 207 ? -18.719 0.771 6.711 1 92 207 GLN A N 1
ATOM 1519 C CA . GLN A 1 207 ? -20.094 1.26 6.684 1 92 207 GLN A CA 1
ATOM 1520 C C . GLN A 1 207 ? -21.078 0.118 6.879 1 92 207 GLN A C 1
ATOM 1522 O O . GLN A 1 207 ? -22 0.224 7.691 1 92 207 GLN A O 1
ATOM 1527 N N . HIS A 1 208 ? -20.859 -0.94 6.141 1 94.81 208 HIS A N 1
ATOM 1528 C CA . HIS A 1 208 ? -21.719 -2.111 6.277 1 94.81 208 HIS A CA 1
ATOM 1529 C C . HIS A 1 208 ? -21.672 -2.67 7.695 1 94.81 208 HIS A C 1
ATOM 1531 O O . HIS A 1 208 ? -22.703 -2.924 8.305 1 94.81 208 HIS A O 1
ATOM 1537 N N . PHE A 1 209 ? -20.531 -2.766 8.234 1 96.31 209 PHE A N 1
ATOM 1538 C CA . PHE A 1 209 ? -20.312 -3.336 9.562 1 96.31 209 PHE A CA 1
ATOM 1539 C C . PHE A 1 209 ? -20.969 -2.465 10.633 1 96.31 209 PHE A C 1
ATOM 1541 O O . PHE A 1 209 ? -21.609 -2.977 11.555 1 96.31 209 PHE A O 1
ATOM 1548 N N . SER A 1 210 ? -20.797 -1.19 10.5 1 92.69 210 SER A N 1
ATOM 1549 C CA . SER A 1 210 ? -21.344 -0.251 11.469 1 92.69 210 SER A CA 1
ATOM 1550 C C . SER A 1 210 ? -22.859 -0.263 11.461 1 92.69 210 SER A C 1
ATOM 1552 O O . SER A 1 210 ? -23.5 0.137 12.43 1 92.69 210 SER A O 1
ATOM 1554 N N . GLN A 1 211 ? -23.422 -0.693 10.367 1 90.56 211 GLN A N 1
ATOM 1555 C CA . GLN A 1 211 ? -24.875 -0.781 10.242 1 90.56 211 GLN A CA 1
ATOM 1556 C C . GLN A 1 211 ? -25.391 -2.135 10.727 1 90.56 211 GLN A C 1
ATOM 1558 O O . GLN A 1 211 ? -26.562 -2.461 10.539 1 90.56 211 GLN A O 1
ATOM 1563 N N . GLY A 1 212 ? -24.5 -2.943 11.25 1 93.44 212 GLY A N 1
ATOM 1564 C CA . GLY A 1 212 ? -24.906 -4.172 11.914 1 93.44 212 GLY A CA 1
ATOM 1565 C C . GLY A 1 212 ? -24.672 -5.41 11.07 1 93.44 212 GLY A C 1
ATOM 1566 O O . GLY A 1 212 ? -25.031 -6.52 11.477 1 93.44 212 GLY A O 1
ATOM 1567 N N . GLU A 1 213 ? -24.094 -5.277 9.938 1 96.19 213 GLU A N 1
ATOM 1568 C CA . GLU A 1 213 ? -23.812 -6.43 9.086 1 96.19 213 GLU A CA 1
ATOM 1569 C C . GLU A 1 213 ? -22.547 -7.148 9.547 1 96.19 213 GLU A C 1
ATOM 1571 O O . GLU A 1 213 ? -21.438 -6.629 9.391 1 96.19 213 GLU A O 1
ATOM 1576 N N . GLU A 1 214 ? -22.734 -8.344 10.023 1 97.88 214 GLU A N 1
ATOM 1577 C CA . GLU A 1 214 ? -21.609 -9.133 10.516 1 97.88 214 GLU A CA 1
ATOM 1578 C C . GLU A 1 214 ? -21.078 -10.078 9.445 1 97.88 214 GLU A C 1
ATOM 1580 O O . GLU A 1 214 ? -19.938 -10.547 9.523 1 97.88 214 GLU A O 1
ATOM 1585 N N . TYR A 1 215 ? -21.922 -10.469 8.531 1 98.62 215 TYR A N 1
ATOM 1586 C CA . TYR A 1 215 ? -21.578 -11.297 7.379 1 98.62 215 TYR A CA 1
ATOM 1587 C C . TYR A 1 215 ? -21.719 -10.508 6.082 1 98.62 215 TYR A C 1
ATOM 1589 O O . TYR A 1 215 ? -22.797 -10 5.77 1 98.62 215 TYR A O 1
ATOM 1597 N N . LEU A 1 216 ? -20.625 -10.422 5.336 1 98.62 216 LEU A N 1
ATOM 1598 C CA . LEU A 1 216 ? -20.594 -9.531 4.184 1 98.62 216 LEU A CA 1
ATOM 1599 C C . LEU A 1 216 ? -20.719 -10.32 2.883 1 98.62 216 LEU A C 1
ATOM 1601 O O . LEU A 1 216 ? -20.234 -11.445 2.795 1 98.62 216 LEU A O 1
ATOM 1605 N N . LEU A 1 217 ? -21.391 -9.789 1.945 1 98.5 217 LEU A N 1
ATOM 1606 C CA . LEU A 1 217 ? -21.5 -10.258 0.571 1 98.5 217 LEU A CA 1
ATOM 1607 C C . LEU A 1 217 ? -20.547 -9.5 -0.345 1 98.5 217 LEU A C 1
ATOM 1609 O O . LEU A 1 217 ? -20.656 -8.281 -0.486 1 98.5 217 LEU A O 1
ATOM 1613 N N . VAL A 1 218 ? -19.578 -10.18 -0.962 1 98.69 218 VAL A N 1
ATOM 1614 C CA . VAL A 1 218 ? -18.516 -9.5 -1.697 1 98.69 218 VAL A CA 1
ATOM 1615 C C . VAL A 1 218 ? -18.406 -10.086 -3.105 1 98.69 218 VAL A C 1
ATOM 1617 O O . VAL A 1 218 ? -18.484 -11.297 -3.289 1 98.69 218 VAL A O 1
ATOM 1620 N N . THR A 1 219 ? -18.266 -9.258 -4.113 1 98.19 219 THR A N 1
ATOM 1621 C CA . THR A 1 219 ? -18.047 -9.656 -5.496 1 98.19 219 THR A CA 1
ATOM 1622 C C . THR A 1 219 ? -16.75 -9.031 -6.031 1 98.19 219 THR A C 1
ATOM 1624 O O . THR A 1 219 ? -16.453 -7.875 -5.734 1 98.19 219 THR A O 1
ATOM 1627 N N . PRO A 1 220 ? -15.93 -9.75 -6.766 1 95.94 220 PRO A N 1
ATOM 1628 C CA . PRO A 1 220 ? -14.719 -9.172 -7.352 1 95.94 220 PRO A CA 1
ATOM 1629 C C . PRO A 1 220 ? -15.016 -8.102 -8.398 1 95.94 220 PRO A C 1
ATOM 1631 O O . PRO A 1 220 ? -14.234 -7.168 -8.578 1 95.94 220 PRO A O 1
ATOM 1634 N N . GLY A 1 221 ? -16.141 -8.266 -9.125 1 92 221 GLY A N 1
ATOM 1635 C CA . GLY A 1 221 ? -16.453 -7.305 -10.18 1 92 221 GLY A CA 1
ATOM 1636 C C . GLY A 1 221 ? -17.875 -7.395 -10.664 1 92 221 GLY A C 1
ATOM 1637 O O . GLY A 1 221 ? -18.734 -7.961 -9.984 1 92 221 GLY A O 1
ATOM 1638 N N . ASN A 1 222 ? -18.078 -6.836 -11.906 1 92 222 ASN A N 1
ATOM 1639 C CA . ASN A 1 222 ? -19.422 -6.711 -12.453 1 92 222 ASN A CA 1
ATOM 1640 C C . ASN A 1 222 ? -20.031 -8.07 -12.773 1 92 222 ASN A C 1
ATOM 1642 O O . ASN A 1 222 ? -21.234 -8.281 -12.617 1 92 222 ASN A O 1
ATOM 1646 N N . TYR A 1 223 ? -19.203 -8.953 -13.172 1 93.31 223 TYR A N 1
ATOM 1647 C CA . TYR A 1 223 ? -19.703 -10.281 -13.484 1 93.31 223 TYR A CA 1
ATOM 1648 C C . TYR A 1 223 ? -20.312 -10.938 -12.242 1 93.31 223 TYR A C 1
ATOM 1650 O O . TYR A 1 223 ? -21.391 -11.547 -12.32 1 93.31 223 TYR A O 1
ATOM 1658 N N . GLY A 1 224 ? -19.609 -10.836 -11.141 1 95.38 224 GLY A N 1
ATOM 1659 C CA . GLY A 1 224 ? -20.141 -11.383 -9.898 1 95.38 224 GLY A CA 1
ATOM 1660 C C . GLY A 1 224 ? -21.422 -10.727 -9.453 1 95.38 224 GLY A C 1
ATOM 1661 O O . GLY A 1 224 ? -22.359 -11.406 -9.023 1 95.38 224 GLY A O 1
ATOM 1662 N N . ALA A 1 225 ? -21.5 -9.406 -9.578 1 94.94 225 ALA A N 1
ATOM 1663 C CA . ALA A 1 225 ? -22.688 -8.648 -9.203 1 94.94 225 ALA A CA 1
ATOM 1664 C C . ALA A 1 225 ? -23.875 -9.039 -10.086 1 94.94 225 ALA A C 1
ATOM 1666 O O . ALA A 1 225 ? -24.984 -9.227 -9.586 1 94.94 225 ALA A O 1
ATOM 1667 N N . ASP A 1 226 ? -23.625 -9.156 -11.375 1 95.81 226 ASP A N 1
ATOM 1668 C CA . ASP A 1 226 ? -24.672 -9.539 -12.305 1 95.81 226 ASP A CA 1
ATOM 1669 C C . ASP A 1 226 ? -25.203 -10.938 -12 1 95.81 226 ASP A C 1
ATOM 1671 O O . ASP A 1 226 ? -26.406 -11.172 -12 1 95.81 226 ASP A O 1
ATOM 1675 N N . TYR A 1 227 ? -24.344 -11.867 -11.75 1 97.19 227 TYR A N 1
ATOM 1676 C CA . TYR A 1 227 ? -24.75 -13.227 -11.406 1 97.19 227 TYR A CA 1
ATOM 1677 C C . TYR A 1 227 ? -25.578 -13.258 -10.133 1 97.19 227 TYR A C 1
ATOM 1679 O O . TYR A 1 227 ? -26.594 -13.953 -10.062 1 97.19 227 TYR A O 1
ATOM 1687 N N . LEU A 1 228 ? -25.047 -12.531 -9.148 1 96.19 228 LEU A N 1
ATOM 1688 C CA . LEU A 1 228 ? -25.75 -12.398 -7.879 1 96.19 228 LEU A CA 1
ATOM 1689 C C . LEU A 1 228 ? -27.188 -11.922 -8.102 1 96.19 228 LEU A C 1
ATOM 1691 O O . LEU A 1 228 ? -28.125 -12.523 -7.598 1 96.19 228 LEU A O 1
ATOM 1695 N N . ARG A 1 229 ? -27.391 -10.922 -8.891 1 95.88 229 ARG A N 1
ATOM 1696 C CA . ARG A 1 229 ? -28.688 -10.305 -9.148 1 95.88 229 ARG A CA 1
ATOM 1697 C C . ARG A 1 229 ? -29.625 -11.281 -9.867 1 95.88 229 ARG A C 1
ATOM 1699 O O . ARG A 1 229 ? -30.797 -11.383 -9.531 1 95.88 229 ARG A O 1
ATOM 1706 N N . GLU A 1 230 ? -29.062 -12.023 -10.734 1 96.44 230 GLU A N 1
ATOM 1707 C CA . GLU A 1 230 ? -29.891 -12.805 -11.664 1 96.44 230 GLU A CA 1
ATOM 1708 C C . GLU A 1 230 ? -30.141 -14.211 -11.125 1 96.44 230 GLU A C 1
ATOM 1710 O O . GLU A 1 230 ? -31.156 -14.82 -11.445 1 96.44 230 GLU A O 1
ATOM 1715 N N . HIS A 1 231 ? -29.297 -14.734 -10.266 1 96.56 231 HIS A N 1
ATOM 1716 C CA . HIS A 1 231 ? -29.344 -16.172 -10.062 1 96.56 231 HIS A CA 1
ATOM 1717 C C . HIS A 1 231 ? -29.406 -16.516 -8.578 1 96.56 231 HIS A C 1
ATOM 1719 O O . HIS A 1 231 ? -29.594 -17.688 -8.211 1 96.56 231 HIS A O 1
ATOM 1725 N N . MET A 1 232 ? -29.219 -15.516 -7.723 1 96.88 232 MET A N 1
ATOM 1726 C CA . MET A 1 232 ? -29.156 -15.867 -6.309 1 96.88 232 MET A CA 1
ATOM 1727 C C . MET A 1 232 ? -30.188 -15.078 -5.504 1 96.88 232 MET A C 1
ATOM 1729 O O . MET A 1 232 ? -30.5 -13.938 -5.844 1 96.88 232 MET A O 1
ATOM 1733 N N . ASP A 1 233 ? -30.672 -15.688 -4.453 1 95.5 233 ASP A N 1
ATOM 1734 C CA . ASP A 1 233 ? -31.594 -15.039 -3.525 1 95.5 233 ASP A CA 1
ATOM 1735 C C . ASP A 1 233 ? -30.844 -14.422 -2.346 1 95.5 233 ASP A C 1
ATOM 1737 O O . ASP A 1 233 ? -30.969 -14.891 -1.212 1 95.5 233 ASP A O 1
ATOM 1741 N N . LEU A 1 234 ? -30.047 -13.445 -2.572 1 97.31 234 LEU A N 1
ATOM 1742 C CA . LEU A 1 234 ? -29.25 -12.688 -1.611 1 97.31 234 LEU A CA 1
ATOM 1743 C C . LEU A 1 234 ? -29.469 -11.188 -1.805 1 97.31 234 LEU A C 1
ATOM 1745 O O . LEU A 1 234 ? -29.891 -10.75 -2.873 1 97.31 234 LEU A O 1
ATOM 1749 N N . PRO A 1 235 ? -29.312 -10.438 -0.803 1 95.94 235 PRO A N 1
ATOM 1750 C CA . PRO A 1 235 ? -29.531 -8.992 -0.917 1 95.94 235 PRO A CA 1
ATOM 1751 C C . PRO A 1 235 ? -28.516 -8.312 -1.831 1 95.94 235 PRO A C 1
ATOM 1753 O O . PRO A 1 235 ? -27.453 -7.887 -1.372 1 95.94 235 PRO A O 1
ATOM 1756 N N . TYR A 1 236 ? -28.891 -8.109 -3.031 1 94.94 236 TYR A N 1
ATOM 1757 C CA . TYR A 1 236 ? -28.031 -7.578 -4.082 1 94.94 236 TYR A CA 1
ATOM 1758 C C . TYR A 1 236 ? -27.484 -6.215 -3.695 1 94.94 236 TYR A C 1
ATOM 1760 O O . TYR A 1 236 ? -26.312 -5.91 -3.963 1 94.94 236 TYR A O 1
ATOM 1768 N N . GLU A 1 237 ? -28.25 -5.348 -3.098 1 91.06 237 GLU A N 1
ATOM 1769 C CA . GLU A 1 237 ? -27.891 -3.969 -2.789 1 91.06 237 GLU A CA 1
ATOM 1770 C C . GLU A 1 237 ? -26.797 -3.908 -1.732 1 91.06 237 GLU A C 1
ATOM 1772 O O . GLU A 1 237 ? -26.172 -2.863 -1.543 1 91.06 237 GLU A O 1
ATOM 1777 N N . LYS A 1 238 ? -26.516 -5.062 -1.139 1 93.75 238 LYS A N 1
ATOM 1778 C CA . LYS A 1 238 ? -25.562 -5.082 -0.036 1 93.75 238 LYS A CA 1
ATOM 1779 C C . LYS A 1 238 ? -24.203 -5.602 -0.498 1 93.75 238 LYS A C 1
ATOM 1781 O O . LYS A 1 238 ? -23.266 -5.672 0.291 1 93.75 238 LYS A O 1
ATOM 1786 N N . ASN A 1 239 ? -24.109 -5.941 -1.772 1 95.5 239 ASN A N 1
ATOM 1787 C CA . ASN A 1 239 ? -22.844 -6.527 -2.219 1 95.5 239 ASN A CA 1
ATOM 1788 C C . ASN A 1 239 ? -21.75 -5.48 -2.312 1 95.5 239 ASN A C 1
ATOM 1790 O O . ASN A 1 239 ? -21.984 -4.352 -2.746 1 95.5 239 ASN A O 1
ATOM 1794 N N . ILE A 1 240 ? -20.578 -5.785 -1.903 1 96.44 240 ILE A N 1
ATOM 1795 C CA . ILE A 1 240 ? -19.391 -4.941 -1.928 1 96.44 240 ILE A CA 1
ATOM 1796 C C . ILE A 1 240 ? -18.422 -5.43 -3.012 1 96.44 240 ILE A C 1
ATOM 1798 O O . ILE A 1 240 ? -18.141 -6.629 -3.105 1 96.44 240 ILE A O 1
ATOM 1802 N N . LYS A 1 241 ? -17.922 -4.566 -3.865 1 95.88 241 LYS A N 1
ATOM 1803 C CA . LYS A 1 241 ? -16.953 -4.941 -4.898 1 95.88 241 LYS A CA 1
ATOM 1804 C C . LYS A 1 241 ? -15.523 -4.855 -4.371 1 95.88 241 LYS A C 1
ATOM 1806 O O . LYS A 1 241 ? -15.086 -3.799 -3.912 1 95.88 241 LYS A O 1
ATOM 1811 N N . CYS A 1 242 ? -14.812 -5.949 -4.449 1 97.56 242 CYS A N 1
ATOM 1812 C CA . CYS A 1 242 ? -13.445 -5.934 -3.941 1 97.56 242 CYS A CA 1
ATOM 1813 C C . CYS A 1 242 ? -12.438 -5.945 -5.086 1 97.56 242 CYS A C 1
ATOM 1815 O O . CYS A 1 242 ? -11.227 -5.918 -4.852 1 97.56 242 CYS A O 1
ATOM 1817 N N . SER A 1 243 ? -12.938 -5.973 -6.371 1 96.25 243 SER A N 1
ATOM 1818 C CA . SER A 1 243 ? -12.086 -6.039 -7.555 1 96.25 243 SER A CA 1
ATOM 1819 C C . SER A 1 243 ? -11.125 -7.219 -7.477 1 96.25 243 SER A C 1
ATOM 1821 O O . SER A 1 243 ? -11.555 -8.375 -7.414 1 96.25 243 SER A O 1
ATOM 1823 N N . ASN A 1 244 ? -9.836 -6.977 -7.344 1 97.75 244 ASN A N 1
ATOM 1824 C CA . ASN A 1 244 ? -8.836 -8.039 -7.359 1 97.75 244 ASN A CA 1
ATOM 1825 C C . ASN A 1 244 ? -8.227 -8.258 -5.977 1 97.75 244 ASN A C 1
ATOM 1827 O O . ASN A 1 244 ? -7.344 -9.094 -5.805 1 97.75 244 ASN A O 1
ATOM 1831 N N . TYR A 1 245 ? -8.719 -7.523 -4.965 1 97.88 245 TYR A N 1
ATOM 1832 C CA . TYR A 1 245 ? -8.039 -7.453 -3.676 1 97.88 245 TYR A CA 1
ATOM 1833 C C . TYR A 1 245 ? -8.711 -8.367 -2.656 1 97.88 245 TYR A C 1
ATOM 1835 O O . TYR A 1 245 ? -9.133 -7.914 -1.591 1 97.88 245 TYR A O 1
ATOM 1843 N N . VAL A 1 246 ? -8.664 -9.648 -2.926 1 98.56 246 VAL A N 1
ATOM 1844 C CA . VAL A 1 246 ? -9.289 -10.672 -2.098 1 98.56 246 VAL A CA 1
ATOM 1845 C C . VAL A 1 246 ? -8.594 -10.734 -0.741 1 98.56 246 VAL A C 1
ATOM 1847 O O . VAL A 1 246 ? -9.25 -10.688 0.303 1 98.56 246 VAL A O 1
ATOM 1850 N N . GLY A 1 247 ? -7.277 -10.805 -0.745 1 98 247 GLY A N 1
ATOM 1851 C CA . GLY A 1 247 ? -6.516 -10.875 0.491 1 98 247 GLY A CA 1
ATOM 1852 C C . GLY A 1 247 ? -6.738 -9.688 1.399 1 98 247 GLY A C 1
ATOM 1853 O O . GLY A 1 247 ? -7.039 -9.844 2.584 1 98 247 GLY A O 1
ATOM 1854 N N . GLU A 1 248 ? -6.613 -8.484 0.818 1 96.94 248 GLU A N 1
ATOM 1855 C CA . GLU A 1 248 ? -6.828 -7.262 1.588 1 96.94 248 GLU A CA 1
ATOM 1856 C C . GLU A 1 248 ? -8.242 -7.215 2.162 1 96.94 248 GLU A C 1
ATOM 1858 O O . GLU A 1 248 ? -8.445 -6.754 3.289 1 96.94 248 GLU A O 1
ATOM 1863 N N . THR A 1 249 ? -9.188 -7.656 1.407 1 98.31 249 THR A N 1
ATOM 1864 C CA . THR A 1 249 ? -10.578 -7.672 1.849 1 98.31 249 THR A CA 1
ATOM 1865 C C . THR A 1 249 ? -10.75 -8.562 3.078 1 98.31 249 THR A C 1
ATOM 1867 O O . THR A 1 249 ? -11.414 -8.172 4.043 1 98.31 249 THR A O 1
ATOM 1870 N N . ILE A 1 250 ? -10.141 -9.656 3.076 1 98.44 250 ILE A N 1
ATOM 1871 C CA . ILE A 1 250 ? -10.188 -10.578 4.199 1 98.44 250 ILE A CA 1
ATOM 1872 C C . ILE A 1 250 ? -9.508 -9.953 5.414 1 98.44 250 ILE A C 1
ATOM 1874 O O . ILE A 1 250 ? -10.047 -9.984 6.523 1 98.44 250 ILE A O 1
ATOM 1878 N N . ASP A 1 251 ? -8.328 -9.414 5.203 1 96.69 251 ASP A N 1
ATOM 1879 C CA . ASP A 1 251 ? -7.574 -8.797 6.293 1 96.69 251 ASP A CA 1
ATOM 1880 C C . ASP A 1 251 ? -8.367 -7.676 6.949 1 96.69 251 ASP A C 1
ATOM 1882 O O . ASP A 1 251 ? -8.414 -7.57 8.18 1 96.69 251 ASP A O 1
ATOM 1886 N N . MET A 1 252 ? -8.93 -6.816 6.125 1 96.69 252 MET A N 1
ATOM 1887 C CA . MET A 1 252 ? -9.727 -5.707 6.637 1 96.69 252 MET A CA 1
ATOM 1888 C C . MET A 1 252 ? -10.922 -6.223 7.434 1 96.69 252 MET A C 1
ATOM 1890 O O . MET A 1 252 ? -11.273 -5.645 8.461 1 96.69 252 MET A O 1
ATOM 1894 N N . ALA A 1 253 ? -11.547 -7.277 6.965 1 97.94 253 ALA A N 1
ATOM 1895 C CA . ALA A 1 253 ? -12.672 -7.875 7.68 1 97.94 253 ALA A CA 1
ATOM 1896 C C . ALA A 1 253 ? -12.25 -8.344 9.07 1 97.94 253 ALA A C 1
ATOM 1898 O O . ALA A 1 253 ? -12.945 -8.086 10.055 1 97.94 253 ALA A O 1
ATOM 1899 N N . ILE A 1 254 ? -11.148 -9.008 9.094 1 97.06 254 ILE A N 1
ATOM 1900 C CA . ILE A 1 254 ? -10.625 -9.5 10.367 1 97.06 254 ILE A CA 1
ATOM 1901 C C . ILE A 1 254 ? -10.359 -8.32 11.305 1 97.06 254 ILE A C 1
ATOM 1903 O O . ILE A 1 254 ? -10.758 -8.344 12.469 1 97.06 254 ILE A O 1
ATOM 1907 N N . ASP A 1 255 ? -9.734 -7.305 10.812 1 93.81 255 ASP A N 1
ATOM 1908 C CA . ASP A 1 255 ? -9.375 -6.133 11.609 1 93.81 255 ASP A CA 1
ATOM 1909 C C . ASP A 1 255 ? -10.609 -5.469 12.203 1 93.81 255 ASP A C 1
ATOM 1911 O O . ASP A 1 255 ? -10.57 -4.977 13.336 1 93.81 255 ASP A O 1
ATOM 1915 N N . MET A 1 256 ? -11.68 -5.395 11.477 1 93.94 256 MET A N 1
ATOM 1916 C CA . MET A 1 256 ? -12.852 -4.645 11.922 1 93.94 256 MET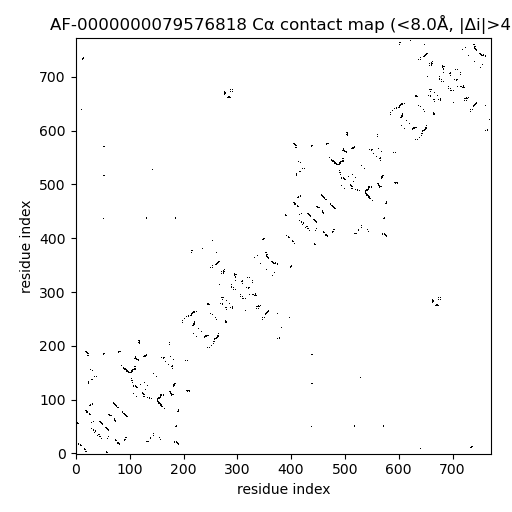 A CA 1
ATOM 1917 C C . MET A 1 256 ? -13.781 -5.527 12.742 1 93.94 256 MET A C 1
ATOM 1919 O O . MET A 1 256 ? -14.68 -5.027 13.43 1 93.94 256 MET A O 1
ATOM 1923 N N . GLY A 1 257 ? -13.594 -6.898 12.719 1 95.19 257 GLY A N 1
ATOM 1924 C CA . GLY A 1 257 ? -14.367 -7.805 13.547 1 95.19 257 GLY A CA 1
ATOM 1925 C C . GLY A 1 257 ? -15.523 -8.453 12.812 1 95.19 257 GLY A C 1
ATOM 1926 O O . GLY A 1 257 ? -16.453 -8.977 13.438 1 95.19 257 GLY A O 1
ATOM 1927 N N . VAL A 1 258 ? -15.523 -8.398 11.5 1 97.5 258 VAL A N 1
ATOM 1928 C CA . VAL A 1 258 ? -16.5 -9.094 10.672 1 97.5 258 VAL A CA 1
ATOM 1929 C C . VAL A 1 258 ? -16.438 -10.594 10.922 1 97.5 258 VAL A C 1
ATOM 1931 O O . VAL A 1 258 ? -15.344 -11.141 11.133 1 97.5 258 VAL A O 1
ATOM 1934 N N . LYS A 1 259 ? -17.547 -11.242 10.844 1 98.5 259 LYS A N 1
ATOM 1935 C CA . LYS A 1 259 ? -17.594 -12.648 11.219 1 98.5 259 LYS A CA 1
ATOM 1936 C C . LYS A 1 259 ? -17.438 -13.555 10 1 98.5 259 LYS A C 1
ATOM 1938 O O . LYS A 1 259 ? -17.047 -14.719 10.125 1 98.5 259 LYS A O 1
ATOM 1943 N N . GLY A 1 260 ? -17.75 -12.992 8.844 1 98.75 260 GLY A N 1
ATOM 1944 C CA . GLY A 1 260 ? -17.609 -13.844 7.672 1 98.75 260 GLY A CA 1
ATOM 1945 C C . GLY A 1 260 ? -17.828 -13.102 6.367 1 98.75 260 GLY A C 1
ATOM 1946 O O . GLY A 1 260 ? -18.359 -11.984 6.359 1 98.75 260 GLY A O 1
ATOM 1947 N N . ILE A 1 261 ? -17.391 -13.648 5.254 1 98.88 261 ILE A N 1
ATOM 1948 C CA . ILE A 1 261 ? -17.547 -13.109 3.908 1 98.88 261 ILE A CA 1
ATOM 1949 C C . ILE A 1 261 ? -17.969 -14.219 2.951 1 98.88 261 ILE A C 1
ATOM 1951 O O . ILE A 1 261 ? -17.406 -15.32 2.977 1 98.88 261 ILE A O 1
ATOM 1955 N N . LEU A 1 262 ? -18.969 -14.023 2.17 1 98.88 262 LEU A N 1
ATOM 1956 C CA . LEU A 1 262 ? -19.297 -14.852 1.019 1 98.88 262 LEU A CA 1
ATOM 1957 C C . LEU A 1 262 ? -18.891 -14.164 -0.281 1 98.88 262 LEU A C 1
ATOM 1959 O O . LEU A 1 262 ? -19.375 -13.07 -0.583 1 98.88 262 LEU A O 1
ATOM 1963 N N . PHE A 1 263 ? -18.062 -14.812 -1.051 1 98.88 263 PHE A N 1
ATOM 1964 C CA . PHE A 1 263 ? -17.656 -14.312 -2.361 1 98.88 263 PHE A CA 1
ATOM 1965 C C . PHE A 1 263 ? -18.5 -14.938 -3.461 1 98.88 263 PHE A C 1
ATOM 1967 O O . PHE A 1 263 ? -18.719 -16.156 -3.473 1 98.88 263 PHE A O 1
ATOM 1974 N N . ILE A 1 264 ? -19.047 -14.133 -4.301 1 98.81 264 ILE A N 1
ATOM 1975 C CA . ILE A 1 264 ? -19.656 -14.578 -5.547 1 98.81 264 ILE A CA 1
ATOM 1976 C C . ILE A 1 264 ? -18.766 -14.211 -6.727 1 98.81 264 ILE A C 1
ATOM 1978 O O . ILE A 1 264 ? -18.672 -13.039 -7.109 1 98.81 264 ILE A O 1
ATOM 1982 N N . ALA A 1 265 ? -18.172 -15.227 -7.34 1 98.44 265 ALA A N 1
ATOM 1983 C CA . ALA A 1 265 ? -17.031 -14.852 -8.172 1 98.44 265 ALA A CA 1
ATOM 1984 C C . ALA A 1 265 ? -16.984 -15.695 -9.445 1 98.44 265 ALA A C 1
ATOM 1986 O O . ALA A 1 265 ? -17.297 -16.891 -9.422 1 98.44 265 ALA A O 1
ATOM 1987 N N . HIS A 1 266 ? -16.578 -15.047 -10.516 1 98.19 266 HIS A N 1
ATOM 1988 C CA . HIS A 1 266 ? -16.297 -15.734 -11.766 1 98.19 266 HIS A CA 1
ATOM 1989 C C . HIS A 1 266 ? -15.023 -16.562 -11.664 1 98.19 266 HIS A C 1
ATOM 1991 O O . HIS A 1 266 ? -14.047 -16.125 -11.062 1 98.19 266 HIS A O 1
ATOM 1997 N N . ILE A 1 267 ? -15.016 -17.688 -12.266 1 97.81 267 ILE A N 1
ATOM 1998 C CA . ILE A 1 267 ? -13.906 -18.641 -12.18 1 97.81 267 ILE A CA 1
ATOM 1999 C C . ILE A 1 267 ? -12.648 -18.016 -12.773 1 97.81 267 ILE A C 1
ATOM 2001 O O . ILE A 1 267 ? -11.539 -18.312 -12.344 1 97.81 267 ILE A O 1
ATOM 2005 N N . GLY A 1 268 ? -12.781 -17.094 -13.734 1 96.5 268 GLY A N 1
ATOM 2006 C CA . GLY A 1 268 ? -11.656 -16.469 -14.398 1 96.5 268 GLY A CA 1
ATOM 2007 C C . GLY A 1 268 ? -10.688 -15.805 -13.43 1 96.5 268 GLY A C 1
ATOM 2008 O O . GLY A 1 268 ? -9.477 -15.82 -13.656 1 96.5 268 GLY A O 1
ATOM 2009 N N . LYS A 1 269 ? -11.156 -15.219 -12.383 1 96.31 269 LYS A N 1
ATOM 2010 C CA . LYS A 1 269 ? -10.328 -14.586 -11.367 1 96.31 269 LYS A CA 1
ATOM 2011 C C . LYS A 1 269 ? -10.117 -15.508 -10.172 1 96.31 269 LYS A C 1
ATOM 2013 O O . LYS A 1 269 ? -8.984 -15.695 -9.711 1 96.31 269 LYS A O 1
ATOM 2018 N N . PHE A 1 270 ? -11.133 -16.156 -9.773 1 97.5 270 PHE A N 1
ATOM 2019 C CA . PHE A 1 270 ? -11.133 -16.766 -8.445 1 97.5 270 PHE A CA 1
ATOM 2020 C C . PHE A 1 270 ? -10.461 -18.125 -8.477 1 97.5 270 PHE A C 1
ATOM 2022 O O . PHE A 1 270 ? -10.125 -18.688 -7.426 1 97.5 270 PHE A O 1
ATOM 2029 N N . VAL A 1 271 ? -10.266 -18.703 -9.734 1 98.56 271 VAL A N 1
ATOM 2030 C CA . VAL A 1 271 ? -9.516 -19.953 -9.82 1 98.56 271 VAL A CA 1
ATOM 2031 C C . VAL A 1 271 ? -8.125 -19.766 -9.219 1 98.56 271 VAL A C 1
ATOM 2033 O O . VAL A 1 271 ? -7.543 -20.703 -8.68 1 98.56 271 VAL A O 1
ATOM 2036 N N . LYS A 1 272 ? -7.633 -18.531 -9.266 1 98.69 272 LYS A N 1
ATOM 2037 C CA . LYS A 1 272 ? -6.312 -18.203 -8.734 1 98.69 272 LYS A CA 1
ATOM 2038 C C . LYS A 1 272 ? -6.262 -18.438 -7.223 1 98.69 272 LYS A C 1
ATOM 2040 O O . LYS A 1 272 ? -5.219 -18.812 -6.684 1 98.69 272 LYS A O 1
ATOM 2045 N N . VAL A 1 273 ? -7.359 -18.266 -6.543 1 98.81 273 VAL A N 1
ATOM 2046 C CA . VAL A 1 273 ? -7.43 -18.422 -5.094 1 98.81 273 VAL A CA 1
ATOM 2047 C C . VAL A 1 273 ? -7.191 -19.891 -4.727 1 98.81 273 VAL A C 1
ATOM 2049 O O . VAL A 1 273 ? -6.699 -20.188 -3.635 1 98.81 273 VAL A O 1
ATOM 2052 N N . ALA A 1 274 ? -7.438 -20.828 -5.652 1 98.81 274 ALA A N 1
ATOM 2053 C CA . ALA A 1 274 ? -7.215 -22.25 -5.414 1 98.81 274 ALA A CA 1
ATOM 2054 C C . ALA A 1 274 ? -5.727 -22.562 -5.289 1 98.81 274 ALA A C 1
ATOM 2056 O O . ALA A 1 274 ? -5.348 -23.672 -4.879 1 98.81 274 ALA A O 1
ATOM 2057 N N . ALA A 1 275 ? -4.902 -21.594 -5.59 1 98.44 275 ALA A N 1
ATOM 2058 C CA . ALA A 1 275 ? -3.461 -21.719 -5.398 1 98.44 275 ALA A CA 1
ATOM 2059 C C . ALA A 1 275 ? -2.945 -20.656 -4.426 1 98.44 275 ALA A C 1
ATOM 2061 O O . ALA A 1 275 ? -1.762 -20.312 -4.441 1 98.44 275 ALA A O 1
ATOM 2062 N N . GLY A 1 276 ? -3.828 -20.078 -3.682 1 98.31 276 GLY A N 1
ATOM 2063 C CA . GLY A 1 276 ? -3.463 -19.156 -2.627 1 98.31 276 GLY A CA 1
ATOM 2064 C C . GLY A 1 276 ? -3.184 -17.75 -3.139 1 98.31 276 GLY A C 1
ATOM 2065 O O . GLY A 1 276 ? -2.641 -16.922 -2.414 1 98.31 276 GLY A O 1
ATOM 2066 N N . ILE A 1 277 ? -3.473 -17.484 -4.379 1 98.69 277 ILE A N 1
ATOM 2067 C CA . ILE A 1 277 ? -3.234 -16.172 -4.945 1 98.69 277 ILE A CA 1
ATOM 2068 C C . ILE A 1 277 ? -4.328 -15.203 -4.48 1 98.69 277 ILE A C 1
ATOM 2070 O O . ILE A 1 277 ? -5.496 -15.367 -4.84 1 98.69 277 ILE A O 1
ATOM 2074 N N . MET A 1 278 ? -3.898 -14.172 -3.742 1 98.5 278 MET A N 1
ATOM 2075 C CA . MET A 1 278 ? -4.859 -13.344 -3.02 1 98.5 278 MET A CA 1
ATOM 2076 C C . MET A 1 278 ? -5.078 -12.016 -3.73 1 98.5 278 MET A C 1
ATOM 2078 O O . MET A 1 278 ? -5.992 -11.266 -3.387 1 98.5 278 MET A O 1
ATOM 2082 N N . ASN A 1 279 ? -4.258 -11.656 -4.66 1 98 279 ASN A N 1
ATOM 2083 C CA . ASN A 1 279 ? -4.496 -10.602 -5.637 1 98 279 ASN A CA 1
ATOM 2084 C C . ASN A 1 279 ? -4.727 -11.164 -7.035 1 98 279 ASN A C 1
ATOM 2086 O O . ASN A 1 279 ? -3.797 -11.68 -7.66 1 98 279 ASN A O 1
ATOM 2090 N N . THR A 1 280 ? -5.914 -10.992 -7.523 1 97.69 280 THR A N 1
ATOM 2091 C CA . THR A 1 280 ? -6.312 -11.758 -8.695 1 97.69 280 THR A CA 1
ATOM 2092 C C . THR A 1 280 ? -6.082 -10.953 -9.977 1 97.69 280 THR A C 1
ATOM 2094 O O . THR A 1 280 ? -6.473 -11.383 -11.062 1 97.69 280 THR A O 1
ATOM 2097 N N . HIS A 1 281 ? -5.457 -9.789 -9.867 1 95.69 281 HIS A N 1
ATOM 2098 C CA . HIS A 1 281 ? -5.141 -9.008 -11.055 1 95.69 281 HIS A CA 1
ATOM 2099 C C . HIS A 1 281 ? -4.117 -9.719 -11.93 1 95.69 281 HIS A C 1
ATOM 2101 O O . HIS A 1 281 ? -3.15 -10.297 -11.414 1 95.69 281 HIS A O 1
ATOM 2107 N N . SER A 1 282 ? -4.305 -9.711 -13.234 1 94.56 282 SER A N 1
ATOM 2108 C CA . SER A 1 282 ? -3.451 -10.438 -14.172 1 94.56 282 SER A CA 1
ATOM 2109 C C . SER A 1 282 ? -2.016 -9.922 -14.125 1 94.56 282 SER A C 1
ATOM 2111 O O . SER A 1 282 ? -1.073 -10.68 -14.367 1 94.56 282 SER A O 1
ATOM 2113 N N . HIS A 1 283 ? -1.866 -8.633 -13.82 1 93.5 283 HIS A N 1
ATOM 2114 C CA . HIS A 1 283 ? -0.542 -8.031 -13.758 1 93.5 283 HIS A CA 1
ATOM 2115 C C . HIS A 1 283 ? 0.177 -8.398 -12.469 1 93.5 283 HIS A C 1
ATOM 2117 O O . HIS A 1 283 ? 1.395 -8.234 -12.359 1 93.5 283 HIS A O 1
ATOM 2123 N N . SER A 1 284 ? -0.604 -8.914 -11.484 1 95.56 284 SER A N 1
ATOM 2124 C CA . SER A 1 284 ? -0.031 -9.344 -10.211 1 95.56 284 SER A CA 1
ATOM 2125 C C . SER A 1 284 ? 0.252 -10.844 -10.211 1 95.56 284 SER A C 1
ATOM 2127 O O . SER A 1 284 ? 1.206 -11.297 -9.578 1 95.56 284 SER A O 1
ATOM 2129 N N . ALA A 1 285 ? -0.677 -11.539 -10.859 1 97.5 285 ALA A N 1
ATOM 2130 C CA . ALA A 1 285 ? -0.534 -12.984 -10.938 1 97.5 285 ALA A CA 1
ATOM 2131 C C . ALA A 1 285 ? -1.382 -13.562 -12.07 1 97.5 285 ALA A C 1
ATOM 2133 O O . ALA A 1 285 ? -2.496 -13.094 -12.312 1 97.5 285 ALA A O 1
ATOM 2134 N N . ASP A 1 286 ? -1.015 -14.539 -12.727 1 95.75 286 ASP A N 1
ATOM 2135 C CA . ASP A 1 286 ? -1.767 -15.25 -13.758 1 95.75 286 ASP A CA 1
ATOM 2136 C C . ASP A 1 286 ? -2.113 -16.672 -13.305 1 95.75 286 ASP A C 1
ATOM 2138 O O . ASP A 1 286 ? -3.131 -16.875 -12.641 1 95.75 286 ASP A O 1
ATOM 2142 N N . ALA A 1 287 ? -1.216 -17.594 -13.414 1 97 287 ALA A N 1
ATOM 2143 C CA . ALA A 1 287 ? -1.178 -18.969 -12.922 1 97 287 ALA A CA 1
ATOM 2144 C C . ALA A 1 287 ? -2.502 -19.688 -13.188 1 97 287 ALA A C 1
ATOM 2146 O O . ALA A 1 287 ? -2.734 -20.781 -12.688 1 97 287 ALA A O 1
ATOM 2147 N N . ARG A 1 288 ? -3.604 -19.219 -14.039 1 97.94 288 ARG A N 1
ATOM 2148 C CA . ARG A 1 288 ? -4.926 -19.812 -14.195 1 97.94 288 ARG A CA 1
ATOM 2149 C C . ARG A 1 288 ? -4.832 -21.203 -14.805 1 97.94 288 ARG A C 1
ATOM 2151 O O . ARG A 1 288 ? -5.414 -22.156 -14.281 1 97.94 288 ARG A O 1
ATOM 2158 N N . MET A 1 289 ? -4.07 -21.25 -15.828 1 98.56 289 MET A N 1
ATOM 2159 C CA . MET A 1 289 ? -3.996 -22.531 -16.531 1 98.56 289 MET A CA 1
ATOM 2160 C C . MET A 1 289 ? -3.219 -23.547 -15.727 1 98.56 289 MET A C 1
ATOM 2162 O O . MET A 1 289 ? -3.568 -24.734 -15.711 1 98.56 289 MET A O 1
ATOM 2166 N N . GLU A 1 290 ? -2.102 -23.062 -15.078 1 98.69 290 GLU A N 1
ATOM 2167 C CA . GLU A 1 290 ? -1.354 -23.953 -14.188 1 98.69 290 GLU A CA 1
ATOM 2168 C C . GLU A 1 290 ? -2.256 -24.531 -13.102 1 98.69 290 GLU A C 1
ATOM 2170 O O . GLU A 1 290 ? -2.195 -25.734 -12.812 1 98.69 290 GLU A O 1
ATOM 2175 N N . VAL A 1 291 ? -3.119 -23.672 -12.523 1 98.69 291 VAL A N 1
ATOM 2176 C CA . VAL A 1 291 ? -4.004 -24.094 -11.438 1 98.69 291 VAL A CA 1
ATOM 2177 C C . VAL A 1 291 ? -5.062 -25.062 -11.984 1 98.69 291 VAL A C 1
ATOM 2179 O O . VAL A 1 291 ? -5.324 -26.094 -11.383 1 98.69 291 VAL A O 1
ATOM 2182 N N . LEU A 1 292 ? -5.641 -24.719 -13.117 1 98.81 292 LEU A N 1
ATOM 2183 C CA . LEU A 1 292 ? -6.668 -25.562 -13.719 1 98.81 292 LEU A CA 1
ATOM 2184 C C . LEU A 1 292 ? -6.102 -26.922 -14.094 1 98.81 292 LEU A C 1
ATOM 2186 O O . LEU A 1 292 ? -6.691 -27.953 -13.766 1 98.81 292 LEU A O 1
ATOM 2190 N N . ALA A 1 293 ? -4.953 -26.969 -14.742 1 98.88 293 ALA A N 1
ATOM 2191 C CA . ALA A 1 293 ? -4.34 -28.234 -15.164 1 98.88 293 ALA A CA 1
ATOM 2192 C C . ALA A 1 293 ? -3.971 -29.094 -13.961 1 98.88 293 ALA A C 1
ATOM 2194 O O . ALA A 1 293 ? -4.191 -30.312 -13.977 1 98.88 293 ALA A O 1
ATOM 2195 N N . SER A 1 294 ? -3.387 -28.5 -12.953 1 98.81 294 SER A N 1
ATOM 2196 C CA . SER A 1 294 ? -2.973 -29.234 -11.75 1 98.81 294 SER A CA 1
ATOM 2197 C C . SER A 1 294 ? -4.168 -29.859 -11.047 1 98.81 294 SER A C 1
ATOM 2199 O O . SER A 1 294 ? -4.102 -31.016 -10.617 1 98.81 294 SER A O 1
ATOM 2201 N N . ASN A 1 295 ? -5.242 -29.094 -10.953 1 98.81 295 ASN A N 1
ATOM 2202 C CA . ASN A 1 295 ? -6.422 -29.625 -10.273 1 98.81 295 ASN A CA 1
ATOM 2203 C C . ASN A 1 295 ? -7.137 -30.672 -11.141 1 98.81 295 ASN A C 1
ATOM 2205 O O . ASN A 1 295 ? -7.711 -31.625 -10.617 1 98.81 295 ASN A O 1
ATOM 2209 N N . ALA A 1 296 ? -7.09 -30.484 -12.461 1 98.88 296 ALA A N 1
ATOM 2210 C CA . ALA A 1 296 ? -7.586 -31.531 -13.352 1 98.88 296 ALA A CA 1
ATOM 2211 C C . ALA A 1 296 ? -6.82 -32.844 -13.133 1 98.88 296 ALA A C 1
ATOM 2213 O O . ALA A 1 296 ? -7.426 -33.906 -13.039 1 98.88 296 ALA A O 1
ATOM 2214 N N . ILE A 1 297 ? -5.52 -32.75 -13.008 1 98.81 297 ILE A N 1
ATOM 2215 C CA . ILE A 1 297 ? -4.688 -33.938 -12.781 1 98.81 297 ILE A CA 1
ATOM 2216 C C . ILE A 1 297 ? -5.062 -34.594 -11.445 1 98.81 297 ILE A C 1
ATOM 2218 O O . ILE A 1 297 ? -5.211 -35.812 -11.367 1 98.81 297 ILE A O 1
ATOM 2222 N N . ARG A 1 298 ? -5.227 -33.781 -10.422 1 98.44 298 ARG A N 1
ATOM 2223 C CA . ARG A 1 298 ? -5.645 -34.312 -9.125 1 98.44 298 ARG A CA 1
ATOM 2224 C C . ARG A 1 298 ? -6.98 -35.031 -9.227 1 98.44 298 ARG A C 1
ATOM 2226 O O . ARG A 1 298 ? -7.215 -36 -8.508 1 98.44 298 ARG A O 1
ATOM 2233 N N . ALA A 1 299 ? -7.812 -34.531 -10.164 1 98.56 299 ALA A N 1
ATOM 2234 C CA . ALA A 1 299 ? -9.156 -35.094 -10.344 1 98.56 299 ALA A CA 1
ATOM 2235 C C . ALA A 1 299 ? -9.125 -36.344 -11.219 1 98.56 299 ALA A C 1
ATOM 2237 O O . ALA A 1 299 ? -10.133 -37.031 -11.359 1 98.56 299 ALA A O 1
ATOM 2238 N N . GLY A 1 300 ? -8.039 -36.594 -11.844 1 98.38 300 GLY A N 1
ATOM 2239 C CA . GLY A 1 300 ? -7.898 -37.812 -12.617 1 98.38 300 GLY A CA 1
ATOM 2240 C C . GLY A 1 300 ? -7.789 -37.562 -14.109 1 98.38 300 GLY A C 1
ATOM 2241 O O . GLY A 1 300 ? -7.93 -38.5 -14.914 1 98.38 300 GLY A O 1
ATOM 2242 N N . ALA A 1 301 ? -7.496 -36.438 -14.492 1 98.56 301 ALA A N 1
ATOM 2243 C CA . ALA A 1 301 ? -7.379 -36.094 -15.906 1 98.56 301 ALA A CA 1
ATOM 2244 C C . ALA A 1 301 ? -6.184 -36.812 -16.547 1 98.56 301 ALA A C 1
ATOM 2246 O O . ALA A 1 301 ? -5.203 -37.094 -15.859 1 98.56 301 ALA A O 1
ATOM 2247 N N . SER A 1 302 ? -6.285 -37.062 -17.844 1 98.5 302 SER A N 1
ATOM 2248 C CA . SER A 1 302 ? -5.168 -37.594 -18.609 1 98.5 302 SER A CA 1
ATOM 2249 C C . SER A 1 302 ? -4.113 -36.531 -18.875 1 98.5 302 SER A C 1
ATOM 2251 O O . SER A 1 302 ? -4.363 -35.344 -18.688 1 98.5 302 SER A O 1
ATOM 2253 N N . LEU A 1 303 ? -2.926 -37.062 -19.25 1 98.56 303 LEU A N 1
ATOM 2254 C CA . LEU A 1 303 ? -1.85 -36.156 -19.625 1 98.56 303 LEU A CA 1
ATOM 2255 C C . LEU A 1 303 ? -2.268 -35.281 -20.797 1 98.56 303 LEU A C 1
ATOM 2257 O O . LEU A 1 303 ? -1.93 -34.094 -20.844 1 98.56 303 LEU A O 1
ATOM 2261 N N . GLU A 1 304 ? -2.979 -35.844 -21.734 1 98.44 304 GLU A N 1
ATOM 2262 C CA . GLU A 1 304 ? -3.453 -35.094 -22.891 1 98.44 304 GLU A CA 1
ATOM 2263 C C . GLU A 1 304 ? -4.398 -33.969 -22.484 1 98.44 304 GLU A C 1
ATOM 2265 O O . GLU A 1 304 ? -4.281 -32.844 -22.984 1 98.44 304 GLU A O 1
ATOM 2270 N N . CYS A 1 305 ? -5.316 -34.281 -21.625 1 98.69 305 CYS A N 1
ATOM 2271 C CA . CYS A 1 305 ? -6.238 -33.281 -21.094 1 98.69 305 CYS A CA 1
ATOM 2272 C C . CYS A 1 305 ? -5.48 -32.125 -20.453 1 98.69 305 CYS A C 1
ATOM 2274 O O . CYS A 1 305 ? -5.746 -30.953 -20.734 1 98.69 305 CYS A O 1
ATOM 2276 N N . ALA A 1 306 ? -4.516 -32.5 -19.625 1 98.75 306 ALA A N 1
ATOM 2277 C CA . ALA A 1 306 ? -3.721 -31.484 -18.922 1 98.75 306 ALA A CA 1
ATOM 2278 C C . ALA A 1 306 ? -2.963 -30.609 -19.906 1 98.75 306 ALA A C 1
ATOM 2280 O O . ALA A 1 306 ? -2.91 -29.375 -19.734 1 98.75 306 ALA A O 1
ATOM 2281 N N . LYS A 1 307 ? -2.363 -31.188 -20.922 1 98.75 307 LYS A N 1
ATOM 2282 C CA . LYS A 1 307 ? -1.613 -30.438 -21.938 1 98.75 307 LYS A CA 1
ATOM 2283 C C . LYS A 1 307 ? -2.52 -29.484 -22.688 1 98.75 307 LYS A C 1
ATOM 2285 O O . LYS A 1 307 ? -2.129 -28.344 -22.969 1 98.75 307 LYS A O 1
ATOM 2290 N N . GLU A 1 308 ? -3.701 -29.938 -23.031 1 98.69 308 GLU A N 1
ATOM 2291 C CA . GLU A 1 308 ? -4.648 -29.062 -23.719 1 98.69 308 GLU A CA 1
ATOM 2292 C C . GLU A 1 308 ? -5.031 -27.875 -22.859 1 98.69 308 GLU A C 1
ATOM 2294 O O . GLU A 1 308 ? -5.137 -26.75 -23.359 1 98.69 308 GLU A O 1
ATOM 2299 N N . ILE A 1 309 ? -5.266 -28.109 -21.578 1 98.81 309 ILE A N 1
ATOM 2300 C CA . ILE A 1 309 ? -5.613 -27.031 -20.656 1 98.81 309 ILE A CA 1
ATOM 2301 C C . ILE A 1 309 ? -4.473 -26.016 -20.578 1 98.81 309 ILE A C 1
ATOM 2303 O O . ILE A 1 309 ? -4.703 -24.812 -20.641 1 98.81 309 ILE A O 1
ATOM 2307 N N . LEU A 1 310 ? -3.213 -26.5 -20.453 1 98.62 310 LEU A N 1
ATOM 2308 C CA . LEU A 1 310 ? -2.045 -25.641 -20.328 1 98.62 310 LEU A CA 1
ATOM 2309 C C . LEU A 1 310 ? -1.855 -24.781 -21.562 1 98.62 310 LEU A C 1
ATOM 2311 O O . LEU A 1 310 ? -1.254 -23.703 -21.5 1 98.62 310 LEU A O 1
ATOM 2315 N N . ASN A 1 311 ? -2.393 -25.203 -22.672 1 97.81 311 ASN A N 1
ATOM 2316 C CA . ASN A 1 311 ? -2.246 -24.469 -23.922 1 97.81 311 ASN A CA 1
ATOM 2317 C C . ASN A 1 311 ? -3.451 -23.578 -24.203 1 97.81 311 ASN A C 1
ATOM 2319 O O . ASN A 1 311 ? -3.473 -22.844 -25.188 1 97.81 311 ASN A O 1
ATOM 2323 N N . ALA A 1 312 ? -4.496 -23.672 -23.328 1 97.19 312 ALA A N 1
ATOM 2324 C CA . ALA A 1 312 ? -5.672 -22.812 -23.484 1 97.19 312 ALA A CA 1
ATOM 2325 C C . ALA A 1 312 ? -5.332 -21.359 -23.188 1 97.19 312 ALA A C 1
ATOM 2327 O O . ALA A 1 312 ? -4.465 -21.062 -22.375 1 97.19 312 ALA A O 1
ATOM 2328 N N . SER A 1 313 ? -6.074 -20.438 -23.797 1 93.81 313 SER A N 1
ATOM 2329 C CA . SER A 1 313 ? -5.809 -19.016 -23.641 1 93.81 313 SER A CA 1
ATOM 2330 C C . SER A 1 313 ? -6.75 -18.375 -22.625 1 93.81 313 SER A C 1
ATOM 2332 O O . SER A 1 313 ? -6.426 -17.359 -22.016 1 93.81 313 SER A O 1
ATOM 2334 N N . THR A 1 314 ? -7.93 -18.938 -22.453 1 93.69 314 THR A N 1
ATOM 2335 C CA . THR A 1 314 ? -8.93 -18.391 -21.547 1 93.69 314 THR A CA 1
ATOM 2336 C C . THR A 1 314 ? -9.484 -19.469 -20.641 1 93.69 314 THR A C 1
ATOM 2338 O O . THR A 1 314 ? -9.383 -20.656 -20.938 1 93.69 314 THR A O 1
ATOM 2341 N N . THR A 1 315 ? -10.016 -19.047 -19.562 1 95.5 315 THR A N 1
ATOM 2342 C CA . THR A 1 315 ? -10.633 -20 -18.641 1 95.5 315 THR A CA 1
ATOM 2343 C C . THR A 1 315 ? -11.859 -20.641 -19.266 1 95.5 315 THR A C 1
ATOM 2345 O O . THR A 1 315 ? -12.156 -21.812 -19 1 95.5 315 THR A O 1
ATOM 2348 N N . ASP A 1 316 ? -12.539 -19.953 -20.141 1 95.25 316 ASP A N 1
ATOM 2349 C CA . ASP A 1 316 ? -13.672 -20.531 -20.859 1 95.25 316 ASP A CA 1
ATOM 2350 C C . ASP A 1 316 ? -13.234 -21.719 -21.719 1 95.25 316 ASP A C 1
ATOM 2352 O O . ASP A 1 316 ? -13.883 -22.766 -21.719 1 95.25 316 ASP A O 1
ATOM 2356 N N . GLU A 1 317 ? -12.156 -21.484 -22.422 1 96.69 317 GLU A N 1
ATOM 2357 C CA . GLU A 1 317 ? -11.602 -22.562 -23.234 1 96.69 317 GLU A CA 1
ATOM 2358 C C . GLU A 1 317 ? -11.195 -23.766 -22.375 1 96.69 317 GLU A C 1
ATOM 2360 O O . GLU A 1 317 ? -11.422 -24.906 -22.75 1 96.69 317 GLU A O 1
ATOM 2365 N N . ALA A 1 318 ? -10.602 -23.5 -21.25 1 98.12 318 ALA A N 1
ATOM 2366 C CA . ALA A 1 318 ? -10.195 -24.562 -20.344 1 98.12 318 ALA A CA 1
ATOM 2367 C C . ALA A 1 318 ? -11.406 -25.344 -19.844 1 98.12 318 ALA A C 1
ATOM 2369 O O . ALA A 1 318 ? -11.352 -26.562 -19.703 1 98.12 318 ALA A O 1
ATOM 2370 N N . ILE A 1 319 ? -12.477 -24.641 -19.516 1 97.69 319 ILE A N 1
ATOM 2371 C CA . ILE A 1 319 ? -13.695 -25.281 -19.047 1 97.69 319 ILE A CA 1
ATOM 2372 C C . ILE A 1 319 ? -14.273 -26.172 -20.141 1 97.69 319 ILE A C 1
ATOM 2374 O O . ILE A 1 319 ? -14.727 -27.281 -19.875 1 97.69 319 ILE A O 1
ATOM 2378 N N . ASP A 1 320 ? -14.234 -25.688 -21.391 1 97.81 320 ASP A N 1
ATOM 2379 C CA . ASP A 1 320 ? -14.68 -26.484 -22.531 1 97.81 320 ASP A CA 1
ATOM 2380 C C . ASP A 1 320 ? -13.883 -27.781 -22.641 1 97.81 320 ASP A C 1
ATOM 2382 O O . ASP A 1 320 ? -14.445 -28.844 -22.922 1 97.81 320 ASP A O 1
ATOM 2386 N N . ILE A 1 321 ? -12.617 -27.688 -22.422 1 98.62 321 ILE A N 1
ATOM 2387 C CA . ILE A 1 321 ? -11.734 -28.859 -22.484 1 98.62 321 ILE A CA 1
ATOM 2388 C C . ILE A 1 321 ? -12.109 -29.844 -21.375 1 98.62 321 ILE A C 1
ATOM 2390 O O . ILE A 1 321 ? -12.211 -31.047 -21.625 1 98.62 321 ILE A O 1
ATOM 2394 N N . LEU A 1 322 ? -12.312 -29.328 -20.188 1 98.56 322 LEU A N 1
ATOM 2395 C CA . LEU A 1 322 ? -12.695 -30.188 -19.062 1 98.56 322 LEU A CA 1
ATOM 2396 C C . LEU A 1 322 ? -14.016 -30.891 -19.359 1 98.56 322 LEU A C 1
ATOM 2398 O O . LEU A 1 322 ? -14.195 -32.062 -18.984 1 98.56 322 LEU A O 1
ATOM 2402 N N . GLU A 1 323 ? -14.922 -30.172 -19.984 1 97.56 323 GLU A N 1
ATOM 2403 C CA . GLU A 1 323 ? -16.188 -30.766 -20.375 1 97.56 323 GLU A CA 1
ATOM 2404 C C . GLU A 1 323 ? -15.992 -31.844 -21.438 1 97.56 323 GLU A C 1
ATOM 2406 O O . GLU A 1 323 ? -16.594 -32.938 -21.359 1 97.56 323 GLU A O 1
ATOM 2411 N N . LYS A 1 324 ? -15.219 -31.469 -22.438 1 98 324 LYS A N 1
ATOM 2412 C CA . LYS A 1 324 ? -14.906 -32.406 -23.5 1 98 324 LYS A CA 1
ATOM 2413 C C . LYS A 1 324 ? -14.391 -33.719 -22.938 1 98 324 LYS A C 1
ATOM 2415 O O . LYS A 1 324 ? -14.758 -34.812 -23.422 1 98 324 LYS A O 1
ATOM 2420 N N . TYR A 1 325 ? -13.586 -33.688 -21.922 1 98.44 325 TYR A N 1
ATOM 2421 C CA . TYR A 1 325 ? -12.977 -34.875 -21.328 1 98.44 325 TYR A CA 1
ATOM 2422 C C . TYR A 1 325 ? -13.836 -35.406 -20.188 1 98.44 325 TYR A C 1
ATOM 2424 O O . TYR A 1 325 ? -13.438 -36.344 -19.5 1 98.44 325 TYR A O 1
ATOM 2432 N N . GLN A 1 326 ? -15.008 -34.781 -19.922 1 98.12 326 GLN A N 1
ATOM 2433 C CA . GLN A 1 326 ? -15.992 -35.219 -18.938 1 98.12 326 GLN A CA 1
ATOM 2434 C C . GLN A 1 326 ? -15.383 -35.25 -17.531 1 98.12 326 GLN A C 1
ATOM 2436 O O . GLN A 1 326 ? -15.594 -36.219 -16.797 1 98.12 326 GLN A O 1
ATOM 2441 N N . ILE A 1 327 ? -14.625 -34.25 -17.188 1 98.5 327 ILE A N 1
ATOM 2442 C CA . ILE A 1 327 ? -13.969 -34.25 -15.891 1 98.5 327 ILE A CA 1
ATOM 2443 C C . ILE A 1 327 ? -14.172 -32.906 -15.211 1 98.5 327 ILE A C 1
ATOM 2445 O O . ILE A 1 327 ? -13.516 -32.594 -14.211 1 98.5 327 ILE A O 1
ATOM 2449 N N . LEU A 1 328 ? -15.078 -32.094 -15.742 1 98.25 328 LEU A N 1
ATOM 2450 C CA . LEU A 1 328 ? -15.312 -30.734 -15.242 1 98.25 328 LEU A CA 1
ATOM 2451 C C . LEU A 1 328 ? -15.742 -30.766 -13.781 1 98.25 328 LEU A C 1
ATOM 2453 O O . LEU A 1 328 ? -15.156 -30.078 -12.938 1 98.25 328 LEU A O 1
ATOM 2457 N N . GLN A 1 329 ? -16.734 -31.578 -13.445 1 98.12 329 GLN A N 1
ATOM 2458 C CA . GLN A 1 329 ? -17.297 -31.609 -12.102 1 98.12 329 GLN A CA 1
ATOM 2459 C C . GLN A 1 329 ? -16.25 -32.031 -11.078 1 98.12 329 GLN A C 1
ATOM 2461 O O . GLN A 1 329 ? -16.141 -31.453 -10 1 98.12 329 GLN A O 1
ATOM 2466 N N . LYS A 1 330 ? -15.531 -33.062 -11.406 1 98.69 330 LYS A N 1
ATOM 2467 C CA . LYS A 1 330 ? -14.492 -33.562 -10.508 1 98.69 330 LYS A CA 1
ATOM 2468 C C . LYS A 1 330 ? -13.391 -32.531 -10.32 1 98.69 330 LYS A C 1
ATOM 2470 O O . LYS A 1 330 ? -12.859 -32.375 -9.219 1 98.69 330 LYS A O 1
ATOM 2475 N N . THR A 1 331 ? -13.008 -31.922 -11.383 1 98.81 331 THR A N 1
ATOM 2476 C CA . THR A 1 331 ? -11.992 -30.875 -11.312 1 98.81 331 THR A CA 1
ATOM 2477 C C . THR A 1 331 ? -12.469 -29.719 -10.445 1 98.81 331 THR A C 1
ATOM 2479 O O . THR A 1 331 ? -11.711 -29.203 -9.625 1 98.81 331 THR A O 1
ATOM 2482 N N . MET A 1 332 ? -13.711 -29.297 -10.625 1 98.75 332 MET A N 1
ATOM 2483 C CA . MET A 1 332 ? -14.258 -28.203 -9.836 1 98.75 332 MET A CA 1
ATOM 2484 C C . MET A 1 332 ? -14.289 -28.547 -8.352 1 98.75 332 MET A C 1
ATOM 2486 O O . MET A 1 332 ? -14.078 -27.688 -7.496 1 98.75 332 MET A O 1
ATOM 2490 N N . LYS A 1 333 ? -14.586 -29.797 -8.055 1 98.75 333 LYS A N 1
ATOM 2491 C CA . LYS A 1 333 ? -14.547 -30.219 -6.66 1 98.75 333 LYS A CA 1
ATOM 2492 C C . LYS A 1 333 ? -13.172 -29.984 -6.051 1 98.75 333 LYS A C 1
ATOM 2494 O O . LYS A 1 333 ? -13.055 -29.438 -4.945 1 98.75 333 LYS A O 1
ATOM 2499 N N . GLU A 1 334 ? -12.094 -30.359 -6.785 1 98.81 334 GLU A N 1
ATOM 2500 C CA . GLU A 1 334 ? -10.727 -30.125 -6.332 1 98.81 334 GLU A CA 1
ATOM 2501 C C . GLU A 1 334 ? -10.453 -28.625 -6.148 1 98.81 334 GLU A C 1
ATOM 2503 O O . GLU A 1 334 ? -9.859 -28.219 -5.148 1 98.81 334 GLU A O 1
ATOM 2508 N N . ILE A 1 335 ? -10.891 -27.844 -7.082 1 98.81 335 ILE A N 1
ATOM 2509 C CA . ILE A 1 335 ? -10.664 -26.406 -7.078 1 98.81 335 ILE A CA 1
ATOM 2510 C C . ILE A 1 335 ? -11.383 -25.781 -5.887 1 98.81 335 ILE A C 1
ATOM 2512 O O . ILE A 1 335 ? -10.789 -24.984 -5.152 1 98.81 335 ILE A O 1
ATOM 2516 N N . LEU A 1 336 ? -12.633 -26.141 -5.68 1 98.88 336 LEU A N 1
ATOM 2517 C CA . LEU A 1 336 ? -13.438 -25.562 -4.617 1 98.88 336 LEU A CA 1
ATOM 2518 C C . LEU A 1 336 ? -12.891 -25.938 -3.244 1 98.88 336 LEU A C 1
ATOM 2520 O O . LEU A 1 336 ? -12.898 -25.109 -2.322 1 98.88 336 LEU A O 1
ATOM 2524 N N . ASP A 1 337 ? -12.43 -27.172 -3.094 1 98.81 337 ASP A N 1
ATOM 2525 C CA . ASP A 1 337 ? -11.797 -27.594 -1.848 1 98.81 337 ASP A CA 1
ATOM 2526 C C . ASP A 1 337 ? -10.555 -26.734 -1.56 1 98.81 337 ASP A C 1
ATOM 2528 O O . ASP A 1 337 ? -10.32 -26.344 -0.417 1 98.81 337 ASP A O 1
ATOM 2532 N N . ARG A 1 338 ? -9.828 -26.5 -2.553 1 98.69 338 ARG A N 1
ATOM 2533 C CA . ARG A 1 338 ? -8.602 -25.719 -2.391 1 98.69 338 ARG A CA 1
ATOM 2534 C C . ARG A 1 338 ? -8.914 -24.25 -2.162 1 98.69 338 ARG A C 1
ATOM 2536 O O . ARG A 1 338 ? -8.219 -23.578 -1.398 1 98.69 338 ARG A O 1
ATOM 2543 N N . ILE A 1 339 ? -9.93 -23.703 -2.854 1 98.88 339 ILE A N 1
ATOM 2544 C CA . ILE A 1 339 ? -10.359 -22.344 -2.576 1 98.88 339 ILE A CA 1
ATOM 2545 C C . ILE A 1 339 ? -10.719 -22.203 -1.098 1 98.88 339 ILE A C 1
ATOM 2547 O O . ILE A 1 339 ? -10.266 -21.266 -0.426 1 98.88 339 ILE A O 1
ATOM 2551 N N . GLN A 1 340 ? -11.492 -23.188 -0.571 1 98.88 340 GLN A N 1
ATOM 2552 C CA . GLN A 1 340 ? -11.859 -23.156 0.84 1 98.88 340 GLN A CA 1
ATOM 2553 C C . GLN A 1 340 ? -10.625 -23.188 1.734 1 98.88 340 GLN A C 1
ATOM 2555 O O . GLN A 1 340 ? -10.531 -22.422 2.701 1 98.88 340 GLN A O 1
ATOM 2560 N N . PHE A 1 341 ? -9.742 -24.078 1.403 1 98.56 341 PHE A N 1
ATOM 2561 C CA . PHE A 1 341 ? -8.523 -24.219 2.184 1 98.56 341 PHE A CA 1
ATOM 2562 C C . PHE A 1 341 ? -7.766 -22.906 2.258 1 98.56 341 PHE A C 1
ATOM 2564 O O . PHE A 1 341 ? -7.395 -22.453 3.344 1 98.56 341 PHE A O 1
ATOM 2571 N N . TYR A 1 342 ? -7.555 -22.25 1.133 1 98.5 342 TYR A N 1
ATOM 2572 C CA . TYR A 1 342 ? -6.711 -21.062 1.094 1 98.5 342 TYR A CA 1
ATOM 2573 C C . TYR A 1 342 ? -7.438 -19.844 1.681 1 98.5 342 TYR A C 1
ATOM 2575 O O . TYR A 1 342 ? -6.812 -18.969 2.271 1 98.5 342 TYR A O 1
ATOM 2583 N N . LEU A 1 343 ? -8.781 -19.766 1.506 1 98.62 343 LEU A N 1
ATOM 2584 C CA . LEU A 1 343 ? -9.531 -18.734 2.199 1 98.62 343 LEU A CA 1
ATOM 2585 C C . LEU A 1 343 ? -9.352 -18.844 3.709 1 98.62 343 LEU A C 1
ATOM 2587 O O . LEU A 1 343 ? -9.062 -17.844 4.379 1 98.62 343 LEU A O 1
ATOM 2591 N N . ASN A 1 344 ? -9.445 -20.078 4.211 1 98.06 344 ASN A N 1
ATOM 2592 C CA . ASN A 1 344 ? -9.258 -20.328 5.637 1 98.06 344 ASN A CA 1
ATOM 2593 C C . ASN A 1 344 ? -7.828 -20.031 6.074 1 98.06 344 ASN A C 1
ATOM 2595 O O . ASN A 1 344 ? -7.609 -19.453 7.145 1 98.06 344 ASN A O 1
ATOM 2599 N N . HIS A 1 345 ? -6.945 -20.453 5.227 1 97 345 HIS A N 1
ATOM 2600 C CA . HIS A 1 345 ? -5.531 -20.234 5.52 1 97 345 HIS A CA 1
ATOM 2601 C C . HIS A 1 345 ? -5.215 -18.734 5.605 1 97 345 HIS A C 1
ATOM 2603 O O . HIS A 1 345 ? -4.516 -18.297 6.52 1 97 345 HIS A O 1
ATOM 2609 N N . ARG A 1 346 ? -5.707 -17.938 4.691 1 96.75 346 ARG A N 1
ATOM 2610 C CA . ARG A 1 346 ? -5.484 -16.484 4.656 1 96.75 346 ARG A CA 1
ATOM 2611 C C . ARG A 1 346 ? -6.004 -15.82 5.922 1 96.75 346 ARG A C 1
ATOM 2613 O O . ARG A 1 346 ? -5.391 -14.891 6.438 1 96.75 346 ARG A O 1
ATOM 2620 N N . SER A 1 347 ? -7.109 -16.297 6.461 1 96.94 347 SER A N 1
ATOM 2621 C CA . SER A 1 347 ? -7.762 -15.672 7.609 1 96.94 347 SER A CA 1
ATOM 2622 C C . SER A 1 347 ? -7.27 -16.266 8.922 1 96.94 347 SER A C 1
ATOM 2624 O O . SER A 1 347 ? -7.684 -15.844 10 1 96.94 347 SER A O 1
ATOM 2626 N N . TYR A 1 348 ? -6.438 -17.297 8.828 1 95 348 TYR A N 1
ATOM 2627 C CA . TYR A 1 348 ? -6.039 -18.062 10.008 1 95 348 TYR A CA 1
ATOM 2628 C C . TYR A 1 348 ? -7.258 -18.594 10.75 1 95 348 TYR A C 1
ATOM 2630 O O . TYR A 1 348 ? -7.289 -18.594 11.984 1 95 348 TYR A O 1
ATOM 2638 N N . GLU A 1 349 ? -8.266 -18.812 9.953 1 95 349 GLU A N 1
ATOM 2639 C CA . GLU A 1 349 ? -9.508 -19.422 10.43 1 95 349 GLU A CA 1
ATOM 2640 C C . GLU A 1 349 ? -10.211 -18.516 11.43 1 95 349 GLU A C 1
ATOM 2642 O O . GLU A 1 349 ? -10.938 -18.984 12.305 1 95 349 GLU A O 1
ATOM 2647 N N . GLN A 1 350 ? -9.961 -17.281 11.352 1 95.75 350 GLN A N 1
ATOM 2648 C CA . GLN A 1 350 ? -10.516 -16.344 12.328 1 95.75 350 GLN A CA 1
ATOM 2649 C C . GLN A 1 350 ? -11.953 -15.977 11.977 1 95.75 350 GLN A C 1
ATOM 2651 O O . GLN A 1 350 ? -12.719 -15.562 12.852 1 95.75 350 GLN A O 1
ATOM 2656 N N . ILE A 1 351 ? -12.305 -16.047 10.703 1 97.94 351 ILE A N 1
ATOM 2657 C CA . ILE A 1 351 ? -13.664 -15.719 10.281 1 97.94 351 ILE A CA 1
ATOM 2658 C C . ILE A 1 351 ? -14.164 -16.781 9.305 1 97.94 351 ILE A C 1
ATOM 2660 O O . ILE A 1 351 ? -13.375 -17.547 8.75 1 97.94 351 ILE A O 1
ATOM 2664 N N . LEU A 1 352 ? -15.492 -1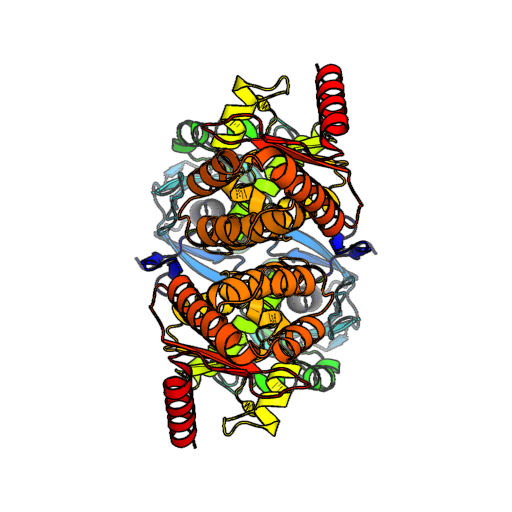6.844 9.125 1 98.69 352 LEU A N 1
ATOM 2665 C CA . LEU A 1 352 ? -16.125 -17.781 8.203 1 98.69 352 LEU A CA 1
ATOM 2666 C C . LEU A 1 352 ? -16.031 -17.266 6.766 1 98.69 352 LEU A C 1
ATOM 2668 O O . LEU A 1 352 ? -16.516 -16.172 6.461 1 98.69 352 LEU A O 1
ATOM 2672 N N . LEU A 1 353 ? -15.438 -18.047 5.879 1 98.88 353 LEU A N 1
ATOM 2673 C CA . LEU A 1 353 ? -15.273 -17.625 4.492 1 98.88 353 LEU A CA 1
ATOM 2674 C C . LEU A 1 353 ? -15.828 -18.688 3.539 1 98.88 353 LEU A C 1
ATOM 2676 O O . LEU A 1 353 ? -15.781 -19.875 3.832 1 98.88 353 LEU A O 1
ATOM 2680 N N . GLY A 1 354 ? -16.344 -18.266 2.479 1 98.81 354 GLY A N 1
ATOM 2681 C CA . GLY A 1 354 ? -16.844 -19.141 1.431 1 98.81 354 GLY A CA 1
ATOM 2682 C C . GLY A 1 354 ? -17 -18.438 0.091 1 98.81 354 GLY A C 1
ATOM 2683 O O . GLY A 1 354 ? -16.844 -17.219 0.002 1 98.81 354 GLY A O 1
ATOM 2684 N N . ALA A 1 355 ? -17.25 -19.219 -0.946 1 98.88 355 ALA A N 1
ATOM 2685 C CA . ALA A 1 355 ? -17.375 -18.672 -2.291 1 98.88 355 ALA A CA 1
ATOM 2686 C C . ALA A 1 355 ? -18.344 -19.484 -3.139 1 98.88 355 ALA A C 1
ATOM 2688 O O . ALA A 1 355 ? -18.422 -20.719 -2.988 1 98.88 355 ALA A O 1
ATOM 2689 N N . VAL A 1 356 ? -19.078 -18.828 -3.906 1 98.81 356 VAL A N 1
ATOM 2690 C CA . VAL A 1 356 ? -19.812 -19.406 -5.016 1 98.81 356 VAL A CA 1
ATOM 2691 C C . VAL A 1 356 ? -19.125 -19.062 -6.336 1 98.81 356 VAL A C 1
ATOM 2693 O O . VAL A 1 356 ? -18.891 -17.891 -6.633 1 98.81 356 VAL A O 1
ATOM 2696 N N . ILE A 1 357 ? -18.844 -20.125 -7.09 1 98.75 357 ILE A N 1
ATOM 2697 C CA . ILE A 1 357 ? -18.094 -19.938 -8.328 1 98.75 357 ILE A CA 1
ATOM 2698 C C . ILE A 1 357 ? -19 -20.219 -9.523 1 98.75 357 ILE A C 1
ATOM 2700 O O . ILE A 1 357 ? -19.766 -21.188 -9.523 1 98.75 357 ILE A O 1
ATOM 2704 N N . PHE A 1 358 ? -18.859 -19.312 -10.5 1 98.19 358 PHE A N 1
ATOM 2705 C CA . PHE A 1 358 ? -19.672 -19.5 -11.703 1 98.19 358 PHE A CA 1
ATOM 2706 C C . PHE A 1 358 ? -18.875 -19.125 -12.945 1 98.19 358 PHE A C 1
ATOM 2708 O O . PHE A 1 358 ? -17.734 -18.656 -12.844 1 98.19 358 PHE A O 1
ATOM 2715 N N . ASN A 1 359 ? -19.328 -19.5 -14.07 1 95.88 359 ASN A N 1
ATOM 2716 C CA . ASN A 1 359 ? -18.875 -19.125 -15.398 1 95.88 359 ASN A CA 1
ATOM 2717 C C . ASN A 1 359 ? -20 -18.5 -16.219 1 95.88 359 ASN A C 1
ATOM 2719 O O . ASN A 1 359 ? -21.172 -18.875 -16.062 1 95.88 359 ASN A O 1
ATOM 2723 N N . ASN A 1 360 ? -19.688 -17.609 -17.125 1 91.44 360 ASN A N 1
ATOM 2724 C CA . ASN A 1 360 ? -20.734 -16.906 -17.875 1 91.44 360 ASN A CA 1
ATOM 2725 C C . ASN A 1 360 ? -21.5 -17.859 -18.797 1 91.44 360 ASN A C 1
ATOM 2727 O O . ASN A 1 360 ? -22.688 -17.672 -19.047 1 91.44 360 ASN A O 1
ATOM 2731 N N . THR A 1 361 ? -20.844 -18.828 -19.297 1 89.69 361 THR A N 1
ATOM 2732 C CA . THR A 1 361 ? -21.438 -19.734 -20.266 1 89.69 361 THR A CA 1
ATOM 2733 C C . THR A 1 361 ? -22.109 -20.922 -19.562 1 89.69 361 THR A C 1
ATOM 2735 O O . THR A 1 361 ? -23.281 -21.219 -19.828 1 89.69 361 THR A O 1
ATOM 2738 N N . TYR A 1 362 ? -21.531 -21.484 -18.594 1 91.56 362 TYR A N 1
ATOM 2739 C CA . TYR A 1 362 ? -21.984 -22.719 -17.953 1 91.56 362 TYR A CA 1
ATOM 2740 C C . TYR A 1 362 ? -22.844 -22.422 -16.734 1 91.56 362 TYR A C 1
ATOM 2742 O O . TYR A 1 362 ? -23.562 -23.297 -16.25 1 91.56 362 TYR A O 1
ATOM 2750 N N . GLY A 1 363 ? -22.703 -21.141 -16.25 1 95.19 363 GLY A N 1
ATOM 2751 C CA . GLY A 1 363 ? -23.438 -20.797 -15.047 1 95.19 363 GLY A CA 1
ATOM 2752 C C . GLY A 1 363 ? -22.75 -21.266 -13.773 1 95.19 363 GLY A C 1
ATOM 2753 O O . GLY A 1 363 ? -21.562 -21.047 -13.594 1 95.19 363 GLY A O 1
ATOM 2754 N N . TYR A 1 364 ? -23.562 -21.906 -12.883 1 97.81 364 TYR A N 1
ATOM 2755 C CA . TYR A 1 364 ? -23.078 -22.359 -11.586 1 97.81 364 TYR A CA 1
ATOM 2756 C C . TYR A 1 364 ? -22.078 -23.5 -11.742 1 97.81 364 TYR A C 1
ATOM 2758 O O . TYR A 1 364 ? -22.375 -24.516 -12.359 1 97.81 364 TYR A O 1
ATOM 2766 N N . LEU A 1 365 ? -20.875 -23.359 -11.195 1 98.19 365 LEU A N 1
ATOM 2767 C CA . LEU A 1 365 ? -19.828 -24.391 -11.266 1 98.19 365 LEU A CA 1
ATOM 2768 C C . LEU A 1 365 ? -19.672 -25.078 -9.922 1 98.19 365 LEU A C 1
ATOM 2770 O O . LEU A 1 365 ? -19.125 -26.188 -9.852 1 98.19 365 LEU A O 1
ATOM 2774 N N . GLY A 1 366 ? -20.078 -24.406 -8.844 1 98.25 366 GLY A N 1
ATOM 2775 C CA . GLY A 1 366 ? -20.016 -25 -7.508 1 98.25 366 GLY A CA 1
ATOM 2776 C C . GLY A 1 366 ? -19.766 -23.969 -6.418 1 98.25 366 GLY A C 1
ATOM 2777 O O . GLY A 1 366 ? -19.703 -22.766 -6.691 1 98.25 366 GLY A O 1
ATOM 2778 N N . GLN A 1 367 ? -19.797 -24.422 -5.191 1 98.75 367 GLN A N 1
ATOM 2779 C CA . GLN A 1 367 ? -19.547 -23.547 -4.055 1 98.75 367 GLN A CA 1
ATOM 2780 C C . GLN A 1 367 ? -18.688 -24.25 -2.998 1 98.75 367 GLN A C 1
ATOM 2782 O O . GLN A 1 367 ? -18.672 -25.469 -2.922 1 98.75 367 GLN A O 1
ATOM 2787 N N . THR A 1 368 ? -17.953 -23.516 -2.264 1 98.81 368 THR A N 1
ATOM 2788 C CA . THR A 1 368 ? -17.094 -24.047 -1.218 1 98.81 368 THR A CA 1
ATOM 2789 C C . THR A 1 368 ? -17.922 -24.578 -0.054 1 98.81 368 THR A C 1
ATOM 2791 O O . THR A 1 368 ? -19.141 -24.328 0.018 1 98.81 368 THR A O 1
ATOM 2794 N N . ALA A 1 369 ? -17.281 -25.266 0.834 1 98.38 369 ALA A N 1
ATOM 2795 C CA . ALA A 1 369 ? -17.938 -26.016 1.903 1 98.38 369 ALA A CA 1
ATOM 2796 C C . ALA A 1 369 ? -18.766 -25.078 2.787 1 98.38 369 ALA A C 1
ATOM 2798 O O . ALA A 1 369 ? -19.844 -25.453 3.236 1 98.38 369 ALA A O 1
ATOM 2799 N N . ASP A 1 370 ? -18.312 -23.859 3.023 1 98.44 370 ASP A N 1
ATOM 2800 C CA . ASP A 1 370 ? -18.938 -22.984 4.012 1 98.44 370 ASP A CA 1
ATOM 2801 C C . A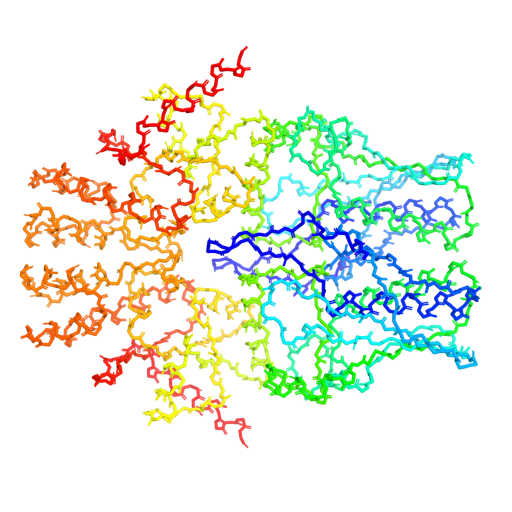SP A 1 370 ? -19.906 -22 3.348 1 98.44 370 ASP A C 1
ATOM 2803 O O . ASP A 1 370 ? -20.5 -21.156 4.02 1 98.44 370 ASP A O 1
ATOM 2807 N N . ALA A 1 371 ? -20.062 -22.109 2.053 1 98.69 371 ALA A N 1
ATOM 2808 C CA . ALA A 1 371 ? -20.875 -21.156 1.308 1 98.69 371 ALA A CA 1
ATOM 2809 C C . ALA A 1 371 ? -22.344 -21.234 1.725 1 98.69 371 ALA A C 1
ATOM 2811 O O . ALA A 1 371 ? -23 -20.203 1.896 1 98.69 371 ALA A O 1
ATOM 2812 N N . GLU A 1 372 ? -22.828 -22.422 1.859 1 98.25 372 GLU A N 1
ATOM 2813 C CA . GLU A 1 372 ? -24.234 -22.594 2.215 1 98.25 372 GLU A CA 1
ATOM 2814 C C . GLU A 1 372 ? -24.547 -21.953 3.561 1 98.25 372 GLU A C 1
ATOM 2816 O O . GLU A 1 372 ? -25.578 -21.281 3.711 1 98.25 372 GLU A O 1
ATOM 2821 N N . LYS A 1 373 ? -23.734 -22.219 4.484 1 98.56 373 LYS A N 1
ATOM 2822 C CA . LYS A 1 373 ? -23.891 -21.625 5.809 1 98.56 373 LYS A CA 1
ATOM 2823 C C . LYS A 1 373 ? -23.891 -20.094 5.727 1 98.56 373 LYS A C 1
ATOM 2825 O O . LYS A 1 373 ? -24.703 -19.438 6.363 1 98.56 373 LYS A O 1
ATOM 2830 N N . LEU A 1 374 ? -23.062 -19.562 4.977 1 98.75 374 LEU A N 1
ATOM 2831 C CA . LEU A 1 374 ? -22.938 -18.109 4.828 1 98.75 374 LEU A CA 1
ATOM 2832 C C . LEU A 1 374 ? -24.172 -17.531 4.152 1 98.75 374 LEU A C 1
ATOM 2834 O O . LEU A 1 374 ? -24.641 -16.438 4.512 1 98.75 374 LEU A O 1
ATOM 2838 N N . ILE A 1 375 ? -24.656 -18.234 3.15 1 98.5 375 ILE A N 1
ATOM 2839 C CA . ILE A 1 375 ? -25.875 -17.797 2.463 1 98.5 375 ILE A CA 1
ATOM 2840 C C . ILE A 1 375 ? -27.016 -17.672 3.463 1 98.5 375 ILE A C 1
ATOM 2842 O O . ILE A 1 375 ? -27.734 -16.672 3.477 1 98.5 375 ILE A O 1
ATOM 2846 N N . LYS A 1 376 ? -27.125 -18.625 4.324 1 98.38 376 LYS A N 1
ATOM 2847 C CA . LYS A 1 376 ? -28.188 -18.609 5.344 1 98.38 376 LYS A CA 1
ATOM 2848 C C . LYS A 1 376 ? -27.984 -17.469 6.332 1 98.38 376 LYS A C 1
ATOM 2850 O O . LYS A 1 376 ? -28.938 -16.781 6.695 1 98.38 376 LYS A O 1
ATOM 2855 N N . LEU A 1 377 ? -26.766 -17.266 6.766 1 98.25 377 LEU A N 1
ATOM 2856 C CA . LEU A 1 377 ? -26.438 -16.25 7.754 1 98.25 377 LEU A CA 1
ATOM 2857 C C . LEU A 1 377 ? -26.688 -14.852 7.191 1 98.25 377 LEU A C 1
ATOM 2859 O O . LEU A 1 377 ? -27.219 -13.977 7.891 1 98.25 377 LEU A O 1
ATOM 2863 N N . ILE A 1 378 ? -26.359 -14.633 5.93 1 98 378 ILE A N 1
ATOM 2864 C CA . ILE A 1 378 ? -26.531 -13.328 5.289 1 98 378 ILE A CA 1
ATOM 2865 C C . ILE A 1 378 ? -28.016 -13.039 5.113 1 98 378 ILE A C 1
ATOM 2867 O O . ILE A 1 378 ? -28.469 -11.922 5.367 1 98 378 ILE A O 1
ATOM 2871 N N . ASN A 1 379 ? -28.734 -14.055 4.73 1 97.44 379 ASN A N 1
ATOM 2872 C CA . ASN A 1 379 ? -30.172 -13.883 4.586 1 97.44 379 ASN A CA 1
ATOM 2873 C C . ASN A 1 379 ? -30.844 -13.602 5.93 1 97.44 379 ASN A C 1
ATOM 2875 O O . ASN A 1 379 ? -31.719 -12.75 6.023 1 97.44 379 ASN A O 1
ATOM 2879 N N . ALA A 1 380 ? -30.469 -14.305 6.934 1 96.94 380 ALA A N 1
ATOM 2880 C CA . ALA A 1 380 ? -31.031 -14.109 8.266 1 96.94 380 ALA A CA 1
ATOM 2881 C C . ALA A 1 380 ? -30.766 -12.695 8.781 1 96.94 380 ALA A C 1
ATOM 2883 O O . ALA A 1 380 ? -31.641 -12.062 9.352 1 96.94 380 ALA A O 1
ATOM 2884 N N . GLN A 1 381 ? -29.562 -12.312 8.602 1 95.88 381 GLN A N 1
ATOM 2885 C CA . GLN A 1 381 ? -29.156 -10.977 9.016 1 95.88 381 GLN A CA 1
ATOM 2886 C C . GLN A 1 381 ? -29.938 -9.898 8.273 1 95.88 381 GLN A C 1
ATOM 2888 O O . GLN A 1 381 ? -30.234 -8.836 8.828 1 95.88 381 GLN A O 1
ATOM 2893 N N . ASN A 1 382 ? -30.188 -10.133 7.02 1 93.06 382 ASN A N 1
ATOM 2894 C CA . ASN A 1 382 ? -30.938 -9.188 6.203 1 93.06 382 ASN A CA 1
ATOM 2895 C C . ASN A 1 382 ? -32.406 -9.109 6.625 1 93.06 382 ASN A C 1
ATOM 2897 O O . ASN A 1 382 ? -33 -8.039 6.602 1 93.06 382 ASN A O 1
ATOM 2901 N N . ASP A 1 383 ? -33 -10.18 6.965 1 91.31 383 ASP A N 1
ATOM 2902 C CA . ASP A 1 383 ? -34.375 -10.25 7.402 1 91.31 383 ASP A CA 1
ATOM 2903 C C . ASP A 1 383 ? -34.562 -9.531 8.734 1 91.31 383 ASP A C 1
ATOM 2905 O O . ASP A 1 383 ? -35.594 -8.906 8.969 1 91.31 383 ASP A O 1
ATOM 2909 N N . GLU A 1 384 ? -33.562 -9.586 9.555 1 87.94 384 GLU A N 1
ATOM 2910 C CA . GLU A 1 384 ? -33.625 -8.938 10.859 1 87.94 384 GLU A CA 1
ATOM 2911 C C . GLU A 1 384 ? -33.531 -7.422 10.727 1 87.94 384 GLU A C 1
ATOM 2913 O O . GLU A 1 384 ? -34.094 -6.684 11.539 1 87.94 384 GLU A O 1
ATOM 2918 N N . ALA A 1 385 ? -32.844 -6.996 9.805 1 79.75 385 ALA A N 1
ATOM 2919 C CA . ALA A 1 385 ? -32.625 -5.562 9.617 1 79.75 385 ALA A CA 1
ATOM 2920 C C . ALA A 1 385 ? -33.844 -4.895 8.977 1 79.75 385 ALA A C 1
ATOM 2922 O O . ALA A 1 385 ? -34 -3.68 9.094 1 79.75 385 ALA A O 1
ATOM 2923 N N . GLN A 1 386 ? -34.656 -5.629 8.305 1 73.5 386 GLN A N 1
ATOM 2924 C CA . GLN A 1 386 ? -35.875 -5.105 7.723 1 73.5 386 GLN A CA 1
ATOM 2925 C C . GLN A 1 386 ? -37 -5.055 8.766 1 73.5 386 GLN A C 1
ATOM 2927 O O . GLN A 1 386 ? -37.812 -4.133 8.758 1 73.5 386 GLN A O 1
ATOM 2932 N N . MET B 1 1 ? -0.762 7.148 30.984 1 74.31 1 MET B N 1
ATOM 2933 C CA . MET B 1 1 ? -1.538 8.172 30.297 1 74.31 1 MET B CA 1
ATOM 2934 C C . MET B 1 1 ? -1.946 7.684 28.906 1 74.31 1 MET B C 1
ATOM 2936 O O . MET B 1 1 ? -1.182 6.988 28.234 1 74.31 1 MET B O 1
ATOM 2940 N N . LYS B 1 2 ? -3.174 7.988 28.594 1 87.31 2 LYS B N 1
ATOM 2941 C CA . LYS B 1 2 ? -3.67 7.656 27.25 1 87.31 2 LYS B CA 1
ATOM 2942 C C . LYS B 1 2 ? -3.068 8.578 26.203 1 87.31 2 LYS B C 1
ATOM 2944 O O . LYS B 1 2 ? -2.986 9.789 26.406 1 87.31 2 LYS B O 1
ATOM 2949 N N . ASN B 1 3 ? -2.516 8.07 25.125 1 92.75 3 ASN B N 1
ATOM 2950 C CA . ASN B 1 3 ? -1.812 8.898 24.156 1 92.75 3 ASN B CA 1
ATOM 2951 C C . ASN B 1 3 ? -2.648 9.109 22.891 1 92.75 3 ASN B C 1
ATOM 2953 O O . ASN B 1 3 ? -2.209 9.789 21.953 1 92.75 3 ASN B O 1
ATOM 2957 N N . GLY B 1 4 ? -3.76 8.594 22.906 1 92.75 4 GLY B N 1
ATOM 2958 C CA . GLY B 1 4 ? -4.641 8.82 21.766 1 92.75 4 GLY B CA 1
ATOM 2959 C C . GLY B 1 4 ? -4.691 7.648 20.812 1 92.75 4 GLY B C 1
ATOM 2960 O O . GLY B 1 4 ? -5.438 7.676 19.828 1 92.75 4 GLY B O 1
ATOM 2961 N N . LEU B 1 5 ? -3.938 6.516 21.047 1 94.44 5 LEU B N 1
ATOM 2962 C CA . LEU B 1 5 ? -3.84 5.391 20.109 1 94.44 5 LEU B CA 1
ATOM 2963 C C . LEU B 1 5 ? -4.559 4.164 20.672 1 94.44 5 LEU B C 1
ATOM 2965 O O . LEU B 1 5 ? -4.426 3.064 20.125 1 94.44 5 LEU B O 1
ATOM 2969 N N . GLU B 1 6 ? -5.328 4.355 21.734 1 92.31 6 GLU B N 1
ATOM 2970 C CA . GLU B 1 6 ? -5.914 3.246 22.484 1 92.31 6 GLU B CA 1
ATOM 2971 C C . GLU B 1 6 ? -6.844 2.418 21.594 1 92.31 6 GLU B C 1
ATOM 2973 O O . GLU B 1 6 ? -6.984 1.208 21.797 1 92.31 6 GLU B O 1
ATOM 2978 N N . ASP B 1 7 ? -7.402 3.055 20.594 1 89.25 7 ASP B N 1
ATOM 2979 C CA . ASP B 1 7 ? -8.383 2.352 19.766 1 89.25 7 ASP B CA 1
ATOM 2980 C C . ASP B 1 7 ? -7.797 2.006 18.391 1 89.25 7 ASP B C 1
ATOM 2982 O O . ASP B 1 7 ? -8.531 1.635 17.484 1 89.25 7 ASP B O 1
ATOM 2986 N N . TYR B 1 8 ? -6.531 2.094 18.281 1 91.31 8 TYR B N 1
ATOM 2987 C CA . TYR B 1 8 ? -5.898 1.842 17 1 91.31 8 TYR B CA 1
ATOM 2988 C C . TYR B 1 8 ? -5.062 0.568 17.031 1 91.31 8 TYR B C 1
ATOM 2990 O O . TYR B 1 8 ? -4.016 0.524 17.688 1 91.31 8 TYR B O 1
ATOM 2998 N N . TYR B 1 9 ? -5.578 -0.455 16.359 1 92.31 9 TYR B N 1
ATOM 2999 C CA . TYR B 1 9 ? -4.922 -1.755 16.297 1 92.31 9 TYR B CA 1
ATOM 3000 C C . TYR B 1 9 ? -5.141 -2.406 14.938 1 92.31 9 TYR B C 1
ATOM 3002 O O . TYR B 1 9 ? -5.973 -1.947 14.148 1 92.31 9 TYR B O 1
ATOM 3010 N N . VAL B 1 10 ? -4.363 -3.359 14.641 1 92.5 10 VAL B N 1
ATOM 3011 C CA . VAL B 1 10 ? -4.52 -4.191 13.453 1 92.5 10 VAL B CA 1
ATOM 3012 C C . VAL B 1 10 ? -4.258 -5.656 13.812 1 92.5 10 VAL B C 1
ATOM 3014 O O . VAL B 1 10 ? -3.533 -5.945 14.766 1 92.5 10 VAL B O 1
ATOM 3017 N N . ILE B 1 11 ? -4.914 -6.539 13.125 1 91.38 11 ILE B N 1
ATOM 3018 C CA . ILE B 1 11 ? -4.656 -7.965 13.32 1 91.38 11 ILE B CA 1
ATOM 3019 C C . ILE B 1 11 ? -3.695 -8.469 12.25 1 91.38 11 ILE B C 1
ATOM 3021 O O . ILE B 1 11 ? -3.957 -8.312 11.055 1 91.38 11 ILE B O 1
ATOM 3025 N N . ARG B 1 12 ? -2.557 -8.844 12.555 1 87.69 12 ARG B N 1
ATOM 3026 C CA . ARG B 1 12 ? -1.578 -9.492 11.68 1 87.69 12 ARG B CA 1
ATOM 3027 C C . ARG B 1 12 ? -1.351 -10.938 12.094 1 87.69 12 ARG B C 1
ATOM 3029 O O . ARG B 1 12 ? -1.012 -11.219 13.242 1 87.69 12 ARG B O 1
ATOM 3036 N N . GLY B 1 13 ? -1.61 -11.789 11.008 1 83.19 13 GLY B N 1
ATOM 3037 C CA . GLY B 1 13 ? -1.646 -13.195 11.391 1 83.19 13 GLY B CA 1
ATOM 3038 C C . GLY B 1 13 ? -2.729 -13.508 12.398 1 83.19 13 GLY B C 1
ATOM 3039 O O . GLY B 1 13 ? -3.902 -13.203 12.18 1 83.19 13 GLY B O 1
ATOM 3040 N N . ASN B 1 14 ? -2.557 -13.992 13.477 1 86.12 14 ASN B N 1
ATOM 3041 C CA . ASN B 1 14 ? -3.543 -14.305 14.508 1 86.12 14 ASN B CA 1
ATOM 3042 C C . ASN B 1 14 ? -3.289 -13.508 15.789 1 86.12 14 ASN B C 1
ATOM 3044 O O . ASN B 1 14 ? -3.709 -13.922 16.875 1 86.12 14 ASN B O 1
ATOM 3048 N N . LYS B 1 15 ? -2.588 -12.344 15.578 1 91.88 15 LYS B N 1
ATOM 3049 C CA . LYS B 1 15 ? -2.264 -11.531 16.75 1 91.88 15 LYS B CA 1
ATOM 3050 C C . LYS B 1 15 ? -2.787 -10.109 16.594 1 91.88 15 LYS B C 1
ATOM 3052 O O . LYS B 1 15 ? -2.602 -9.484 15.539 1 91.88 15 LYS B O 1
ATOM 3057 N N . LYS B 1 16 ? -3.479 -9.648 17.531 1 93.75 16 LYS B N 1
ATOM 3058 C CA . LYS B 1 16 ? -3.869 -8.242 17.609 1 93.75 16 LYS B CA 1
ATOM 3059 C C . LYS B 1 16 ? -2.684 -7.363 18 1 93.75 16 LYS B C 1
ATOM 3061 O O . LYS B 1 16 ? -2.057 -7.586 19.047 1 93.75 16 LYS B O 1
ATOM 3066 N N . MET B 1 17 ? -2.354 -6.352 17.188 1 96.06 17 MET B N 1
ATOM 3067 C CA . MET B 1 17 ? -1.139 -5.566 17.391 1 96.06 17 MET B CA 1
ATOM 3068 C C . MET B 1 17 ? -1.463 -4.082 17.5 1 96.06 17 MET B C 1
ATOM 3070 O O . MET B 1 17 ? -2.219 -3.547 16.672 1 96.06 17 MET B O 1
ATOM 3074 N N . ARG B 1 18 ? -0.822 -3.4 18.422 1 96.06 18 ARG B N 1
ATOM 3075 C CA . ARG B 1 18 ? -1.085 -1.996 18.734 1 96.06 18 ARG B CA 1
ATOM 3076 C C . ARG B 1 18 ? -0.272 -1.08 17.812 1 96.06 18 ARG B C 1
ATOM 3078 O O . ARG B 1 18 ? 0.895 -1.357 17.531 1 96.06 18 ARG B O 1
ATOM 3085 N N . PHE B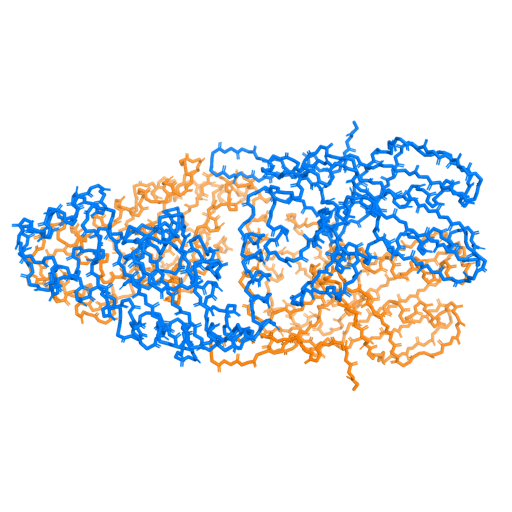 1 19 ? -0.88 0.092 17.469 1 96.81 19 PHE B N 1
ATOM 3086 C CA . PHE B 1 19 ? -0.178 1.145 16.734 1 96.81 19 PHE B CA 1
ATOM 3087 C C . PHE B 1 19 ? 0.77 1.898 17.672 1 96.81 19 PHE B C 1
ATOM 3089 O O . PHE B 1 19 ? 0.659 1.8 18.891 1 96.81 19 PHE B O 1
ATOM 3096 N N . GLY B 1 20 ? 1.742 2.594 17.109 1 97.81 20 GLY B N 1
ATOM 3097 C CA . GLY B 1 20 ? 2.631 3.506 17.812 1 97.81 20 GLY B CA 1
ATOM 3098 C C . GLY B 1 20 ? 2.787 4.844 17.109 1 97.81 20 GLY B C 1
ATOM 3099 O O . GLY B 1 20 ? 1.963 5.207 16.266 1 97.81 20 GLY B O 1
ATOM 3100 N N . TYR B 1 21 ? 3.775 5.617 17.562 1 98.12 21 TYR B N 1
ATOM 3101 C CA . TYR B 1 21 ? 4.055 6.887 16.906 1 98.12 21 TYR B CA 1
ATOM 3102 C C . TYR B 1 21 ? 5.527 6.996 16.531 1 98.12 21 TYR B C 1
ATOM 3104 O O . TYR B 1 21 ? 6.383 6.367 17.156 1 98.12 21 TYR B O 1
ATOM 3112 N N . THR B 1 22 ? 5.812 7.758 15.492 1 97.75 22 THR B N 1
ATOM 3113 C CA . THR B 1 22 ? 7.098 7.75 14.805 1 97.75 22 THR B CA 1
ATOM 3114 C C . THR B 1 22 ? 8.117 8.609 15.547 1 97.75 22 THR B C 1
ATOM 3116 O O . THR B 1 22 ? 7.754 9.375 16.438 1 97.75 22 THR B O 1
ATOM 3119 N N . THR B 1 23 ? 9.375 8.492 15.148 1 98.38 23 THR B N 1
ATOM 3120 C CA . THR B 1 23 ? 10.414 9.375 15.672 1 98.38 23 THR B CA 1
ATOM 3121 C C . THR B 1 23 ? 10.125 10.828 15.281 1 98.38 23 THR B C 1
ATOM 3123 O O . THR B 1 23 ? 10.445 11.75 16.031 1 98.38 23 THR B O 1
ATOM 3126 N N . GLY B 1 24 ? 9.547 11 14.102 1 98.19 24 GLY B N 1
ATOM 3127 C CA . GLY B 1 24 ? 9.148 12.336 13.688 1 98.19 24 GLY B CA 1
ATOM 3128 C C . GLY B 1 24 ? 8.148 12.977 14.633 1 98.19 24 GLY B C 1
ATOM 3129 O O . GLY B 1 24 ? 8.289 14.156 14.977 1 98.19 24 GLY B O 1
ATOM 3130 N N . SER B 1 25 ? 7.199 12.141 15 1 98.25 25 SER B N 1
ATOM 3131 C CA . SER B 1 25 ? 6.207 12.648 15.945 1 98.25 25 SER B CA 1
ATOM 3132 C C . SER B 1 25 ? 6.84 12.977 17.297 1 98.25 25 SER B C 1
ATOM 3134 O O . SER B 1 25 ? 6.492 13.984 17.922 1 98.25 25 SER B O 1
ATOM 3136 N N . CYS B 1 26 ? 7.703 12.156 17.719 1 98.75 26 CYS B N 1
ATOM 3137 C CA . CYS B 1 26 ? 8.406 12.422 18.969 1 98.75 26 CYS B CA 1
ATOM 3138 C C . CYS B 1 26 ? 9.188 13.727 18.891 1 98.75 26 CYS B C 1
ATOM 3140 O O . CYS B 1 26 ? 9.125 14.547 19.812 1 98.75 26 CYS B O 1
ATOM 3142 N N . ALA B 1 27 ? 9.922 13.898 17.797 1 98.81 27 ALA B N 1
ATOM 3143 C CA . ALA B 1 27 ? 10.742 15.094 17.609 1 98.81 27 ALA B CA 1
ATOM 3144 C C . ALA B 1 27 ? 9.883 16.359 17.609 1 98.81 27 ALA B C 1
ATOM 3146 O O . ALA B 1 27 ? 10.211 17.344 18.266 1 98.81 27 ALA B O 1
ATOM 3147 N N . ALA B 1 28 ? 8.812 16.312 16.891 1 98.31 28 ALA B N 1
ATOM 3148 C CA . ALA B 1 28 ? 7.918 17.453 16.781 1 98.31 28 ALA B CA 1
ATOM 3149 C C . ALA B 1 28 ? 7.293 17.781 18.141 1 98.31 28 ALA B C 1
ATOM 3151 O O . ALA B 1 28 ? 7.223 18.953 18.531 1 98.31 28 ALA B O 1
ATOM 3152 N N . ALA B 1 29 ? 6.863 16.766 18.844 1 98.44 29 ALA B N 1
ATOM 3153 C CA . ALA B 1 29 ? 6.246 16.969 20.156 1 98.44 29 ALA B CA 1
ATOM 3154 C C . ALA B 1 29 ? 7.25 17.516 21.156 1 98.44 29 ALA B C 1
ATOM 3156 O O . ALA B 1 29 ? 6.926 18.406 21.953 1 98.44 29 ALA B O 1
ATOM 3157 N N . ALA B 1 30 ? 8.406 16.953 21.141 1 98.75 30 ALA B N 1
ATOM 3158 C CA . ALA B 1 30 ? 9.461 17.469 22.031 1 98.75 30 ALA B CA 1
ATOM 3159 C C . ALA B 1 30 ? 9.75 18.938 21.75 1 98.75 30 ALA B C 1
ATOM 3161 O O . ALA B 1 30 ? 9.922 19.734 22.672 1 98.75 30 ALA B O 1
ATOM 3162 N N . CYS B 1 31 ? 9.898 19.234 20.5 1 98.62 31 CYS B N 1
ATOM 3163 C CA . CYS B 1 31 ? 10.133 20.625 20.094 1 98.62 31 CYS B CA 1
ATOM 3164 C C . CYS B 1 31 ? 9.016 21.531 20.594 1 98.62 31 CYS B C 1
ATOM 3166 O O . CYS B 1 31 ? 9.289 22.609 21.125 1 98.62 31 CYS B O 1
ATOM 3168 N N . LYS B 1 32 ? 7.797 21.094 20.406 1 97.44 32 LYS B N 1
ATOM 3169 C CA . LYS B 1 32 ? 6.648 21.875 20.875 1 97.44 32 LYS B CA 1
ATOM 3170 C C . LYS B 1 32 ? 6.734 22.125 22.375 1 97.44 32 LYS B C 1
ATOM 3172 O O . LYS B 1 32 ? 6.555 23.266 22.828 1 97.44 32 LYS B O 1
ATOM 3177 N N . GLY B 1 33 ? 6.977 21.109 23.125 1 98 33 GLY B N 1
ATOM 3178 C CA . GLY B 1 33 ? 7.113 21.25 24.562 1 98 33 GLY B CA 1
ATOM 3179 C C . GLY B 1 33 ? 8.211 22.219 24.953 1 98 33 GLY B C 1
ATOM 3180 O O . GLY B 1 33 ? 7.996 23.109 25.781 1 98 33 GLY B O 1
ATOM 3181 N N . ALA B 1 34 ? 9.375 22.078 24.359 1 98.56 34 ALA B N 1
ATOM 3182 C CA . ALA B 1 34 ? 10.516 22.922 24.656 1 98.56 34 ALA B CA 1
ATOM 3183 C C . ALA B 1 34 ? 10.219 24.391 24.328 1 98.56 34 ALA B C 1
ATOM 3185 O O . ALA B 1 34 ? 10.516 25.281 25.125 1 98.56 34 ALA B O 1
ATOM 3186 N N . ALA B 1 35 ? 9.688 24.594 23.172 1 97.62 35 ALA B N 1
ATOM 3187 C CA . ALA B 1 35 ? 9.367 25.953 22.75 1 97.62 35 ALA B CA 1
ATOM 3188 C C . ALA B 1 35 ? 8.328 26.578 23.672 1 97.62 35 ALA B C 1
ATOM 3190 O O . ALA B 1 35 ? 8.438 27.766 24.016 1 97.62 35 ALA B O 1
ATOM 3191 N N . GLU B 1 36 ? 7.34 25.828 24.062 1 96.44 36 GLU B N 1
ATOM 3192 C CA . GLU B 1 36 ? 6.297 26.312 24.953 1 96.44 36 GLU B CA 1
ATOM 3193 C C . GLU B 1 36 ? 6.883 26.75 26.297 1 96.44 36 GLU B C 1
ATOM 3195 O O . GLU B 1 36 ? 6.508 27.812 26.828 1 96.44 36 GLU B O 1
ATOM 3200 N N . ILE B 1 37 ? 7.707 26 26.812 1 97.31 37 ILE B N 1
ATOM 3201 C CA . ILE B 1 37 ? 8.32 26.312 28.094 1 97.31 37 ILE B CA 1
ATOM 3202 C C . ILE B 1 37 ? 9.242 27.516 27.938 1 97.31 37 ILE B C 1
ATOM 3204 O O . ILE B 1 37 ? 9.242 28.422 28.781 1 97.31 37 ILE B O 1
ATOM 3208 N N . LEU B 1 38 ? 10.047 27.516 26.859 1 97.56 38 LEU B N 1
ATOM 3209 C CA . LEU B 1 38 ? 11.031 28.562 26.641 1 97.56 38 LEU B CA 1
ATOM 3210 C C . LEU B 1 38 ? 10.359 29.922 26.484 1 97.56 38 LEU B C 1
ATOM 3212 O O . LEU B 1 38 ? 10.781 30.906 27.094 1 97.56 38 LEU B O 1
ATOM 3216 N N . LEU B 1 39 ? 9.352 29.984 25.688 1 95.69 39 LEU B N 1
ATOM 3217 C CA . LEU B 1 39 ? 8.742 31.25 25.344 1 95.69 39 LEU B CA 1
ATOM 3218 C C . LEU B 1 39 ? 7.605 31.594 26.297 1 95.69 39 LEU B C 1
ATOM 3220 O O . LEU B 1 39 ? 7.367 32.781 26.594 1 95.69 39 LEU B O 1
ATOM 3224 N N . GLY B 1 40 ? 6.867 30.656 26.734 1 93.81 40 GLY B N 1
ATOM 3225 C CA . GLY B 1 40 ? 5.699 30.875 27.578 1 93.81 40 GLY B CA 1
ATOM 3226 C C . GLY B 1 40 ? 6.02 30.891 29.062 1 93.81 40 GLY B C 1
ATOM 3227 O O . GLY B 1 40 ? 5.258 31.422 29.859 1 93.81 40 GLY B O 1
ATOM 3228 N N . GLY B 1 41 ? 6.984 30.156 29.438 1 93.19 41 GLY B N 1
ATOM 3229 C CA . GLY B 1 41 ? 7.398 30.125 30.828 1 93.19 41 GLY B CA 1
ATOM 3230 C C . GLY B 1 41 ? 6.586 29.156 31.656 1 93.19 41 GLY B C 1
ATOM 3231 O O . GLY B 1 41 ? 6.719 29.109 32.875 1 93.19 41 GLY B O 1
ATOM 3232 N N . VAL B 1 42 ? 5.742 28.422 31.078 1 88.75 42 VAL B N 1
ATOM 3233 C CA . VAL B 1 42 ? 4.887 27.5 31.812 1 88.75 42 VAL B CA 1
ATOM 3234 C C . VAL B 1 42 ? 5.348 26.062 31.547 1 88.75 42 VAL B C 1
ATOM 3236 O O . VAL B 1 42 ? 5.578 25.672 30.406 1 88.75 42 VAL B O 1
ATOM 3239 N N . MET B 1 43 ? 5.453 25.344 32.688 1 91.62 43 MET B N 1
ATOM 3240 C CA . MET B 1 43 ? 5.84 23.938 32.625 1 91.62 43 MET B CA 1
ATOM 3241 C C . MET B 1 43 ? 4.66 23.078 32.188 1 91.62 43 MET B C 1
ATOM 3243 O O . MET B 1 43 ? 3.537 23.281 32.656 1 91.62 43 MET B O 1
ATOM 3247 N N . HIS B 1 44 ? 4.902 22.203 31.266 1 91.31 44 HIS B N 1
ATOM 3248 C CA . HIS B 1 44 ? 3.904 21.25 30.828 1 91.31 44 HIS B CA 1
ATOM 3249 C C . HIS B 1 44 ? 4.375 19.812 31.078 1 91.31 44 HIS B C 1
ATOM 3251 O O . HIS B 1 44 ? 5.562 19.516 30.938 1 91.31 44 HIS B O 1
ATOM 3257 N N . LYS B 1 45 ? 3.469 18.969 31.453 1 94.06 45 LYS B N 1
ATOM 3258 C CA . LYS B 1 45 ? 3.801 17.547 31.641 1 94.06 45 LYS B CA 1
ATOM 3259 C C . LYS B 1 45 ? 3.652 16.781 30.344 1 94.06 45 LYS B C 1
ATOM 3261 O O . LYS B 1 45 ? 4.285 15.734 30.156 1 94.06 45 LYS B O 1
ATOM 3266 N N . ALA B 1 46 ? 2.723 17.25 29.531 1 97.12 46 ALA B N 1
ATOM 3267 C CA . ALA B 1 46 ? 2.439 16.594 28.25 1 97.12 46 ALA B CA 1
ATOM 3268 C C . ALA B 1 46 ? 2.07 17.625 27.188 1 97.12 46 ALA B C 1
ATOM 3270 O O . ALA B 1 46 ? 1.749 18.766 27.5 1 97.12 46 ALA B O 1
ATOM 3271 N N . VAL B 1 47 ? 2.252 17.219 25.969 1 96.62 47 VAL B N 1
ATOM 3272 C CA . VAL B 1 47 ? 1.843 18.062 24.844 1 96.62 47 VAL B CA 1
ATOM 3273 C C . VAL B 1 47 ? 0.973 17.25 23.891 1 96.62 47 VAL B C 1
ATOM 3275 O O . VAL B 1 47 ? 1.05 16.031 23.859 1 96.62 47 VAL B O 1
ATOM 3278 N N . THR B 1 48 ? 0.134 17.938 23.141 1 94.94 48 THR B N 1
ATOM 3279 C CA . THR B 1 48 ? -0.661 17.312 22.094 1 94.94 48 THR B CA 1
ATOM 3280 C C . THR B 1 48 ? -0.046 17.562 20.719 1 94.94 48 THR B C 1
ATOM 3282 O O . THR B 1 48 ? 0.581 18.609 20.5 1 94.94 48 THR B O 1
ATOM 3285 N N . LEU B 1 49 ? -0.133 16.672 19.844 1 94.69 49 LEU B N 1
ATOM 3286 C CA . LEU B 1 49 ? 0.392 16.781 18.484 1 94.69 49 LEU B CA 1
ATOM 3287 C C . LEU B 1 49 ? -0.59 16.203 17.469 1 94.69 49 LEU B C 1
ATOM 3289 O O . LEU B 1 49 ? -0.936 15.016 17.547 1 94.69 49 LEU B O 1
ATOM 3293 N N . MET B 1 50 ? -1.028 17.031 16.562 1 89 50 MET B N 1
ATOM 3294 C CA . MET B 1 50 ? -1.835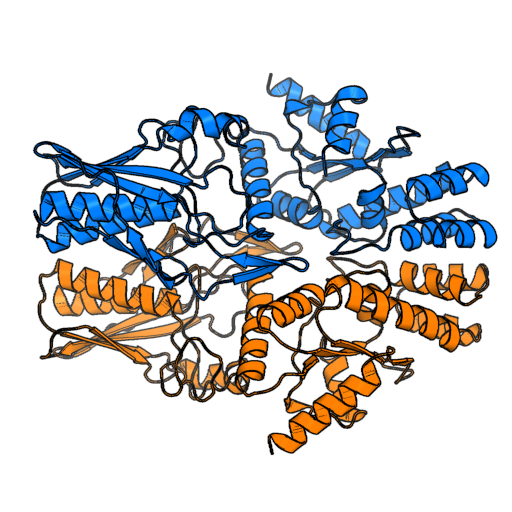 16.531 15.445 1 89 50 MET B CA 1
ATOM 3295 C C . MET B 1 50 ? -0.955 15.883 14.383 1 89 50 MET B C 1
ATOM 3297 O O . MET B 1 50 ? -0.121 16.547 13.773 1 89 50 MET B O 1
ATOM 3301 N N . THR B 1 51 ? -1.197 14.625 14.188 1 93.5 51 THR B N 1
ATOM 3302 C CA . THR B 1 51 ? -0.379 13.914 13.211 1 93.5 51 THR B CA 1
ATOM 3303 C C . THR B 1 51 ? -0.908 14.141 11.797 1 93.5 51 THR B C 1
ATOM 3305 O O . THR B 1 51 ? -2.072 14.5 11.609 1 93.5 51 THR B O 1
ATOM 3308 N N . PRO B 1 52 ? -0.022 13.898 10.812 1 88.94 52 PRO B N 1
ATOM 3309 C CA . PRO B 1 52 ? -0.488 13.992 9.422 1 88.94 52 PRO B CA 1
ATOM 3310 C C . PRO B 1 52 ? -1.64 13.039 9.125 1 88.94 52 PRO B C 1
ATOM 3312 O O . PRO B 1 52 ? -2.451 13.305 8.234 1 88.94 52 PRO B O 1
ATOM 3315 N N . LYS B 1 53 ? -1.799 12.008 9.875 1 87.94 53 LYS B N 1
ATOM 3316 C CA . LYS B 1 53 ? -2.857 11.023 9.68 1 87.94 53 LYS B CA 1
ATOM 3317 C C . LYS B 1 53 ? -4.188 11.523 10.234 1 87.94 53 LYS B C 1
ATOM 3319 O O . LYS B 1 53 ? -5.223 10.883 10.055 1 87.94 53 LYS B O 1
ATOM 3324 N N . GLY B 1 54 ? -4.125 12.609 10.984 1 85.06 54 GLY B N 1
ATOM 3325 C CA . GLY B 1 54 ? -5.332 13.172 11.57 1 85.06 54 GLY B CA 1
ATOM 3326 C C . GLY B 1 54 ? -5.637 12.633 12.953 1 85.06 54 GLY B C 1
ATOM 3327 O O . GLY B 1 54 ? -6.766 12.758 13.438 1 85.06 54 GLY B O 1
ATOM 3328 N N . ILE B 1 55 ? -4.703 11.992 13.562 1 90.31 55 ILE B N 1
ATOM 3329 C CA . ILE B 1 55 ? -4.844 11.461 14.914 1 90.31 55 ILE B CA 1
ATOM 3330 C C . ILE B 1 55 ? -4.172 12.406 15.914 1 90.31 55 ILE B C 1
ATOM 3332 O O . ILE B 1 55 ? -3.006 12.766 15.742 1 90.31 55 ILE B O 1
ATOM 3336 N N . LEU B 1 56 ? -4.883 12.789 16.859 1 91.31 56 LEU B N 1
ATOM 3337 C CA . LEU B 1 56 ? -4.332 13.656 17.906 1 91.31 56 LEU B CA 1
ATOM 3338 C C . LEU B 1 56 ? -3.617 12.828 18.969 1 91.31 56 LEU B C 1
ATOM 3340 O O . LEU B 1 56 ? -4.238 12.016 19.641 1 91.31 56 LEU B O 1
ATOM 3344 N N . LEU B 1 57 ? -2.348 13.062 19.156 1 96.44 57 LEU B N 1
ATOM 3345 C CA . LEU B 1 57 ? -1.549 12.383 20.156 1 96.44 57 LEU B CA 1
ATOM 3346 C C . LEU B 1 57 ? -1.393 13.25 21.406 1 96.44 57 LEU B C 1
ATOM 3348 O O . LEU B 1 57 ? -1.323 14.477 21.312 1 96.44 57 LEU B O 1
ATOM 3352 N N . THR B 1 58 ? -1.38 12.656 22.547 1 97.62 58 THR B N 1
ATOM 3353 C CA . THR B 1 58 ? -0.96 13.266 23.812 1 97.62 58 THR B CA 1
ATOM 3354 C C . THR B 1 58 ? 0.288 12.57 24.344 1 97.62 58 THR B C 1
ATOM 3356 O O . THR B 1 58 ? 0.233 11.414 24.766 1 97.62 58 THR B O 1
ATOM 3359 N N . LEU B 1 59 ? 1.379 13.305 24.328 1 98.19 59 LEU B N 1
ATOM 3360 C CA . LEU B 1 59 ? 2.662 12.68 24.625 1 98.19 59 LEU B CA 1
ATOM 3361 C C . LEU B 1 59 ? 3.299 13.297 25.875 1 98.19 59 LEU B C 1
ATOM 3363 O O . LEU B 1 59 ? 3.338 14.523 26 1 98.19 59 LEU B O 1
ATOM 3367 N N . GLU B 1 60 ? 3.777 12.461 26.75 1 97.94 60 GLU B N 1
ATOM 3368 C CA . GLU B 1 60 ? 4.395 12.891 28 1 97.94 60 GLU B CA 1
ATOM 3369 C C . GLU B 1 60 ? 5.785 13.469 27.75 1 97.94 60 GLU B C 1
ATOM 3371 O O . GLU B 1 60 ? 6.598 12.867 27.047 1 97.94 60 GLU B O 1
ATOM 3376 N N . LEU B 1 61 ? 6.031 14.68 28.312 1 98.25 61 LEU B N 1
ATOM 3377 C CA . LEU B 1 61 ? 7.363 15.273 28.25 1 98.25 61 LEU B CA 1
ATOM 3378 C C . LEU B 1 61 ? 8.273 14.672 29.312 1 98.25 61 LEU B C 1
ATOM 3380 O O . LEU B 1 61 ? 7.859 14.477 30.469 1 98.25 61 LEU B O 1
ATOM 3384 N N . LYS B 1 62 ? 9.398 14.32 28.859 1 97.75 62 LYS B N 1
ATOM 3385 C CA . LYS B 1 62 ? 10.406 13.773 29.766 1 97.75 62 LYS B CA 1
ATOM 3386 C C . LYS B 1 62 ? 11.695 14.586 29.719 1 97.75 62 LYS B C 1
ATOM 3388 O O . LYS B 1 62 ? 11.914 15.359 28.797 1 97.75 62 LYS B O 1
ATOM 3393 N N . ASP B 1 63 ? 12.531 14.523 30.766 1 97.56 63 ASP B N 1
ATOM 3394 C CA . ASP B 1 63 ? 13.883 15.062 30.859 1 97.56 63 ASP B CA 1
ATOM 3395 C C . ASP B 1 63 ? 13.906 16.547 30.5 1 97.56 63 ASP B C 1
ATOM 3397 O O . ASP B 1 63 ? 14.672 16.969 29.625 1 97.56 63 ASP B O 1
ATOM 3401 N N . ILE B 1 64 ? 13.047 17.266 31.109 1 97.88 64 ILE B N 1
ATOM 3402 C CA . ILE B 1 64 ? 12.961 18.703 30.859 1 97.88 64 ILE B CA 1
ATOM 3403 C C . ILE B 1 64 ? 14.141 19.422 31.5 1 97.88 64 ILE B C 1
ATOM 3405 O O . ILE B 1 64 ? 14.391 19.25 32.688 1 97.88 64 ILE B O 1
ATOM 3409 N N . ARG B 1 65 ? 15 20.219 30.734 1 96.75 65 ARG B N 1
ATOM 3410 C CA . ARG B 1 65 ? 16.109 21.016 31.219 1 96.75 65 ARG B CA 1
ATOM 3411 C C . ARG B 1 65 ? 15.992 22.469 30.75 1 96.75 65 ARG B C 1
ATOM 3413 O O . ARG B 1 65 ? 15.867 22.734 29.562 1 96.75 65 ARG B O 1
ATOM 3420 N N . ILE B 1 66 ? 15.953 23.281 31.641 1 96.69 66 ILE B N 1
ATOM 3421 C CA . ILE B 1 66 ? 15.891 24.703 31.344 1 96.69 66 ILE B CA 1
ATOM 3422 C C . ILE B 1 66 ? 17.25 25.359 31.625 1 96.69 66 ILE B C 1
ATOM 3424 O O . ILE B 1 66 ? 17.719 25.344 32.781 1 96.69 66 ILE B O 1
ATOM 3428 N N . GLU B 1 67 ? 17.844 25.922 30.625 1 94.81 67 GLU B N 1
ATOM 3429 C CA . GLU B 1 67 ? 19.156 26.547 30.75 1 94.81 67 GLU B CA 1
ATOM 3430 C C . GLU B 1 67 ? 19.172 27.922 30.094 1 94.81 67 GLU B C 1
ATOM 3432 O O . GLU B 1 67 ? 19.625 28.062 28.953 1 94.81 67 GLU B O 1
ATOM 3437 N N . GLY B 1 68 ? 18.812 29.016 30.781 1 91.06 68 GLY B N 1
ATOM 3438 C CA . GLY B 1 68 ? 18.844 30.359 30.219 1 91.06 68 GLY B CA 1
ATOM 3439 C C . GLY B 1 68 ? 17.844 30.531 29.094 1 91.06 68 GLY B C 1
ATOM 3440 O O . GLY B 1 68 ? 16.641 30.422 29.297 1 91.06 68 GLY B O 1
ATOM 3441 N N . ASN B 1 69 ? 18.484 30.719 27.906 1 95 69 ASN B N 1
ATOM 3442 C CA . ASN B 1 69 ? 17.656 30.953 26.719 1 95 69 ASN B CA 1
ATOM 3443 C C . ASN B 1 69 ? 17.469 29.672 25.906 1 95 69 ASN B C 1
ATOM 3445 O O . ASN B 1 69 ? 17.328 29.734 24.688 1 95 69 ASN B O 1
ATOM 3449 N N . GLN B 1 70 ? 17.609 28.578 26.734 1 97.5 70 GLN B N 1
ATOM 3450 C CA . GLN B 1 70 ? 17.516 27.281 26.062 1 97.5 70 GLN B CA 1
ATOM 3451 C C . GLN B 1 70 ? 16.703 26.297 26.906 1 97.5 70 GLN B C 1
ATOM 3453 O O . GLN B 1 70 ? 16.844 26.25 28.125 1 97.5 70 GLN B O 1
ATOM 3458 N N . VAL B 1 71 ? 15.82 25.562 26.266 1 98.44 71 VAL B N 1
ATOM 3459 C CA . VAL B 1 71 ? 15.055 24.516 26.922 1 98.44 71 VAL B CA 1
ATOM 3460 C C . VAL B 1 71 ? 15.172 23.219 26.125 1 98.44 71 VAL B C 1
ATOM 3462 O O . VAL B 1 71 ? 15.148 23.234 24.891 1 98.44 71 VAL B O 1
ATOM 3465 N N . THR B 1 72 ? 15.398 22.078 26.812 1 98.56 72 THR B N 1
ATOM 3466 C CA . THR B 1 72 ? 15.422 20.75 26.219 1 98.56 72 THR B CA 1
ATOM 3467 C C . THR B 1 72 ? 14.297 19.891 26.781 1 98.56 72 THR B C 1
ATOM 3469 O O . THR B 1 72 ? 14.07 19.875 27.984 1 98.56 72 THR B O 1
ATOM 3472 N N . CYS B 1 73 ? 13.539 19.281 25.953 1 98.56 73 CYS B N 1
ATOM 3473 C CA . CYS B 1 73 ? 12.531 18.297 26.312 1 98.56 73 CYS B CA 1
ATOM 3474 C C . CYS B 1 73 ? 12.742 16.984 25.562 1 98.56 73 CYS B C 1
ATOM 3476 O O . CYS B 1 73 ? 13.406 16.969 24.516 1 98.56 73 CYS B O 1
ATOM 3478 N N . ALA B 1 74 ? 12.188 15.898 26.062 1 98.69 74 ALA B N 1
ATOM 3479 C CA . ALA B 1 74 ? 12.281 14.602 25.406 1 98.69 74 ALA B CA 1
ATOM 3480 C C . ALA B 1 74 ? 10.93 13.906 25.375 1 98.69 74 ALA B C 1
ATOM 3482 O O . ALA B 1 74 ? 10.062 14.156 26.219 1 98.69 74 ALA B O 1
ATOM 3483 N N . ILE B 1 75 ? 10.719 13.148 24.344 1 98.69 75 ILE B N 1
ATOM 3484 C CA . ILE B 1 75 ? 9.594 12.227 24.219 1 98.69 75 ILE B CA 1
ATOM 3485 C C . ILE B 1 75 ? 10.109 10.797 24.078 1 98.69 75 ILE B C 1
ATOM 3487 O O . ILE B 1 75 ? 11.047 10.547 23.312 1 98.69 75 ILE B O 1
ATOM 3491 N N . GLN B 1 76 ? 9.57 9.883 24.828 1 98.56 76 GLN B N 1
ATOM 3492 C CA . GLN B 1 76 ? 9.898 8.469 24.672 1 98.56 76 GLN B CA 1
ATOM 3493 C C . GLN B 1 76 ? 9.086 7.832 23.562 1 98.56 76 GLN B C 1
ATOM 3495 O O . GLN B 1 76 ? 7.855 7.883 23.578 1 98.56 76 GLN B O 1
ATOM 3500 N N . LYS B 1 77 ? 9.789 7.273 22.625 1 97.88 77 LYS B N 1
ATOM 3501 C CA . LYS B 1 77 ? 9.125 6.664 21.484 1 97.88 77 LYS B CA 1
ATOM 3502 C C . LYS B 1 77 ? 8.398 5.379 21.875 1 97.88 77 LYS B C 1
ATOM 3504 O O . LYS B 1 77 ? 8.914 4.59 22.672 1 97.88 77 LYS B O 1
ATOM 3509 N N . ASP B 1 78 ? 7.258 5.199 21.406 1 97.81 78 ASP B N 1
ATOM 3510 C CA . ASP B 1 78 ? 6.484 3.963 21.484 1 97.81 78 ASP B CA 1
ATOM 3511 C C . ASP B 1 78 ? 6.074 3.467 20.109 1 97.81 78 ASP B C 1
ATOM 3513 O O . ASP B 1 78 ? 5.219 4.07 19.453 1 97.81 78 ASP B O 1
ATOM 3517 N N . ALA B 1 79 ? 6.66 2.396 19.688 1 96.38 79 ALA B N 1
ATOM 3518 C CA . ALA B 1 79 ? 6.41 1.853 18.359 1 96.38 79 ALA B CA 1
ATOM 3519 C C . ALA B 1 79 ? 5.207 0.913 18.375 1 96.38 79 ALA B C 1
ATOM 3521 O O . ALA B 1 79 ? 4.91 0.264 17.359 1 96.38 79 ALA B O 1
ATOM 3522 N N . GLY B 1 80 ? 4.52 0.896 19.5 1 96.44 80 GLY B N 1
ATOM 3523 C CA . GLY B 1 80 ? 3.512 -0.144 19.625 1 96.44 80 GLY B CA 1
ATOM 3524 C C . GLY B 1 80 ? 4.09 -1.545 19.578 1 96.44 80 GLY B C 1
ATOM 3525 O O . GLY B 1 80 ? 5.066 -1.839 20.266 1 96.44 80 GLY B O 1
ATOM 3526 N N . ASP B 1 81 ? 3.447 -2.455 18.797 1 95.69 81 ASP B N 1
ATOM 3527 C CA . ASP B 1 81 ? 3.912 -3.838 18.734 1 95.69 81 ASP B CA 1
ATOM 3528 C C . ASP B 1 81 ? 4.742 -4.082 17.484 1 95.69 81 ASP B C 1
ATOM 3530 O O . ASP B 1 81 ? 4.992 -5.23 17.109 1 95.69 81 ASP B O 1
ATOM 3534 N N . ASP B 1 82 ? 5.016 -3.039 16.812 1 94.75 82 ASP B N 1
ATOM 3535 C CA . ASP B 1 82 ? 5.926 -3.141 15.688 1 94.75 82 ASP B CA 1
ATOM 3536 C C . ASP B 1 82 ? 7.34 -3.486 16.141 1 94.75 82 ASP B C 1
ATOM 3538 O O . ASP B 1 82 ? 7.801 -2.994 17.172 1 94.75 82 ASP B O 1
ATOM 3542 N N . PRO B 1 83 ? 8 -4.41 15.414 1 91.81 83 PRO B N 1
ATOM 3543 C CA . PRO B 1 83 ? 9.406 -4.691 15.742 1 91.81 83 PRO B CA 1
ATOM 3544 C C . PRO B 1 83 ? 10.352 -3.58 15.297 1 91.81 83 PRO B C 1
ATOM 3546 O O . PRO B 1 83 ? 11.25 -3.82 14.484 1 91.81 83 PRO B O 1
ATOM 3549 N N . ASP B 1 84 ? 10.289 -2.488 15.844 1 90.81 84 ASP B N 1
ATOM 3550 C CA . ASP B 1 84 ? 11.047 -1.28 15.531 1 90.81 84 ASP B CA 1
ATOM 3551 C C . ASP B 1 84 ? 12.242 -1.127 16.453 1 90.81 84 ASP B C 1
ATOM 3553 O O . ASP B 1 84 ? 12.086 -1.021 17.672 1 90.81 84 ASP B O 1
ATOM 3557 N N . THR B 1 85 ? 13.406 -1.01 15.93 1 92.38 85 THR B N 1
ATOM 3558 C CA . THR B 1 85 ? 14.648 -0.946 16.688 1 92.38 85 THR B CA 1
ATOM 3559 C C . THR B 1 85 ? 14.719 0.335 17.516 1 92.38 85 THR B C 1
ATOM 3561 O O . THR B 1 85 ? 15.5 0.429 18.453 1 92.38 85 THR B O 1
ATOM 3564 N N . THR B 1 86 ? 13.867 1.315 17.172 1 95.12 86 THR B N 1
ATOM 3565 C CA . THR B 1 86 ? 13.93 2.6 17.859 1 95.12 86 THR B CA 1
ATOM 3566 C C . THR B 1 86 ? 12.891 2.67 18.969 1 95.12 86 THR B C 1
ATOM 3568 O O . THR B 1 86 ? 12.664 3.734 19.547 1 95.12 86 THR B O 1
ATOM 3571 N N . ASN B 1 87 ? 12.242 1.541 19.219 1 96.19 87 ASN B N 1
ATOM 3572 C CA . ASN B 1 87 ? 11.25 1.53 20.281 1 96.19 87 ASN B CA 1
ATOM 3573 C C . ASN B 1 87 ? 11.875 1.849 21.641 1 96.19 87 ASN B C 1
ATOM 3575 O O . ASN B 1 87 ? 12.93 1.312 21.969 1 96.19 87 ASN B O 1
ATOM 3579 N N . GLY B 1 88 ? 11.227 2.74 22.359 1 97.12 88 GLY B N 1
ATOM 3580 C CA . GLY B 1 88 ? 11.602 3.002 23.734 1 97.12 88 GLY B CA 1
ATOM 3581 C C . GLY B 1 88 ? 12.664 4.078 23.875 1 97.12 88 GLY B C 1
ATOM 3582 O O . GLY B 1 88 ? 12.914 4.574 24.969 1 97.12 88 GLY B O 1
ATOM 3583 N N . ILE B 1 89 ? 13.188 4.512 22.797 1 97.75 89 ILE B N 1
ATOM 3584 C CA . ILE B 1 89 ? 14.266 5.492 22.891 1 97.75 89 ILE B CA 1
ATOM 3585 C C . ILE B 1 89 ? 13.688 6.867 23.219 1 97.75 89 ILE B C 1
ATOM 3587 O O . ILE B 1 89 ? 12.484 7.098 23.062 1 97.75 89 ILE B O 1
ATOM 3591 N N . LEU B 1 90 ? 14.531 7.707 23.688 1 98.69 90 LEU B N 1
ATOM 3592 C CA . LEU B 1 90 ? 14.156 9.094 23.938 1 98.69 90 LEU B CA 1
ATOM 3593 C C . LEU B 1 90 ? 14.602 9.992 22.781 1 98.69 90 LEU B C 1
ATOM 3595 O O . LEU B 1 90 ? 15.758 9.938 22.359 1 98.69 90 LEU B O 1
ATOM 3599 N N . VAL B 1 91 ? 13.711 10.773 22.219 1 98.81 91 VAL B N 1
ATOM 3600 C CA . VAL B 1 91 ? 14.008 11.781 21.219 1 98.81 91 VAL B CA 1
ATOM 3601 C C . VAL B 1 91 ? 13.961 13.172 21.844 1 98.81 91 VAL B C 1
ATOM 3603 O O . VAL B 1 91 ? 12.938 13.578 22.391 1 98.81 91 VAL B O 1
ATOM 3606 N N . TYR B 1 92 ? 15.039 13.891 21.766 1 98.88 92 TYR B N 1
ATOM 3607 C CA . TYR B 1 92 ? 15.172 15.188 22.406 1 98.88 92 TYR B CA 1
ATOM 3608 C C . TYR B 1 92 ? 15.055 16.328 21.406 1 98.88 92 TYR B C 1
ATOM 3610 O O . TYR B 1 92 ? 15.484 16.188 20.25 1 98.88 92 TYR B O 1
ATOM 3618 N N . ALA B 1 93 ? 14.484 17.391 21.812 1 98.88 93 ALA B N 1
ATOM 3619 C CA . ALA B 1 93 ? 14.562 18.656 21.109 1 98.88 93 ALA B CA 1
ATOM 3620 C C . ALA B 1 93 ? 15.062 19.766 22.031 1 98.88 93 ALA B C 1
ATOM 3622 O O . ALA B 1 93 ? 14.531 19.969 23.125 1 98.88 93 ALA B O 1
ATOM 3623 N N . THR B 1 94 ? 16.141 20.406 21.656 1 98.81 94 THR B N 1
ATOM 3624 C CA . THR B 1 94 ? 16.641 21.594 22.328 1 98.81 94 THR B CA 1
ATOM 3625 C C . THR B 1 94 ? 16.297 22.859 21.531 1 98.81 94 THR B C 1
ATOM 3627 O O . THR B 1 94 ? 16.688 22.984 20.375 1 98.81 94 THR B O 1
ATOM 3630 N N . VAL B 1 95 ? 15.57 23.719 22.125 1 98.69 95 VAL B N 1
ATOM 3631 C CA . VAL B 1 95 ? 15.164 24.969 21.484 1 98.69 95 VAL B CA 1
ATOM 3632 C C . VAL B 1 95 ? 15.852 26.156 22.172 1 98.69 95 VAL B C 1
ATOM 3634 O O . VAL B 1 95 ? 15.812 26.281 23.406 1 98.69 95 VAL B O 1
ATOM 3637 N N . GLN B 1 96 ? 16.5 26.969 21.359 1 98.5 96 GLN B N 1
ATOM 3638 C CA . GLN B 1 96 ? 17.266 28.109 21.875 1 98.5 96 GLN B CA 1
ATOM 3639 C C . GLN B 1 96 ? 16.859 29.406 21.156 1 98.5 96 GLN B C 1
ATOM 3641 O O . GLN B 1 96 ? 16.672 29.406 19.938 1 98.5 96 GLN B O 1
ATOM 3646 N N . LYS B 1 97 ? 16.828 30.469 21.891 1 97.62 97 LYS B N 1
ATOM 3647 C CA . LYS B 1 97 ? 16.578 31.781 21.297 1 97.62 97 LYS B CA 1
ATOM 3648 C C . LYS B 1 97 ? 17.812 32.281 20.562 1 97.62 97 LYS B C 1
ATOM 3650 O O . LYS B 1 97 ? 18.938 32.094 21.031 1 97.62 97 LYS B O 1
ATOM 3655 N N . THR B 1 98 ? 17.562 32.812 19.391 1 95.88 98 THR B N 1
ATOM 3656 C CA . THR B 1 98 ? 18.656 33.438 18.641 1 95.88 98 THR B CA 1
ATOM 3657 C C . THR B 1 98 ? 18.344 34.906 18.375 1 95.88 98 THR B C 1
ATOM 3659 O O . THR B 1 98 ? 17.188 35.312 18.422 1 95.88 98 THR B O 1
ATOM 3662 N N . LYS B 1 99 ? 19.359 35.656 18.062 1 89.31 99 LYS B N 1
ATOM 3663 C CA . LYS B 1 99 ? 19.219 37.094 17.781 1 89.31 99 LYS B CA 1
ATOM 3664 C C . LYS B 1 99 ? 18.578 37.344 16.422 1 89.31 99 LYS B C 1
ATOM 3666 O O . LYS B 1 99 ? 17.719 38.219 16.266 1 89.31 99 LYS B O 1
ATOM 3671 N N . GLU B 1 100 ? 19.047 36.594 15.5 1 91.75 100 GLU B N 1
ATOM 3672 C CA . GLU B 1 100 ? 18.531 36.719 14.141 1 91.75 100 GLU B CA 1
ATOM 3673 C C . GLU B 1 100 ? 17.172 36.031 14 1 91.75 100 GLU B C 1
ATOM 3675 O O . GLU B 1 100 ? 17 34.906 14.453 1 91.75 100 GLU B O 1
ATOM 3680 N N . PRO B 1 101 ? 16.25 36.75 13.453 1 92.12 101 PRO B N 1
ATOM 3681 C CA . PRO B 1 101 ? 14.938 36.125 13.242 1 92.12 101 PRO B CA 1
ATOM 3682 C C . PRO B 1 101 ? 14.992 34.906 12.344 1 92.12 101 PRO B C 1
ATOM 3684 O O . PRO B 1 101 ? 15.891 34.781 11.508 1 92.12 101 PRO B O 1
ATOM 3687 N N . GLY B 1 102 ? 13.969 34.031 12.562 1 92.44 102 GLY B N 1
ATOM 3688 C CA . GLY B 1 102 ? 13.922 32.812 11.781 1 92.44 102 GLY B CA 1
ATOM 3689 C C . GLY B 1 102 ? 14.094 31.547 12.617 1 92.44 102 GLY B C 1
ATOM 3690 O O . GLY B 1 102 ? 14.422 31.625 13.805 1 92.44 102 GLY B O 1
ATOM 3691 N N . ILE B 1 103 ? 13.805 30.375 12.047 1 96.19 103 ILE B N 1
ATOM 3692 C CA . ILE B 1 103 ? 13.93 29.109 12.75 1 96.19 103 ILE B CA 1
ATOM 3693 C C . ILE B 1 103 ? 14.953 28.219 12.039 1 96.19 103 ILE B C 1
ATOM 3695 O O . ILE B 1 103 ? 14.844 27.984 10.836 1 96.19 103 ILE B O 1
ATOM 3699 N N . ILE B 1 104 ? 15.938 27.812 12.727 1 96.88 104 ILE B N 1
ATOM 3700 C CA . ILE B 1 104 ? 16.969 26.906 12.211 1 96.88 104 ILE B CA 1
ATOM 3701 C C . ILE B 1 104 ? 16.828 25.531 12.859 1 96.88 104 ILE B C 1
ATOM 3703 O O . ILE B 1 104 ? 16.719 25.422 14.086 1 96.88 104 ILE B O 1
ATOM 3707 N N . LEU B 1 105 ? 16.75 24.5 12.047 1 98.19 105 LEU B N 1
ATOM 3708 C CA . LEU B 1 105 ? 16.625 23.125 12.523 1 98.19 105 LEU B CA 1
ATOM 3709 C C . LEU B 1 105 ? 17.844 22.297 12.117 1 98.19 105 LEU B C 1
ATOM 3711 O O . LEU B 1 105 ? 18.266 22.344 10.961 1 98.19 105 LEU B O 1
ATOM 3715 N N . ASP B 1 106 ? 18.422 21.625 13.039 1 98.38 106 ASP B N 1
ATOM 3716 C CA . ASP B 1 106 ? 19.516 20.703 12.742 1 98.38 106 ASP B CA 1
ATOM 3717 C C . ASP B 1 106 ? 19.469 19.484 13.664 1 98.38 106 ASP B C 1
ATOM 3719 O O . ASP B 1 106 ? 18.609 19.391 14.531 1 98.38 106 ASP B O 1
ATOM 3723 N N . GLY B 1 107 ? 20.297 18.5 13.367 1 98.62 107 GLY B N 1
ATOM 3724 C CA . GLY B 1 107 ? 20.422 17.297 14.172 1 98.62 107 GLY B CA 1
ATOM 3725 C C . GLY B 1 107 ? 21.688 17.281 15.023 1 98.62 107 GLY B C 1
ATOM 3726 O O . GLY B 1 107 ? 22.734 17.734 14.586 1 98.62 107 GLY B O 1
ATOM 3727 N N . GLY B 1 108 ? 21.547 16.859 16.219 1 98.44 108 GLY B N 1
ATOM 3728 C CA . GLY B 1 108 ? 22.672 16.703 17.125 1 98.44 108 GLY B CA 1
ATOM 3729 C C . GLY B 1 108 ? 23.094 15.258 17.297 1 98.44 108 GLY B C 1
ATOM 3730 O O . GLY B 1 108 ? 23.109 14.492 16.344 1 98.44 108 GLY B O 1
ATOM 3731 N N . VAL B 1 109 ? 23.484 14.953 18.516 1 98.5 109 VAL B N 1
ATOM 3732 C CA . VAL B 1 109 ? 24.016 13.625 18.828 1 98.5 109 VAL B CA 1
ATOM 3733 C C . VAL B 1 109 ? 22.953 12.562 18.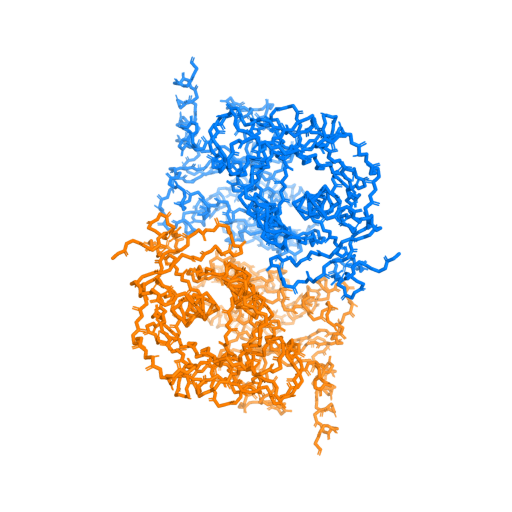531 1 98.5 109 VAL B C 1
ATOM 3735 O O . VAL B 1 109 ? 21.781 12.727 18.906 1 98.5 109 VAL B O 1
ATOM 3738 N N . GLY B 1 110 ? 23.359 11.57 17.766 1 98.69 110 GLY B N 1
ATOM 3739 C CA . GLY B 1 110 ? 22.5 10.414 17.531 1 98.69 110 GLY B CA 1
ATOM 3740 C C . GLY B 1 110 ? 21.578 10.586 16.344 1 98.69 110 GLY B C 1
ATOM 3741 O O . GLY B 1 110 ? 20.875 9.656 15.961 1 98.69 110 GLY B O 1
ATOM 3742 N N . VAL B 1 111 ? 21.5 11.742 15.758 1 98.75 111 VAL B N 1
ATOM 3743 C CA . VAL B 1 111 ? 20.844 11.961 14.469 1 98.75 111 VAL B CA 1
ATOM 3744 C C . VAL B 1 111 ? 21.875 11.891 13.352 1 98.75 111 VAL B C 1
ATOM 3746 O O . VAL B 1 111 ? 22.875 12.633 13.359 1 98.75 111 VAL B O 1
ATOM 3749 N N . GLY B 1 112 ? 21.609 11.008 12.492 1 98.31 112 GLY B N 1
ATOM 3750 C CA . GLY B 1 112 ? 22.594 10.758 11.445 1 98.31 112 GLY B CA 1
ATOM 3751 C C . GLY B 1 112 ? 22.797 11.938 10.516 1 98.31 112 GLY B C 1
ATOM 3752 O O . GLY B 1 112 ? 21.938 12.812 10.422 1 98.31 112 GLY B O 1
ATOM 3753 N N . ARG B 1 113 ? 23.922 11.953 9.867 1 98 113 ARG B N 1
ATOM 3754 C CA . ARG B 1 113 ? 24.266 12.898 8.812 1 98 113 ARG B CA 1
ATOM 3755 C C . ARG B 1 113 ? 24.281 12.219 7.449 1 98 113 ARG B C 1
ATOM 3757 O O . ARG B 1 113 ? 24.797 11.109 7.316 1 98 113 ARG B O 1
ATOM 3764 N N . VAL B 1 114 ? 23.672 12.836 6.5 1 96.69 114 VAL B N 1
ATOM 3765 C CA . VAL B 1 114 ? 23.641 12.289 5.148 1 96.69 114 VAL B CA 1
ATOM 3766 C C . VAL B 1 114 ? 25 12.469 4.477 1 96.69 114 VAL B C 1
ATOM 3768 O O . VAL B 1 114 ? 25.516 13.586 4.41 1 96.69 114 VAL B O 1
ATOM 3771 N N . THR B 1 115 ? 25.547 11.383 3.977 1 95.75 115 THR B N 1
ATOM 3772 C CA . THR B 1 115 ? 26.875 11.453 3.395 1 95.75 115 THR B CA 1
ATOM 3773 C C . THR B 1 115 ? 26.844 11.039 1.927 1 95.75 115 THR B C 1
ATOM 3775 O O . THR B 1 115 ? 27.828 11.227 1.204 1 95.75 115 THR B O 1
ATOM 3778 N N . LYS B 1 116 ? 25.797 10.477 1.517 1 91.62 116 LYS B N 1
ATOM 3779 C CA . LYS B 1 116 ? 25.641 10.047 0.129 1 91.62 116 LYS B CA 1
ATOM 3780 C C . LYS B 1 116 ? 24.375 10.656 -0.493 1 91.62 116 LYS B C 1
ATOM 3782 O O . LYS B 1 116 ? 23.422 10.984 0.216 1 91.62 116 LYS B O 1
ATOM 3787 N N . ALA B 1 117 ? 24.406 10.789 -1.795 1 89.5 117 ALA B N 1
ATOM 3788 C CA . ALA B 1 117 ? 23.25 11.328 -2.508 1 89.5 117 ALA B CA 1
ATOM 3789 C C . ALA B 1 117 ? 22.125 10.297 -2.584 1 89.5 117 ALA B C 1
ATOM 3791 O O . ALA B 1 117 ? 22.344 9.109 -2.344 1 89.5 117 ALA B O 1
ATOM 3792 N N . GLY B 1 118 ? 20.938 10.812 -2.893 1 87.94 118 GLY B N 1
ATOM 3793 C CA . GLY B 1 118 ? 19.844 9.883 -3.133 1 87.94 118 GLY B CA 1
ATOM 3794 C C . GLY B 1 118 ? 18.734 9.992 -2.105 1 87.94 118 GLY B C 1
ATOM 3795 O O . GLY B 1 118 ? 17.656 9.414 -2.281 1 87.94 118 GLY B O 1
ATOM 3796 N N . LEU B 1 119 ? 19 10.672 -1.06 1 90.38 119 LEU B N 1
ATOM 3797 C CA . LEU B 1 119 ? 17.984 10.922 -0.04 1 90.38 119 LEU B CA 1
ATOM 3798 C C . LEU B 1 119 ? 17.344 12.297 -0.225 1 90.38 119 LEU B C 1
ATOM 3800 O O . LEU B 1 119 ? 17.812 13.086 -1.05 1 90.38 119 LEU B O 1
ATOM 3804 N N . SER B 1 120 ? 16.266 12.484 0.424 1 86.62 120 SER B N 1
ATOM 3805 C CA . SER B 1 120 ? 15.57 13.766 0.328 1 86.62 120 SER B CA 1
ATOM 3806 C C . SER B 1 120 ? 16.422 14.898 0.897 1 86.62 120 SER B C 1
ATOM 3808 O O . SER B 1 120 ? 16.281 16.047 0.482 1 86.62 120 SER B O 1
ATOM 3810 N N . GLN B 1 121 ? 17.281 14.508 1.778 1 91.12 121 GLN B N 1
ATOM 3811 C CA . GLN B 1 121 ? 18.188 15.484 2.377 1 91.12 121 GLN B CA 1
ATOM 3812 C C . GLN B 1 121 ? 19.453 15.625 1.551 1 91.12 121 GLN B C 1
ATOM 3814 O O . GLN B 1 121 ? 19.938 14.656 0.959 1 91.12 121 GLN B O 1
ATOM 3819 N N . LYS B 1 122 ? 20.062 16.812 1.579 1 92.69 122 LYS B N 1
ATOM 3820 C CA . LYS B 1 122 ? 21.344 17.031 0.919 1 92.69 122 LYS B CA 1
ATOM 3821 C C . LYS B 1 122 ? 22.5 16.438 1.732 1 92.69 122 LYS B C 1
ATOM 3823 O O . LYS B 1 122 ? 22.375 16.234 2.941 1 92.69 122 LYS B O 1
ATOM 3828 N N . ILE B 1 123 ? 23.562 16.172 1.023 1 94.62 123 ILE B N 1
ATOM 3829 C CA . ILE B 1 123 ? 24.766 15.711 1.694 1 94.62 123 ILE B CA 1
ATOM 3830 C C . ILE B 1 123 ? 25.172 16.719 2.766 1 94.62 123 ILE B C 1
ATOM 3832 O O . ILE B 1 123 ? 25.156 17.922 2.527 1 94.62 123 ILE B O 1
ATOM 3836 N N . GLY B 1 124 ? 25.406 16.281 3.924 1 96.5 124 GLY B N 1
ATOM 3837 C CA . GLY B 1 124 ? 25.812 17.141 5.023 1 96.5 124 GLY B CA 1
ATOM 3838 C C . GLY B 1 124 ? 24.688 17.453 5.984 1 96.5 124 GLY B C 1
ATOM 3839 O O . GLY B 1 124 ? 24.922 17.797 7.145 1 96.5 124 GLY B O 1
ATOM 3840 N N . GLU B 1 125 ? 23.5 17.297 5.562 1 97.56 125 GLU B N 1
ATOM 3841 C CA . GLU B 1 125 ? 22.344 17.625 6.379 1 97.56 125 GLU B CA 1
ATOM 3842 C C . GLU B 1 125 ? 22.016 16.5 7.359 1 97.56 125 GLU B C 1
ATOM 3844 O O . GLU B 1 125 ? 22.422 15.359 7.156 1 97.56 125 GLU B O 1
ATOM 3849 N N . ALA B 1 126 ? 21.359 16.969 8.43 1 98.31 126 ALA B N 1
ATOM 3850 C CA . ALA B 1 126 ? 20.859 15.969 9.367 1 98.31 126 ALA B CA 1
ATOM 3851 C C . ALA B 1 126 ? 19.797 15.094 8.719 1 98.31 126 ALA B C 1
ATOM 3853 O O . ALA B 1 126 ? 18.984 15.57 7.914 1 98.31 126 ALA B O 1
ATOM 3854 N N . ALA B 1 127 ? 19.812 13.812 9.109 1 97.56 127 ALA B N 1
ATOM 3855 C CA . ALA B 1 127 ? 18.859 12.852 8.562 1 97.56 127 ALA B CA 1
ATOM 3856 C C . ALA B 1 127 ? 17.469 13.039 9.172 1 97.56 127 ALA B C 1
ATOM 3858 O O . ALA B 1 127 ? 16.938 12.141 9.828 1 97.56 127 ALA B O 1
ATOM 3859 N N . ILE B 1 128 ? 16.891 14.188 8.953 1 97.94 128 ILE B N 1
ATOM 3860 C CA . ILE B 1 128 ? 15.516 14.508 9.305 1 97.94 128 ILE B CA 1
ATOM 3861 C C . ILE B 1 128 ? 14.672 14.602 8.031 1 97.94 128 ILE B C 1
ATOM 3863 O O . ILE B 1 128 ? 14.82 15.547 7.246 1 97.94 128 ILE B O 1
ATOM 3867 N N . ASN B 1 129 ? 13.797 13.695 7.879 1 95.12 129 ASN B N 1
ATOM 3868 C CA . ASN B 1 129 ? 13.031 13.578 6.645 1 95.12 129 ASN B CA 1
ATOM 3869 C C . ASN B 1 129 ? 12.055 14.742 6.48 1 95.12 129 ASN B C 1
ATOM 3871 O O . ASN B 1 129 ? 11.727 15.422 7.453 1 95.12 129 ASN B O 1
ATOM 3875 N N . PRO B 1 130 ? 11.547 14.906 5.336 1 91.88 130 PRO B N 1
ATOM 3876 C CA . PRO B 1 130 ? 10.766 16.094 5.016 1 91.88 130 PRO B CA 1
ATOM 3877 C C . PRO B 1 130 ? 9.516 16.234 5.875 1 91.88 130 PRO B C 1
ATOM 3879 O O . PRO B 1 130 ? 9.219 17.328 6.375 1 91.88 130 PRO B O 1
ATOM 3882 N N . VAL B 1 131 ? 8.781 15.148 6.062 1 92.5 131 VAL B N 1
ATOM 3883 C CA . VAL B 1 131 ? 7.535 15.242 6.82 1 92.5 131 VAL B CA 1
ATOM 3884 C C . VAL B 1 131 ? 7.844 15.562 8.281 1 92.5 131 VAL B C 1
ATOM 3886 O O . VAL B 1 131 ? 7.32 16.531 8.828 1 92.5 131 VAL B O 1
ATOM 3889 N N . PRO B 1 132 ? 8.727 14.836 8.938 1 96.88 132 PRO B N 1
ATOM 3890 C CA . PRO B 1 132 ? 9.141 15.227 10.281 1 96.88 132 PRO B CA 1
ATOM 3891 C C . PRO B 1 132 ? 9.648 16.672 10.344 1 96.88 132 PRO B C 1
ATOM 3893 O O . PRO B 1 132 ? 9.32 17.391 11.281 1 96.88 132 PRO B O 1
ATOM 3896 N N . LYS B 1 133 ? 10.492 17.062 9.398 1 96 133 LYS B N 1
ATOM 3897 C CA . LYS B 1 133 ? 10.992 18.422 9.344 1 96 133 LYS B CA 1
ATOM 3898 C C . LYS B 1 133 ? 9.852 19.438 9.328 1 96 133 LYS B C 1
ATOM 3900 O O . LYS B 1 133 ? 9.852 20.391 10.094 1 96 133 LYS B O 1
ATOM 3905 N N . ALA B 1 134 ? 8.914 19.172 8.5 1 91.06 134 ALA B N 1
ATOM 3906 C CA . ALA B 1 134 ? 7.75 20.047 8.383 1 91.06 134 ALA B CA 1
ATOM 3907 C C . ALA B 1 134 ? 6.965 20.094 9.695 1 91.06 134 ALA B C 1
ATOM 3909 O O . ALA B 1 134 ? 6.48 21.141 10.102 1 91.06 134 ALA B O 1
ATOM 3910 N N . MET B 1 135 ? 6.785 18.953 10.32 1 93.81 135 MET B N 1
ATOM 3911 C CA . MET B 1 135 ? 6.059 18.875 11.586 1 93.81 135 MET B CA 1
ATOM 3912 C C . MET B 1 135 ? 6.758 19.703 12.664 1 93.81 135 MET B C 1
ATOM 3914 O O . MET B 1 135 ? 6.109 20.453 13.398 1 93.81 135 MET B O 1
ATOM 3918 N N . ILE B 1 136 ? 8.055 19.594 12.742 1 97.31 136 ILE B N 1
ATOM 3919 C CA . ILE B 1 136 ? 8.844 20.281 13.75 1 97.31 136 ILE B CA 1
ATOM 3920 C C . ILE B 1 136 ? 8.758 21.797 13.531 1 97.31 136 ILE B C 1
ATOM 3922 O O . ILE B 1 136 ? 8.469 22.547 14.461 1 97.31 136 ILE B O 1
ATOM 3926 N N . LEU B 1 137 ? 9.016 22.172 12.312 1 94.56 137 LEU B N 1
ATOM 3927 C CA . LEU B 1 137 ? 9 23.594 11.977 1 94.56 137 LEU B CA 1
ATOM 3928 C C . LEU B 1 137 ? 7.625 24.203 12.219 1 94.56 137 LEU B C 1
ATOM 3930 O O . LEU B 1 137 ? 7.516 25.344 12.68 1 94.56 137 LEU B O 1
ATOM 3934 N N . ARG B 1 138 ? 6.684 23.484 11.93 1 89.56 138 ARG B N 1
ATOM 3935 C CA . ARG B 1 138 ? 5.32 23.953 12.141 1 89.56 138 ARG B CA 1
ATOM 3936 C C . ARG B 1 138 ? 5.047 24.188 13.617 1 89.56 138 ARG B C 1
ATOM 3938 O O . ARG B 1 138 ? 4.496 25.234 13.992 1 89.56 138 ARG B O 1
ATOM 3945 N N . GLU B 1 139 ? 5.352 23.266 14.445 1 93.31 139 GLU B N 1
ATOM 3946 C CA . GLU B 1 139 ? 5.129 23.406 15.883 1 93.31 139 GLU B CA 1
ATOM 3947 C C . GLU B 1 139 ? 5.895 24.609 16.438 1 93.31 139 GLU B C 1
ATOM 3949 O O . GLU B 1 139 ? 5.355 25.391 17.234 1 93.31 139 GLU B O 1
ATOM 3954 N N . ALA B 1 140 ? 7.105 24.766 16.016 1 95.25 140 ALA B N 1
ATOM 3955 C CA . ALA B 1 140 ? 7.93 25.875 16.469 1 95.25 140 ALA B CA 1
ATOM 3956 C C . ALA B 1 140 ? 7.332 27.219 16.031 1 95.25 140 ALA B C 1
ATOM 3958 O O . ALA B 1 140 ? 7.277 28.156 16.828 1 95.25 140 ALA B O 1
ATOM 3959 N N . THR B 1 141 ? 6.988 27.266 14.82 1 90.94 141 THR B N 1
ATOM 3960 C CA . THR B 1 141 ? 6.414 28.5 14.281 1 90.94 141 THR B CA 1
ATOM 3961 C C . THR B 1 141 ? 5.125 28.859 15.016 1 90.94 141 THR B C 1
ATOM 3963 O O . THR B 1 141 ? 4.91 30.016 15.375 1 90.94 141 THR B O 1
ATOM 3966 N N . GLU B 1 142 ? 4.328 27.891 15.234 1 85.75 142 GLU B N 1
ATOM 3967 C CA . GLU B 1 142 ? 3.051 28.109 15.906 1 85.75 142 GLU B CA 1
ATOM 3968 C C . GLU B 1 142 ? 3.256 28.641 17.312 1 85.75 142 GLU B C 1
ATOM 3970 O O . GLU B 1 142 ? 2.541 29.547 17.75 1 85.75 142 GLU B O 1
ATOM 3975 N N . ILE B 1 143 ? 4.172 28.109 18 1 92.25 143 ILE B N 1
ATOM 3976 C CA . ILE B 1 143 ? 4.43 28.547 19.375 1 92.25 143 ILE B CA 1
ATOM 3977 C C . ILE B 1 143 ? 5.02 29.953 19.375 1 92.25 143 ILE B C 1
ATOM 3979 O O . ILE B 1 143 ? 4.668 30.781 20.219 1 92.25 143 ILE B O 1
ATOM 3983 N N . ALA B 1 144 ? 5.953 30.234 18.469 1 92 144 ALA B N 1
ATOM 3984 C CA . ALA B 1 144 ? 6.508 31.578 18.359 1 92 144 ALA B CA 1
ATOM 3985 C C . ALA B 1 144 ? 5.402 32.594 18.109 1 92 144 ALA B C 1
ATOM 3987 O O . ALA B 1 144 ? 5.41 33.688 18.719 1 92 144 ALA B O 1
ATOM 3988 N N . GLU B 1 145 ? 4.559 32.25 17.312 1 84.56 145 GLU B N 1
ATOM 3989 C CA . GLU B 1 145 ? 3.441 33.125 17 1 84.56 145 GLU B CA 1
ATOM 3990 C C . GLU B 1 145 ? 2.523 33.281 18.219 1 84.56 145 GLU B C 1
ATOM 3992 O O . GLU B 1 145 ? 2.072 34.406 18.516 1 84.56 145 GLU B O 1
ATOM 3997 N N . LYS B 1 146 ? 2.223 32.188 18.859 1 83.75 146 LYS B N 1
ATOM 3998 C CA . LYS B 1 146 ? 1.365 32.188 20.047 1 83.75 146 LYS B CA 1
ATOM 3999 C C . LYS B 1 146 ? 1.854 33.188 21.094 1 83.75 146 LYS B C 1
ATOM 4001 O O . LYS B 1 146 ? 1.049 33.844 21.75 1 83.75 146 LYS B O 1
ATOM 4006 N N . TYR B 1 147 ? 3.113 33.375 21.203 1 90.94 147 TYR B N 1
ATOM 4007 C CA . TYR B 1 147 ? 3.674 34.219 22.234 1 90.94 147 TYR B CA 1
ATOM 4008 C C . TYR B 1 147 ? 4.238 35.5 21.641 1 90.94 147 TYR B C 1
ATOM 4010 O O . TYR B 1 147 ? 5.039 36.188 22.281 1 90.94 147 TYR B O 1
ATOM 4018 N N . ASP B 1 148 ? 3.953 35.812 20.359 1 88.62 148 ASP B N 1
ATOM 4019 C CA . ASP B 1 148 ? 4.355 37 19.656 1 88.62 148 ASP B CA 1
ATOM 4020 C C . ASP B 1 148 ? 5.871 37.188 19.703 1 88.62 148 ASP B C 1
ATOM 4022 O O . ASP B 1 148 ? 6.355 38.312 19.984 1 88.62 148 ASP B O 1
ATOM 4026 N N . TYR B 1 149 ? 6.516 36.125 19.562 1 91.81 149 TYR B N 1
ATOM 4027 C CA . TYR B 1 149 ? 7.977 36.156 19.594 1 91.81 149 TYR B CA 1
ATOM 4028 C C . TYR B 1 149 ? 8.539 36.5 18.219 1 91.81 149 TYR B C 1
ATOM 4030 O O . TYR B 1 149 ? 8.289 35.781 17.234 1 91.81 149 TYR B O 1
ATOM 4038 N N . GLU B 1 150 ? 9.32 37.469 18.141 1 89.5 150 GLU B N 1
ATOM 4039 C CA . GLU B 1 150 ? 9.805 37.969 16.859 1 89.5 150 GLU B CA 1
ATOM 4040 C C . GLU B 1 150 ? 11.258 37.562 16.609 1 89.5 150 GLU B C 1
ATOM 4042 O O . GLU B 1 150 ? 11.797 37.812 15.531 1 89.5 150 GLU B O 1
ATOM 4047 N N . GLY B 1 151 ? 11.852 37.062 17.625 1 92.62 151 GLY B N 1
ATOM 4048 C CA . GLY B 1 151 ? 13.234 36.625 17.469 1 92.62 151 GLY B CA 1
ATOM 4049 C C . GLY B 1 151 ? 13.367 35.312 16.734 1 92.62 151 GLY B C 1
ATOM 4050 O O . GLY B 1 151 ? 12.414 34.812 16.125 1 92.62 151 GLY B O 1
ATOM 4051 N N . GLY B 1 152 ? 14.562 34.812 16.781 1 95.75 152 GLY B N 1
ATOM 4052 C CA . GLY B 1 152 ? 14.836 33.531 16.125 1 95.75 152 GLY B CA 1
ATOM 4053 C C . GLY B 1 152 ? 14.898 32.344 17.078 1 95.75 152 GLY B C 1
ATOM 4054 O O . GLY B 1 152 ? 15.031 32.531 18.281 1 95.75 152 GLY B O 1
ATOM 4055 N N . LEU B 1 153 ? 14.703 31.156 16.594 1 97.94 153 LEU B N 1
ATOM 4056 C CA . LEU B 1 153 ? 14.828 29.922 17.344 1 97.94 153 LEU B CA 1
ATOM 4057 C C . LEU B 1 153 ? 15.797 28.969 16.656 1 97.94 153 LEU B C 1
ATOM 4059 O O . LEU B 1 153 ? 15.789 28.828 15.438 1 97.94 153 LEU B O 1
ATOM 4063 N N . LYS B 1 154 ? 16.656 28.438 17.375 1 98.44 154 LYS B N 1
ATOM 4064 C CA . LYS B 1 154 ? 17.5 27.328 16.938 1 98.44 154 LYS B CA 1
ATOM 4065 C C . LYS B 1 154 ? 17.047 26.016 17.578 1 98.44 154 LYS B C 1
ATOM 4067 O O . LYS B 1 154 ? 16.922 25.922 18.797 1 98.44 154 LYS B O 1
ATOM 4072 N N . ILE B 1 155 ? 16.781 25 16.766 1 98.75 155 ILE B N 1
ATOM 4073 C CA . ILE B 1 155 ? 16.281 23.719 17.219 1 98.75 155 ILE B CA 1
ATOM 4074 C C . ILE B 1 155 ? 17.297 22.625 16.891 1 98.75 155 ILE B C 1
ATOM 4076 O O . ILE B 1 155 ? 17.703 22.469 15.742 1 98.75 155 ILE B O 1
ATOM 4080 N N . ILE B 1 156 ? 17.672 21.859 17.859 1 98.88 156 ILE B N 1
ATOM 4081 C CA . ILE B 1 156 ? 18.562 20.719 17.656 1 98.88 156 ILE B CA 1
ATOM 4082 C C . ILE B 1 156 ? 17.859 19.438 18.125 1 98.88 156 ILE B C 1
ATOM 4084 O O . ILE B 1 156 ? 17.5 19.312 19.297 1 98.88 156 ILE B O 1
ATOM 4088 N N . ILE B 1 157 ? 17.594 18.516 17.203 1 98.88 157 ILE B N 1
ATOM 4089 C CA . ILE B 1 157 ? 17.047 17.203 17.547 1 98.88 157 ILE B CA 1
ATOM 4090 C C . ILE B 1 157 ? 18.172 16.234 17.875 1 98.88 157 ILE B C 1
ATOM 4092 O O . ILE B 1 157 ? 19.141 16.109 17.125 1 98.88 157 ILE B O 1
ATOM 4096 N N . SER B 1 158 ? 18.062 15.555 19 1 98.81 158 SER B N 1
ATOM 4097 C CA . SER B 1 158 ? 19.078 14.594 19.391 1 98.81 158 SER B CA 1
ATOM 4098 C C . SER B 1 158 ? 18.453 13.281 19.859 1 98.81 158 SER B C 1
ATOM 4100 O O . SER B 1 158 ? 17.344 13.273 20.406 1 98.81 158 SER B O 1
ATOM 4102 N N . VAL B 1 159 ? 19.125 12.242 19.578 1 98.75 159 VAL B N 1
ATOM 4103 C CA . VAL B 1 159 ? 18.766 10.891 20.016 1 98.75 159 VAL B CA 1
ATOM 4104 C C . VAL B 1 159 ? 20 10.156 20.5 1 98.75 159 VAL B C 1
ATOM 4106 O O . VAL B 1 159 ? 20.531 9.289 19.812 1 98.75 159 VAL B O 1
ATOM 4109 N N . PRO B 1 160 ? 20.391 10.391 21.703 1 98.25 160 PRO B N 1
ATOM 4110 C CA . PRO B 1 160 ? 21.672 9.859 22.188 1 98.25 160 PRO B CA 1
ATOM 4111 C C . PRO B 1 160 ? 21.844 8.367 21.922 1 98.25 160 PRO B C 1
ATOM 4113 O O . PRO B 1 160 ? 22.906 7.938 21.453 1 98.25 160 PRO B O 1
ATOM 4116 N N . GLU B 1 161 ? 20.828 7.574 22.062 1 97.75 161 GLU B N 1
ATOM 4117 C CA . GLU B 1 161 ? 20.922 6.133 21.828 1 97.75 161 GLU B CA 1
ATOM 4118 C C . GLU B 1 161 ? 21 5.809 20.344 1 97.75 161 GLU B C 1
ATOM 4120 O O . GLU B 1 161 ? 21.281 4.668 19.969 1 97.75 161 GLU B O 1
ATOM 4125 N N . GLY B 1 162 ? 20.719 6.812 19.562 1 97.88 162 GLY B N 1
ATOM 4126 C CA . GLY B 1 162 ? 20.719 6.633 18.109 1 97.88 162 GLY B CA 1
ATOM 4127 C C . GLY B 1 162 ? 22.094 6.258 17.562 1 97.88 162 GLY B C 1
ATOM 4128 O O . GLY B 1 162 ? 22.188 5.625 16.516 1 97.88 162 GLY B O 1
ATOM 4129 N N . VAL B 1 163 ? 23.141 6.648 18.297 1 97.44 163 VAL B N 1
ATOM 4130 C CA . VAL B 1 163 ? 24.5 6.348 17.844 1 97.44 163 VAL B CA 1
ATOM 4131 C C . VAL B 1 163 ? 24.688 4.836 17.766 1 97.44 163 VAL B C 1
ATOM 4133 O O . VAL B 1 163 ? 25.156 4.32 16.75 1 97.44 163 VAL B O 1
ATOM 4136 N N . GLU B 1 164 ? 24.281 4.129 18.734 1 96.5 164 GLU B N 1
ATOM 4137 C CA . GLU B 1 164 ? 24.453 2.682 18.797 1 96.5 164 GLU B CA 1
ATOM 4138 C C . GLU B 1 164 ? 23.406 1.961 17.953 1 96.5 164 GLU B C 1
ATOM 4140 O O . GLU B 1 164 ? 23.719 1.003 17.25 1 96.5 164 GLU B O 1
ATOM 4145 N N . ILE B 1 165 ? 22.219 2.467 17.984 1 96.5 165 ILE B N 1
ATOM 4146 C CA . ILE B 1 165 ? 21.094 1.82 17.312 1 96.5 165 ILE B CA 1
ATOM 4147 C C . ILE B 1 165 ? 21.312 1.868 15.797 1 96.5 165 ILE B C 1
ATOM 4149 O O . ILE B 1 165 ? 20.969 0.915 15.086 1 96.5 165 ILE B O 1
ATOM 4153 N N . ALA B 1 166 ? 21.844 2.926 15.359 1 95.75 166 ALA B N 1
ATOM 4154 C CA . ALA B 1 166 ? 22 3.15 13.922 1 95.75 166 ALA B CA 1
ATOM 4155 C C . ALA B 1 166 ? 22.875 2.061 13.289 1 95.75 166 ALA B C 1
ATOM 4157 O O . ALA B 1 166 ? 22.703 1.728 12.117 1 95.75 166 ALA B O 1
ATOM 4158 N N . LYS B 1 167 ? 23.766 1.482 14.086 1 92.44 167 LYS B N 1
ATOM 4159 C CA . LYS B 1 167 ? 24.672 0.453 13.602 1 92.44 167 LYS B CA 1
ATOM 4160 C C . LYS B 1 167 ? 23.922 -0.807 13.195 1 92.44 167 LYS B C 1
ATOM 4162 O O . LYS B 1 167 ? 24.406 -1.601 12.383 1 92.44 167 LYS B O 1
ATOM 4167 N N . LYS B 1 168 ? 22.797 -0.903 13.742 1 88.5 168 LYS B N 1
ATOM 4168 C CA . LYS B 1 168 ? 22 -2.109 13.516 1 88.5 168 LYS B CA 1
ATOM 4169 C C . LYS B 1 168 ? 20.859 -1.84 12.539 1 88.5 168 LYS B C 1
ATOM 4171 O O . LYS B 1 168 ? 19.984 -2.684 12.359 1 88.5 168 LYS B O 1
ATOM 4176 N N . THR B 1 169 ? 20.844 -0.652 12 1 89.56 169 THR B N 1
ATOM 4177 C CA . THR B 1 169 ? 19.812 -0.277 11.039 1 89.56 169 THR B CA 1
ATOM 4178 C C . THR B 1 169 ? 20.375 -0.252 9.617 1 89.56 169 THR B C 1
ATOM 4180 O O . THR B 1 169 ? 21.562 -0.54 9.406 1 89.56 169 THR B O 1
ATOM 4183 N N . PHE B 1 170 ? 19.562 0.102 8.68 1 85.69 170 PHE B N 1
ATOM 4184 C CA . PHE B 1 170 ? 19.953 0.207 7.273 1 85.69 170 PHE B CA 1
ATOM 4185 C C . PHE B 1 170 ? 20.719 1.495 7.02 1 85.69 170 PHE B C 1
ATOM 4187 O O . PHE B 1 170 ? 21.219 1.719 5.914 1 85.69 170 PHE B O 1
ATOM 4194 N N . ASN B 1 171 ? 20.844 2.314 8.008 1 90.75 171 ASN B N 1
ATOM 4195 C CA . ASN B 1 171 ? 21.359 3.668 7.832 1 90.75 171 ASN B CA 1
ATOM 4196 C C . ASN B 1 171 ? 22.766 3.662 7.25 1 90.75 171 ASN B C 1
ATOM 4198 O O . ASN B 1 171 ? 23.062 4.41 6.316 1 90.75 171 ASN B O 1
ATOM 4202 N N . PRO B 1 172 ? 23.641 2.738 7.727 1 88.12 172 PRO B N 1
ATOM 4203 C CA . PRO B 1 172 ? 24.984 2.742 7.148 1 88.12 172 PRO B CA 1
ATOM 4204 C C . PRO B 1 172 ? 24.984 2.457 5.648 1 88.12 172 PRO B C 1
ATOM 4206 O O . PRO B 1 172 ? 25.703 3.105 4.895 1 88.12 172 PRO B O 1
ATOM 4209 N N . ARG B 1 173 ? 24.172 1.641 5.285 1 84.31 173 ARG B N 1
ATOM 4210 C CA . ARG B 1 173 ? 24.062 1.28 3.875 1 84.31 173 ARG B CA 1
ATOM 4211 C C . ARG B 1 173 ? 23.5 2.443 3.055 1 84.31 173 ARG B C 1
ATOM 4213 O O . ARG B 1 173 ? 23.797 2.562 1.863 1 84.31 173 ARG B O 1
ATOM 4220 N N . LEU B 1 174 ? 22.812 3.344 3.672 1 89.88 174 LEU B N 1
ATOM 4221 C CA . LEU B 1 174 ? 22.172 4.477 2.998 1 89.88 174 LEU B CA 1
ATOM 4222 C C . LEU B 1 174 ? 23.078 5.707 3.055 1 89.88 174 LEU B C 1
ATOM 4224 O O . LEU B 1 174 ? 22.688 6.781 2.59 1 89.88 174 LEU B O 1
ATOM 4228 N N . GLY B 1 175 ? 24.203 5.523 3.625 1 91.5 175 GLY B N 1
ATOM 4229 C CA . GLY B 1 175 ? 25.109 6.656 3.725 1 91.5 175 GLY B CA 1
ATOM 4230 C C . GLY B 1 175 ? 24.75 7.613 4.848 1 91.5 175 GLY B C 1
ATOM 4231 O O . GLY B 1 175 ? 25.047 8.812 4.762 1 91.5 175 GLY B O 1
ATOM 4232 N N . ILE B 1 176 ? 23.969 7.148 5.75 1 95.38 176 ILE B N 1
ATOM 4233 C CA . ILE B 1 176 ? 23.672 7.934 6.941 1 95.38 176 ILE B CA 1
ATOM 4234 C C . ILE B 1 176 ? 24.594 7.512 8.086 1 95.38 176 ILE B C 1
ATOM 4236 O O . ILE B 1 176 ? 24.578 6.352 8.5 1 95.38 176 ILE B O 1
ATOM 4240 N N . VAL B 1 177 ? 25.359 8.469 8.602 1 96.38 177 VAL B N 1
ATOM 4241 C CA . VAL B 1 177 ? 26.406 8.109 9.547 1 96.38 177 VAL B CA 1
ATOM 4242 C C . VAL B 1 177 ? 26.219 8.875 10.852 1 96.38 177 VAL B C 1
ATOM 4244 O O . VAL B 1 177 ? 25.797 10.039 10.844 1 96.38 177 VAL B O 1
ATOM 4247 N N . GLY B 1 178 ? 26.484 8.242 11.93 1 96.62 178 GLY B N 1
ATOM 4248 C CA . GLY B 1 178 ? 26.562 8.914 13.211 1 96.62 178 GLY B CA 1
ATOM 4249 C C . GLY B 1 178 ? 25.266 8.859 14 1 96.62 178 GLY B C 1
ATOM 4250 O O . GLY B 1 178 ? 25.203 9.32 15.141 1 96.62 178 GLY B O 1
ATOM 4251 N N . GLY B 1 179 ? 24.25 8.25 13.422 1 98 179 GLY B N 1
ATOM 4252 C CA . GLY B 1 179 ? 22.984 8.195 14.133 1 98 179 GLY B CA 1
ATOM 4253 C C . GLY B 1 179 ? 21.844 7.676 13.281 1 98 179 GLY B C 1
ATOM 4254 O O . GLY B 1 179 ? 22.062 7.148 12.188 1 98 179 GLY B O 1
ATOM 4255 N N . ILE B 1 180 ? 20.625 7.816 13.805 1 98 180 ILE B N 1
ATOM 4256 C CA . ILE B 1 180 ? 19.422 7.328 13.125 1 98 180 ILE B CA 1
ATOM 4257 C C . ILE B 1 180 ? 18.797 8.461 12.32 1 98 180 ILE B C 1
ATOM 4259 O O . ILE B 1 180 ? 19.234 9.609 12.398 1 98 180 ILE B O 1
ATOM 4263 N N . SER B 1 181 ? 17.875 8.125 11.492 1 97 181 SER B N 1
ATOM 4264 C CA . SER B 1 181 ? 17.031 9.094 10.797 1 97 181 SER B CA 1
ATOM 4265 C C . SER B 1 181 ? 15.789 9.438 11.594 1 97 181 SER B C 1
ATOM 4267 O O . SER B 1 181 ? 15.219 8.57 12.266 1 97 181 SER B O 1
ATOM 4269 N N . ILE B 1 182 ? 15.414 10.648 11.617 1 98 182 ILE B N 1
ATOM 4270 C CA . ILE B 1 182 ? 14.094 11.055 12.102 1 98 182 ILE B CA 1
ATOM 4271 C C . ILE B 1 182 ? 13.062 10.883 10.992 1 98 182 ILE B C 1
ATOM 4273 O O . ILE B 1 182 ? 13.023 11.664 10.039 1 98 182 ILE B O 1
ATOM 4277 N N . LEU B 1 183 ? 12.258 9.883 11.211 1 94 183 LEU B N 1
ATOM 4278 C CA . LEU B 1 183 ? 11.406 9.477 10.094 1 94 183 LEU B CA 1
ATOM 4279 C C . LEU B 1 183 ? 9.945 9.414 10.516 1 94 183 LEU B C 1
ATOM 4281 O O . LEU B 1 183 ? 9.633 9.516 11.703 1 94 183 LEU B O 1
ATOM 4285 N N . GLY B 1 184 ? 9.047 9.281 9.5 1 92.31 184 GLY B N 1
ATOM 4286 C CA . GLY B 1 184 ? 7.602 9.164 9.648 1 92.31 184 GLY B CA 1
ATOM 4287 C C . GLY B 1 184 ? 6.828 9.969 8.625 1 92.31 184 GLY B C 1
ATOM 4288 O O . GLY B 1 184 ? 7.051 11.172 8.469 1 92.31 184 GLY B O 1
ATOM 4289 N N . THR B 1 185 ? 5.969 9.289 7.977 1 88.56 185 THR B N 1
ATOM 4290 C CA . THR B 1 185 ? 5.176 9.977 6.965 1 88.56 185 THR B CA 1
ATOM 4291 C C . THR B 1 185 ? 3.799 10.344 7.516 1 88.56 185 THR B C 1
ATOM 4293 O O . THR B 1 185 ? 3.314 11.461 7.293 1 88.56 185 THR B O 1
ATOM 4296 N N . SER B 1 186 ? 3.215 9.461 8.281 1 90.94 186 SER B N 1
ATOM 4297 C CA . SER B 1 186 ? 1.871 9.695 8.797 1 90.94 186 SER B CA 1
ATOM 4298 C C . SER B 1 186 ? 1.908 10.117 10.266 1 90.94 186 SER B C 1
ATOM 4300 O O . SER B 1 186 ? 0.885 10.516 10.828 1 90.94 186 SER B O 1
ATOM 4302 N N . GLY B 1 187 ? 3.035 10.008 10.836 1 94.88 187 GLY B N 1
ATOM 4303 C CA . GLY B 1 187 ? 3.195 10.258 12.258 1 94.88 187 GLY B CA 1
ATOM 4304 C C . GLY B 1 187 ? 2.859 9.055 13.117 1 94.88 187 GLY B C 1
ATOM 4305 O O . GLY B 1 187 ? 3.045 9.078 14.336 1 94.88 187 GLY B O 1
ATOM 4306 N N . ILE B 1 188 ? 2.391 7.988 12.477 1 95.69 188 ILE B N 1
ATOM 4307 C CA . ILE B 1 188 ? 1.925 6.801 13.18 1 95.69 188 ILE B CA 1
ATOM 4308 C C . ILE B 1 188 ? 2.697 5.574 12.695 1 95.69 188 ILE B C 1
ATOM 4310 O O . ILE B 1 188 ? 3.039 5.48 11.508 1 95.69 188 ILE B O 1
ATOM 4314 N N . VAL B 1 189 ? 3.045 4.742 13.633 1 96.06 189 VAL B N 1
ATOM 4315 C CA . VAL B 1 189 ? 3.645 3.457 13.289 1 96.06 189 VAL B CA 1
ATOM 4316 C C . VAL B 1 189 ? 2.561 2.385 13.211 1 96.06 189 VAL B C 1
ATOM 4318 O O . VAL B 1 189 ? 1.906 2.08 14.211 1 96.06 189 VAL B O 1
ATOM 4321 N N . GLU B 1 190 ? 2.346 1.921 12.102 1 93.5 190 GLU B N 1
ATOM 4322 C CA . GLU B 1 190 ? 1.495 0.749 11.914 1 93.5 190 GLU B CA 1
ATOM 4323 C C . GLU B 1 190 ? 2.316 -0.537 11.93 1 93.5 190 GLU B C 1
ATOM 4325 O O . GLU B 1 190 ? 3.26 -0.687 11.148 1 93.5 190 GLU B O 1
ATOM 4330 N N . PRO B 1 191 ? 1.929 -1.479 12.805 1 94.19 191 PRO B N 1
ATOM 4331 C CA . PRO B 1 191 ? 2.734 -2.695 12.93 1 94.19 191 PRO B CA 1
ATOM 4332 C C . PRO B 1 191 ? 2.787 -3.502 11.633 1 94.19 191 PRO B C 1
ATOM 4334 O O . PRO B 1 191 ? 1.758 -3.699 10.977 1 94.19 191 PRO B O 1
ATOM 4337 N N . MET B 1 192 ? 4.043 -3.916 11.25 1 90.06 192 MET B N 1
ATOM 4338 C CA . MET B 1 192 ? 4.32 -4.812 10.133 1 90.06 192 MET B CA 1
ATOM 4339 C C . MET B 1 192 ? 3.668 -4.297 8.852 1 90.06 192 MET B C 1
ATOM 4341 O O . MET B 1 192 ? 3 -5.055 8.141 1 90.06 192 MET B O 1
ATOM 4345 N N . SER B 1 193 ? 3.881 -3.086 8.602 1 88.56 193 SER B N 1
ATOM 4346 C CA . SER B 1 193 ? 3.299 -2.436 7.43 1 88.56 193 SER B CA 1
ATOM 4347 C C . SER B 1 193 ? 4.02 -2.85 6.152 1 88.56 193 SER B C 1
ATOM 4349 O O . SER B 1 193 ? 5.223 -2.629 6.012 1 88.56 193 SER B O 1
ATOM 4351 N N . GLU B 1 194 ? 3.277 -3.357 5.211 1 89.56 194 GLU B N 1
ATOM 4352 C CA . GLU B 1 194 ? 3.834 -3.691 3.902 1 89.56 194 GLU B CA 1
ATOM 4353 C C . GLU B 1 194 ? 4.297 -2.439 3.162 1 89.56 194 GLU B C 1
ATOM 4355 O O . GLU B 1 194 ? 5.336 -2.453 2.502 1 89.56 194 GLU B O 1
ATOM 4360 N N . ALA B 1 195 ? 3.551 -1.431 3.293 1 88.12 195 ALA B N 1
ATOM 4361 C CA . ALA B 1 195 ? 3.885 -0.171 2.633 1 88.12 195 ALA B CA 1
ATOM 4362 C C . ALA B 1 195 ? 5.23 0.362 3.119 1 88.12 195 ALA B C 1
ATOM 4364 O O . ALA B 1 195 ? 6.016 0.896 2.332 1 88.12 195 ALA B O 1
ATOM 4365 N N . ALA B 1 196 ? 5.492 0.237 4.375 1 87.69 196 ALA B N 1
ATOM 4366 C CA . ALA B 1 196 ? 6.754 0.706 4.945 1 87.69 196 ALA B CA 1
ATOM 4367 C C . ALA B 1 196 ? 7.934 -0.096 4.406 1 87.69 196 ALA B C 1
ATOM 4369 O O . ALA B 1 196 ? 9 0.463 4.125 1 87.69 196 ALA B O 1
ATOM 4370 N N . LEU B 1 197 ? 7.727 -1.326 4.281 1 91.06 197 LEU B N 1
ATOM 4371 C CA . LEU B 1 197 ? 8.781 -2.189 3.758 1 91.06 197 LEU B CA 1
ATOM 4372 C C . LEU B 1 197 ? 9.109 -1.835 2.311 1 91.06 197 LEU B C 1
ATOM 4374 O O . LEU B 1 197 ? 10.273 -1.685 1.952 1 91.06 197 LEU B O 1
ATOM 4378 N N . VAL B 1 198 ? 8.133 -1.703 1.509 1 94.38 198 VAL B N 1
ATOM 4379 C CA . VAL B 1 198 ? 8.305 -1.365 0.099 1 94.38 198 VAL B CA 1
ATOM 4380 C C . VAL B 1 198 ? 8.977 0.002 -0.028 1 94.38 198 VAL B C 1
ATOM 4382 O O . VAL B 1 198 ? 9.844 0.198 -0.881 1 94.38 198 VAL B O 1
ATOM 4385 N N . GLN B 1 199 ? 8.586 0.918 0.799 1 90.31 199 GLN B N 1
ATOM 4386 C CA . GLN B 1 199 ? 9.203 2.242 0.788 1 90.31 199 GLN B CA 1
ATOM 4387 C C . GLN B 1 199 ? 10.688 2.162 1.113 1 90.31 199 GLN B C 1
ATOM 4389 O O . GLN B 1 199 ? 11.492 2.91 0.554 1 90.31 199 GLN B O 1
ATOM 4394 N N . SER B 1 200 ? 11.023 1.316 2.074 1 89.88 200 SER B N 1
ATOM 4395 C CA . SER B 1 200 ? 12.43 1.144 2.414 1 89.88 200 SER B CA 1
ATOM 4396 C C . SER B 1 200 ? 13.234 0.628 1.223 1 89.88 200 SER B C 1
ATOM 4398 O O . SER B 1 200 ? 14.367 1.047 1.003 1 89.88 200 SER B O 1
ATOM 4400 N N . ILE B 1 201 ? 12.656 -0.259 0.471 1 94.69 201 ILE B N 1
ATOM 4401 C CA . ILE B 1 201 ? 13.297 -0.767 -0.738 1 94.69 201 ILE B CA 1
ATOM 4402 C C . ILE B 1 201 ? 13.477 0.37 -1.741 1 94.69 201 ILE B C 1
ATOM 4404 O O . ILE B 1 201 ? 14.547 0.512 -2.34 1 94.69 201 ILE B O 1
ATOM 4408 N N . ASN B 1 202 ? 12.477 1.146 -1.872 1 94.81 202 ASN B N 1
ATOM 4409 C CA . ASN B 1 202 ? 12.516 2.273 -2.797 1 94.81 202 ASN B CA 1
ATOM 4410 C C . ASN B 1 202 ? 13.641 3.244 -2.451 1 94.81 202 ASN B C 1
ATOM 4412 O O . ASN B 1 202 ? 14.344 3.729 -3.342 1 94.81 202 ASN B O 1
ATOM 4416 N N . VAL B 1 203 ? 13.773 3.537 -1.189 1 91.19 203 VAL B N 1
ATOM 4417 C CA . VAL B 1 203 ? 14.797 4.465 -0.726 1 91.19 203 VAL B CA 1
ATOM 4418 C C . VAL B 1 203 ? 16.188 3.91 -1.052 1 91.19 203 VAL B C 1
ATOM 4420 O O . VAL B 1 203 ? 17.047 4.641 -1.53 1 91.19 203 VAL B O 1
ATOM 4423 N N . GLU B 1 204 ? 16.375 2.674 -0.813 1 93.31 204 GLU B N 1
ATOM 4424 C CA . GLU B 1 204 ? 17.656 2.051 -1.106 1 93.31 204 GLU B CA 1
ATOM 4425 C C . GLU B 1 204 ? 17.953 2.061 -2.604 1 93.31 204 GLU B C 1
ATOM 4427 O O . GLU B 1 204 ? 19.062 2.373 -3.023 1 93.31 204 GLU B O 1
ATOM 4432 N N . MET B 1 205 ? 17 1.719 -3.389 1 96.5 205 MET B N 1
ATOM 4433 C CA . MET B 1 205 ? 17.156 1.729 -4.84 1 96.5 205 MET B CA 1
ATOM 4434 C C . MET B 1 205 ? 17.516 3.127 -5.34 1 96.5 205 MET B C 1
ATOM 4436 O O . MET B 1 205 ? 18.375 3.281 -6.203 1 96.5 205 MET B O 1
ATOM 4440 N N . LYS B 1 206 ? 16.828 4.121 -4.797 1 93.06 206 LYS B N 1
ATOM 4441 C CA . LYS B 1 206 ? 17.078 5.504 -5.188 1 93.06 206 LYS B CA 1
ATOM 4442 C C . LYS B 1 206 ? 18.516 5.91 -4.855 1 93.06 206 LYS B C 1
ATOM 4444 O O . LYS B 1 206 ? 19.141 6.656 -5.609 1 93.06 206 LYS B O 1
ATOM 4449 N N . GLN B 1 207 ? 18.984 5.465 -3.768 1 91.69 207 GLN B N 1
ATOM 4450 C CA . GLN B 1 207 ? 20.359 5.738 -3.381 1 91.69 207 GLN B CA 1
ATOM 4451 C C . GLN B 1 207 ? 21.344 5.152 -4.395 1 91.69 207 GLN B C 1
ATOM 4453 O O . GLN B 1 207 ? 22.266 5.836 -4.828 1 91.69 207 GLN B O 1
ATOM 4458 N N . HIS B 1 208 ? 21.094 3.92 -4.742 1 94.69 208 HIS B N 1
ATOM 4459 C CA . HIS B 1 208 ? 21.953 3.277 -5.746 1 94.69 208 HIS B CA 1
ATOM 4460 C C . HIS B 1 208 ? 21.891 4.027 -7.074 1 94.69 208 HIS B C 1
ATOM 4462 O O . HIS B 1 208 ? 22.938 4.328 -7.66 1 94.69 208 HIS B O 1
ATOM 4468 N N . PHE B 1 209 ? 20.75 4.395 -7.48 1 96.19 209 PHE B N 1
ATOM 4469 C CA . PHE B 1 209 ? 20.547 5.062 -8.758 1 96.19 209 PHE B CA 1
ATOM 4470 C C . PHE B 1 209 ? 21.203 6.438 -8.766 1 96.19 209 PHE B C 1
ATOM 4472 O O . PHE B 1 209 ? 21.844 6.824 -9.75 1 96.19 209 PHE B O 1
ATOM 4479 N N . SER B 1 210 ? 21.047 7.133 -7.691 1 92.38 210 SER B N 1
ATOM 4480 C CA . SER B 1 210 ? 21.609 8.477 -7.582 1 92.38 210 SER B CA 1
ATOM 4481 C C . SER B 1 210 ? 23.141 8.438 -7.59 1 92.38 210 SER B C 1
ATOM 4483 O O . SER B 1 210 ? 23.781 9.438 -7.902 1 92.38 210 SER B O 1
ATOM 4485 N N . GLN B 1 211 ? 23.688 7.309 -7.234 1 90.25 211 GLN B N 1
ATOM 4486 C CA . GLN B 1 211 ? 25.141 7.141 -7.234 1 90.25 211 GLN B CA 1
ATOM 4487 C C . GLN B 1 211 ? 25.625 6.652 -8.594 1 90.25 211 GLN B C 1
ATOM 4489 O O . GLN B 1 211 ? 26.797 6.289 -8.734 1 90.25 211 GLN B O 1
ATOM 4494 N N . GLY B 1 212 ? 24.734 6.562 -9.547 1 93.25 212 GLY B N 1
ATOM 4495 C CA . GLY B 1 212 ? 25.125 6.293 -10.922 1 93.25 212 GLY B CA 1
ATOM 4496 C C . GLY B 1 212 ? 24.875 4.859 -11.344 1 93.25 212 GLY B C 1
ATOM 4497 O O . GLY B 1 212 ? 25.219 4.469 -12.461 1 93.25 212 GLY B O 1
ATOM 4498 N N . GLU B 1 213 ? 24.297 4.07 -10.508 1 96.12 213 GLU B N 1
ATOM 4499 C CA . GLU B 1 213 ? 24 2.689 -10.867 1 96.12 213 GLU B CA 1
ATOM 4500 C C . GLU B 1 213 ? 22.719 2.605 -11.703 1 96.12 213 GLU B C 1
ATOM 4502 O O . GLU B 1 213 ? 21.625 2.834 -11.203 1 96.12 213 GLU B O 1
ATOM 4507 N N . GLU B 1 214 ? 22.906 2.209 -12.93 1 97.81 214 GLU B N 1
ATOM 4508 C CA . GLU B 1 214 ? 21.766 2.111 -13.844 1 97.81 214 GLU B CA 1
ATOM 4509 C C . GLU B 1 214 ? 21.219 0.687 -13.898 1 97.81 214 GLU B C 1
ATOM 4511 O O . GLU B 1 214 ? 20.078 0.469 -14.305 1 97.81 214 GLU B O 1
ATOM 4516 N N . TYR B 1 215 ? 22.047 -0.264 -13.633 1 98.62 215 TYR B N 1
ATOM 4517 C CA . TYR B 1 215 ? 21.688 -1.676 -13.547 1 98.62 215 TYR B CA 1
ATOM 4518 C C . TYR B 1 215 ? 21.828 -2.188 -12.117 1 98.62 215 TYR B C 1
ATOM 4520 O O . TYR B 1 215 ? 22.922 -2.125 -11.531 1 98.62 215 TYR B O 1
ATOM 4528 N N . LEU B 1 216 ? 20.734 -2.697 -11.578 1 98.62 216 LEU B N 1
ATOM 4529 C CA . LEU B 1 216 ? 20.703 -3.027 -10.156 1 98.62 216 LEU B CA 1
ATOM 4530 C C . LEU B 1 216 ? 20.812 -4.535 -9.945 1 98.62 216 LEU B C 1
ATOM 4532 O O . LEU B 1 216 ? 20.312 -5.312 -10.766 1 98.62 216 LEU B O 1
ATOM 4536 N N . LEU B 1 217 ? 21.484 -4.93 -8.945 1 98.5 217 LEU B N 1
ATOM 4537 C CA . LEU B 1 217 ? 21.594 -6.297 -8.445 1 98.5 217 LEU B CA 1
ATOM 4538 C C . LEU B 1 217 ? 20.641 -6.512 -7.27 1 98.5 217 LEU B C 1
ATOM 4540 O O . LEU B 1 217 ? 20.766 -5.852 -6.234 1 98.5 217 LEU B O 1
ATOM 4544 N N . VAL B 1 218 ? 19.656 -7.41 -7.398 1 98.69 218 VAL B N 1
ATOM 4545 C CA . VAL B 1 218 ? 18.594 -7.539 -6.398 1 98.69 218 VAL B CA 1
ATOM 4546 C C . VAL B 1 218 ? 18.484 -8.992 -5.961 1 98.69 218 VAL B C 1
ATOM 4548 O O . VAL B 1 218 ? 18.531 -9.906 -6.789 1 98.69 218 VAL B O 1
ATOM 4551 N N . THR B 1 219 ? 18.344 -9.25 -4.684 1 98.19 219 THR B N 1
ATOM 4552 C CA . THR B 1 219 ? 18.094 -10.57 -4.117 1 98.19 219 THR B CA 1
ATOM 4553 C C . THR B 1 219 ? 16.812 -10.578 -3.285 1 98.19 219 THR B C 1
ATOM 4555 O O . THR B 1 219 ? 16.531 -9.609 -2.582 1 98.19 219 THR B O 1
ATOM 4558 N N . PRO B 1 220 ? 15.977 -11.594 -3.373 1 95.94 220 PRO B N 1
ATOM 4559 C CA . PRO B 1 220 ? 14.766 -11.664 -2.549 1 95.94 220 PRO B CA 1
ATOM 4560 C C . PRO B 1 220 ? 15.07 -11.805 -1.06 1 95.94 220 PRO B C 1
ATOM 4562 O O . PRO B 1 220 ? 14.281 -11.375 -0.219 1 95.94 220 PRO B O 1
ATOM 4565 N N . GLY B 1 221 ? 16.203 -12.477 -0.731 1 92.06 221 GLY B N 1
ATOM 4566 C CA . GLY B 1 221 ? 16.516 -12.68 0.673 1 92.06 221 GLY B CA 1
ATOM 4567 C C . GLY B 1 221 ? 17.938 -13.133 0.903 1 92.06 221 GLY B C 1
ATOM 4568 O O . GLY B 1 221 ? 18.797 -12.977 0.029 1 92.06 221 GLY B O 1
ATOM 4569 N N . ASN B 1 222 ? 18.141 -13.75 2.111 1 91.88 222 ASN B N 1
ATOM 4570 C CA . ASN B 1 222 ? 19.484 -14.109 2.551 1 91.88 222 ASN B CA 1
ATOM 4571 C C . ASN B 1 222 ? 20.078 -15.234 1.699 1 91.88 222 ASN B C 1
ATOM 4573 O O . ASN B 1 222 ? 21.281 -15.25 1.433 1 91.88 222 ASN B O 1
ATOM 4577 N N . TYR B 1 223 ? 19.234 -16.094 1.277 1 93.25 223 TYR B N 1
ATOM 4578 C CA . TYR B 1 223 ? 19.719 -17.172 0.439 1 93.25 223 TYR B CA 1
ATOM 4579 C C . TYR B 1 223 ? 20.328 -16.641 -0.85 1 93.25 223 TYR B C 1
ATOM 4581 O O . TYR B 1 223 ? 21.391 -17.094 -1.282 1 93.25 223 TYR B O 1
ATOM 4589 N N . GLY B 1 224 ? 19.625 -15.703 -1.47 1 95.31 224 GLY B N 1
ATOM 4590 C CA . GLY B 1 224 ? 20.156 -15.102 -2.682 1 95.31 224 GLY B CA 1
ATOM 4591 C C . GLY B 1 224 ? 21.453 -14.352 -2.457 1 95.31 224 GLY B C 1
ATOM 4592 O O . GLY B 1 224 ? 22.391 -14.461 -3.262 1 95.31 224 GLY B O 1
ATOM 4593 N N . ALA B 1 225 ? 21.547 -13.617 -1.356 1 94.81 225 ALA B N 1
ATOM 4594 C CA . ALA B 1 225 ? 22.75 -12.867 -1.015 1 94.81 225 ALA B CA 1
ATOM 4595 C C . ALA B 1 225 ? 23.922 -13.805 -0.769 1 94.81 225 ALA B C 1
ATOM 4597 O O . ALA B 1 225 ? 25.031 -13.555 -1.234 1 94.81 225 ALA B O 1
ATOM 4598 N N . ASP B 1 226 ? 23.656 -14.875 -0.044 1 95.81 226 ASP B N 1
ATOM 4599 C CA . ASP B 1 226 ? 24.703 -15.852 0.242 1 95.81 226 ASP B CA 1
ATOM 4600 C C . ASP B 1 226 ? 25.203 -16.516 -1.041 1 95.81 226 ASP B C 1
ATOM 4602 O O . ASP B 1 226 ? 26.422 -16.672 -1.228 1 95.81 226 ASP B O 1
ATOM 4606 N N . TYR B 1 227 ? 24.344 -16.891 -1.91 1 97.06 227 TYR B N 1
ATOM 4607 C CA . TYR B 1 227 ? 24.719 -17.5 -3.184 1 97.06 227 TYR B CA 1
ATOM 4608 C C . TYR B 1 227 ? 25.562 -16.531 -4.016 1 97.06 227 TYR B C 1
ATOM 4610 O O . TYR B 1 227 ? 26.562 -16.938 -4.609 1 97.06 227 TYR B O 1
ATOM 4618 N N . LEU B 1 228 ? 25.062 -15.305 -4.078 1 96.19 228 LEU B N 1
ATOM 4619 C CA . LEU B 1 228 ? 25.781 -14.25 -4.781 1 96.19 228 LEU B CA 1
ATOM 4620 C C . LEU B 1 228 ? 27.203 -14.141 -4.277 1 96.19 228 LEU B C 1
ATOM 4622 O O . LEU B 1 228 ? 28.156 -14.141 -5.074 1 96.19 228 LEU B O 1
ATOM 4626 N N . ARG B 1 229 ? 27.422 -14.117 -3.006 1 95.81 229 ARG B N 1
ATOM 4627 C CA . ARG B 1 229 ? 28.734 -13.953 -2.373 1 95.81 229 ARG B CA 1
ATOM 4628 C C . ARG B 1 229 ? 29.641 -15.133 -2.682 1 95.81 229 ARG B C 1
ATOM 4630 O O . ARG B 1 229 ? 30.828 -14.945 -2.982 1 95.81 229 ARG B O 1
ATOM 4637 N N . GLU B 1 230 ? 29.078 -16.266 -2.707 1 96.44 230 GLU B N 1
ATOM 4638 C CA . GLU B 1 230 ? 29.875 -17.484 -2.732 1 96.44 230 GLU B CA 1
ATOM 4639 C C . GLU B 1 230 ? 30.109 -17.953 -4.164 1 96.44 230 GLU B C 1
ATOM 4641 O O . GLU B 1 230 ? 31.109 -18.609 -4.449 1 96.44 230 GLU B O 1
ATOM 4646 N N . HIS B 1 231 ? 29.25 -17.609 -5.105 1 96.56 231 HIS B N 1
ATOM 4647 C CA . HIS B 1 231 ? 29.281 -18.375 -6.355 1 96.56 231 HIS B CA 1
ATOM 4648 C C . HIS B 1 231 ? 29.359 -17.438 -7.559 1 96.56 231 HIS B C 1
ATOM 4650 O O . HIS B 1 231 ? 29.531 -17.891 -8.695 1 96.56 231 HIS B O 1
ATOM 4656 N N . MET B 1 232 ? 29.203 -16.141 -7.312 1 96.88 232 MET B N 1
ATOM 4657 C CA . MET B 1 232 ? 29.141 -15.258 -8.477 1 96.88 232 MET B CA 1
ATOM 4658 C C . MET B 1 232 ? 30.172 -14.148 -8.383 1 96.88 232 MET B C 1
ATOM 4660 O O . MET B 1 232 ? 30.5 -13.688 -7.289 1 96.88 232 MET B O 1
ATOM 4664 N N . ASP B 1 233 ? 30.672 -13.727 -9.516 1 95.5 233 ASP B N 1
ATOM 4665 C CA . ASP B 1 233 ? 31.594 -12.609 -9.602 1 95.5 233 ASP B CA 1
ATOM 4666 C C . ASP B 1 233 ? 30.859 -11.297 -9.875 1 95.5 233 ASP B C 1
ATOM 4668 O O . ASP B 1 233 ? 30.984 -10.719 -10.953 1 95.5 233 ASP B O 1
ATOM 4672 N N . LEU B 1 234 ? 30.078 -10.844 -8.977 1 97.31 234 LEU B N 1
ATOM 4673 C CA . LEU B 1 234 ? 29.297 -9.609 -8.984 1 97.31 234 LEU B CA 1
ATOM 4674 C C . LEU B 1 234 ? 29.516 -8.812 -7.703 1 97.31 234 LEU B C 1
ATOM 4676 O O . LEU B 1 234 ? 29.953 -9.367 -6.691 1 97.31 234 LEU B O 1
ATOM 4680 N N . PRO B 1 235 ? 29.391 -7.562 -7.758 1 95.94 235 PRO B N 1
ATOM 4681 C CA . PRO B 1 235 ? 29.625 -6.738 -6.566 1 95.94 235 PRO B CA 1
ATOM 4682 C C . PRO B 1 235 ? 28.609 -7.012 -5.453 1 95.94 235 PRO B C 1
ATOM 4684 O O . PRO B 1 235 ? 27.547 -6.379 -5.41 1 95.94 235 PRO B O 1
ATOM 4687 N N . TYR B 1 236 ? 28.984 -7.82 -4.539 1 94.94 236 TYR B N 1
ATOM 4688 C CA . TYR B 1 236 ? 28.125 -8.289 -3.457 1 94.94 236 TYR B CA 1
ATOM 4689 C C . TYR B 1 236 ? 27.578 -7.121 -2.643 1 94.94 236 TYR B C 1
ATOM 4691 O O . TYR B 1 236 ? 26.422 -7.125 -2.232 1 94.94 236 TYR B O 1
ATOM 4699 N N . GLU B 1 237 ? 28.359 -6.121 -2.348 1 90.94 237 GLU B N 1
ATOM 4700 C CA . GLU B 1 237 ? 28.016 -5.008 -1.472 1 90.94 237 GLU B CA 1
ATOM 4701 C C . GLU B 1 237 ? 26.922 -4.137 -2.088 1 90.94 237 GLU B C 1
ATOM 4703 O O . GLU B 1 237 ? 26.312 -3.322 -1.396 1 90.94 237 GLU B O 1
ATOM 4708 N N . LYS B 1 238 ? 26.641 -4.398 -3.359 1 93.62 238 LYS B N 1
ATOM 4709 C CA . LYS B 1 238 ? 25.703 -3.545 -4.066 1 93.62 238 LYS B CA 1
ATOM 4710 C C . LYS B 1 238 ? 24.328 -4.215 -4.168 1 93.62 238 LYS B C 1
ATOM 4712 O O . LYS B 1 238 ? 23.391 -3.635 -4.719 1 93.62 238 LYS B O 1
ATOM 4717 N N . ASN B 1 239 ? 24.219 -5.426 -3.623 1 95.44 239 ASN B N 1
ATOM 4718 C CA . ASN B 1 239 ? 22.953 -6.125 -3.787 1 95.44 239 ASN B CA 1
ATOM 4719 C C . ASN B 1 239 ? 21.859 -5.523 -2.91 1 95.44 239 ASN B C 1
ATOM 4721 O O . ASN B 1 239 ? 22.109 -5.148 -1.764 1 95.44 239 ASN B O 1
ATOM 4725 N N . ILE B 1 240 ? 20.688 -5.375 -3.406 1 96.38 240 ILE B N 1
ATOM 4726 C CA . ILE B 1 240 ? 19.516 -4.844 -2.732 1 96.38 240 ILE B CA 1
ATOM 4727 C C . ILE B 1 240 ? 18.547 -5.98 -2.418 1 96.38 240 ILE B C 1
ATOM 4729 O O . ILE B 1 240 ? 18.25 -6.812 -3.281 1 96.38 240 ILE B O 1
ATOM 4733 N N . LYS B 1 241 ? 18.047 -6.09 -1.206 1 95.81 241 LYS B N 1
ATOM 4734 C CA . LYS B 1 241 ? 17.062 -7.109 -0.834 1 95.81 241 LYS B CA 1
ATOM 4735 C C . LYS B 1 241 ? 15.641 -6.633 -1.097 1 95.81 241 LYS B C 1
ATOM 4737 O O . LYS B 1 241 ? 15.219 -5.602 -0.567 1 95.81 241 LYS B O 1
ATOM 4742 N N . CYS B 1 242 ? 14.93 -7.375 -1.892 1 97.56 242 CYS B N 1
ATOM 4743 C CA . CYS B 1 242 ? 13.562 -6.957 -2.197 1 97.56 242 CYS B CA 1
ATOM 4744 C C . CYS B 1 242 ? 12.547 -7.832 -1.474 1 97.56 242 CYS B C 1
ATOM 4746 O O . CYS B 1 242 ? 11.344 -7.617 -1.595 1 97.56 242 CYS B O 1
ATOM 4748 N N . SER B 1 243 ? 13.047 -8.844 -0.682 1 96.19 243 SER B N 1
ATOM 4749 C CA . SER B 1 243 ? 12.188 -9.789 0.021 1 96.19 243 SER B CA 1
ATOM 4750 C C . SER B 1 243 ? 11.211 -10.469 -0.937 1 96.19 243 SER B C 1
ATOM 4752 O O . SER B 1 243 ? 11.625 -11.148 -1.873 1 96.19 243 SER B O 1
ATOM 4754 N N . ASN B 1 244 ? 9.93 -10.211 -0.824 1 97.75 244 ASN B N 1
ATOM 4755 C CA . ASN B 1 244 ? 8.914 -10.883 -1.632 1 97.75 244 ASN B CA 1
ATOM 4756 C C . ASN B 1 244 ? 8.312 -9.945 -2.674 1 97.75 244 ASN B C 1
ATOM 4758 O O . ASN B 1 244 ? 7.422 -10.344 -3.428 1 97.75 244 ASN B O 1
ATOM 4762 N N . TYR B 1 245 ? 8.805 -8.703 -2.758 1 97.88 245 TYR B N 1
ATOM 4763 C CA . TYR B 1 245 ? 8.133 -7.652 -3.518 1 97.88 245 TYR B CA 1
ATOM 4764 C C . TYR B 1 245 ? 8.797 -7.449 -4.871 1 97.88 245 TYR B C 1
ATOM 4766 O O . TYR B 1 245 ? 9.227 -6.34 -5.199 1 97.88 245 TYR B O 1
ATOM 4774 N N . VAL B 1 246 ? 8.734 -8.469 -5.695 1 98.56 246 VAL B N 1
ATOM 4775 C CA . VAL B 1 246 ? 9.359 -8.477 -7.016 1 98.56 246 VAL B CA 1
ATOM 4776 C C . VAL B 1 246 ? 8.664 -7.461 -7.922 1 98.56 246 VAL B C 1
ATOM 4778 O O . VAL B 1 246 ? 9.328 -6.633 -8.547 1 98.56 246 VAL B O 1
ATOM 4781 N N . GLY B 1 247 ? 7.348 -7.496 -7.957 1 98 247 GLY B N 1
ATOM 4782 C CA . GLY B 1 247 ? 6.59 -6.574 -8.789 1 98 247 GLY B CA 1
ATOM 4783 C C . GLY B 1 247 ? 6.832 -5.117 -8.445 1 98 247 GLY B C 1
ATOM 4784 O O . GLY B 1 247 ? 7.137 -4.309 -9.32 1 98 247 GLY B O 1
ATOM 4785 N N . GLU B 1 248 ? 6.723 -4.805 -7.148 1 96.94 248 GLU B N 1
ATOM 4786 C CA . GLU B 1 248 ? 6.957 -3.439 -6.688 1 96.94 248 GLU B CA 1
ATOM 4787 C C . GLU B 1 248 ? 8.375 -2.98 -7.02 1 96.94 248 GLU B C 1
ATOM 4789 O O . GLU B 1 248 ? 8.586 -1.819 -7.371 1 96.94 248 GLU B O 1
ATOM 4794 N N . THR B 1 249 ? 9.312 -3.861 -6.895 1 98.31 249 THR B N 1
ATOM 4795 C CA . THR B 1 249 ? 10.703 -3.547 -7.191 1 98.31 249 THR B CA 1
ATOM 4796 C C . THR B 1 249 ? 10.867 -3.156 -8.656 1 98.31 249 THR B C 1
ATOM 4798 O O . THR B 1 249 ? 11.547 -2.172 -8.969 1 98.31 249 THR B O 1
ATOM 4801 N N . ILE B 1 250 ? 10.25 -3.84 -9.5 1 98.44 250 ILE B N 1
ATOM 4802 C CA . ILE B 1 250 ? 10.289 -3.553 -10.93 1 98.44 250 ILE B CA 1
ATOM 4803 C C . ILE B 1 250 ? 9.625 -2.209 -11.211 1 98.44 250 ILE B C 1
ATOM 4805 O O . ILE B 1 250 ? 10.172 -1.373 -11.93 1 98.44 250 ILE B O 1
ATOM 4809 N N . ASP B 1 251 ? 8.445 -2.012 -10.641 1 96.62 251 ASP B N 1
ATOM 4810 C CA . ASP B 1 251 ? 7.707 -0.771 -10.852 1 96.62 251 ASP B CA 1
ATOM 4811 C C . ASP B 1 251 ? 8.523 0.438 -10.398 1 96.62 251 ASP B C 1
ATOM 4813 O O . ASP B 1 251 ? 8.578 1.453 -11.094 1 96.62 251 ASP B O 1
ATOM 4817 N N . MET B 1 252 ? 9.086 0.329 -9.219 1 96.62 252 MET B N 1
ATOM 4818 C CA . MET B 1 252 ? 9.906 1.416 -8.688 1 96.62 252 MET B CA 1
ATOM 4819 C C . MET B 1 252 ? 11.094 1.696 -9.602 1 96.62 252 MET B C 1
ATOM 4821 O O . MET B 1 252 ? 11.461 2.854 -9.805 1 96.62 252 MET B O 1
ATOM 4825 N N . ALA B 1 253 ? 11.703 0.662 -10.125 1 97.94 253 ALA B N 1
ATOM 4826 C CA . ALA B 1 253 ? 12.828 0.822 -11.047 1 97.94 253 ALA B CA 1
ATOM 4827 C C . ALA B 1 253 ? 12.406 1.609 -12.289 1 97.94 253 ALA B C 1
ATOM 4829 O O . ALA B 1 253 ? 13.109 2.525 -12.711 1 97.94 253 ALA B O 1
ATOM 4830 N N . ILE B 1 254 ? 11.297 1.225 -12.805 1 97 254 ILE B N 1
ATOM 4831 C CA . ILE B 1 254 ? 10.781 1.905 -13.984 1 97 254 ILE B CA 1
ATOM 4832 C C . ILE B 1 254 ? 10.531 3.377 -13.664 1 97 254 ILE B C 1
ATOM 4834 O O . ILE B 1 254 ? 10.938 4.262 -14.414 1 97 254 ILE B O 1
ATOM 4838 N N . ASP B 1 255 ? 9.906 3.646 -12.562 1 93.75 255 ASP B N 1
ATOM 4839 C CA . ASP B 1 255 ? 9.562 5.004 -12.156 1 93.75 255 ASP B CA 1
ATOM 4840 C C . ASP B 1 255 ? 10.812 5.871 -12.023 1 93.75 255 ASP B C 1
ATOM 4842 O O . ASP B 1 255 ? 10.789 7.059 -12.359 1 93.75 255 ASP B O 1
ATOM 4846 N N . MET B 1 256 ? 11.883 5.34 -11.523 1 93.88 256 MET B N 1
ATOM 4847 C CA . MET B 1 256 ? 13.07 6.141 -11.227 1 93.88 256 MET B CA 1
ATOM 4848 C C . MET B 1 256 ? 13.992 6.207 -12.438 1 93.88 256 MET B C 1
ATOM 4850 O O . MET B 1 256 ? 14.898 7.039 -12.484 1 93.88 256 MET B O 1
ATOM 4854 N N . GLY B 1 257 ? 13.781 5.328 -13.484 1 95.12 257 GLY B N 1
ATOM 4855 C CA . GLY B 1 257 ? 14.547 5.391 -14.719 1 95.12 257 GLY B CA 1
ATOM 4856 C C . GLY B 1 257 ? 15.695 4.398 -14.758 1 95.12 257 GLY B C 1
ATOM 4857 O O . GLY B 1 257 ? 16.625 4.543 -15.562 1 95.12 257 GLY B O 1
ATOM 4858 N N . VAL B 1 258 ? 15.688 3.412 -13.883 1 97.44 258 VAL B N 1
ATOM 4859 C CA . VAL B 1 258 ? 16.656 2.324 -13.898 1 97.44 258 VAL B CA 1
ATOM 4860 C C . VAL B 1 258 ? 16.562 1.571 -15.227 1 97.44 258 VAL B C 1
ATOM 4862 O O . VAL B 1 258 ? 15.477 1.406 -15.781 1 97.44 258 VAL B O 1
ATOM 4865 N N . LYS B 1 259 ? 17.688 1.087 -15.68 1 98.5 259 LYS B N 1
ATOM 4866 C CA . LYS B 1 259 ? 17.719 0.486 -17.016 1 98.5 259 LYS B CA 1
ATOM 4867 C C . LYS B 1 259 ? 17.547 -1.027 -16.938 1 98.5 259 LYS B C 1
ATOM 4869 O O . LYS B 1 259 ? 17.141 -1.66 -17.906 1 98.5 259 LYS B O 1
ATOM 4874 N N . GLY B 1 260 ? 17.859 -1.568 -15.773 1 98.75 260 GLY B N 1
ATOM 4875 C CA . GLY B 1 260 ? 17.703 -3.012 -15.688 1 98.75 260 GLY B CA 1
ATOM 4876 C C . GLY B 1 260 ? 17.906 -3.551 -14.281 1 98.75 260 GLY B C 1
ATOM 4877 O O . GLY B 1 260 ? 18.453 -2.861 -13.422 1 98.75 260 GLY B O 1
ATOM 4878 N N . ILE B 1 261 ? 17.469 -4.77 -14 1 98.88 261 ILE B N 1
ATOM 4879 C CA . ILE B 1 261 ? 17.625 -5.473 -12.734 1 98.88 261 ILE B CA 1
ATOM 4880 C C . ILE B 1 261 ? 18.031 -6.922 -12.992 1 98.88 261 ILE B C 1
ATOM 4882 O O . ILE B 1 261 ? 17.453 -7.59 -13.859 1 98.88 261 ILE B O 1
ATOM 4886 N N . LEU B 1 262 ? 19.031 -7.402 -12.352 1 98.88 262 LEU B N 1
ATOM 4887 C CA . LEU B 1 262 ? 19.328 -8.828 -12.273 1 98.88 262 LEU B CA 1
ATOM 4888 C C . LEU B 1 262 ? 18.938 -9.391 -10.914 1 98.88 262 LEU B C 1
ATOM 4890 O O . LEU B 1 262 ? 19.422 -8.938 -9.875 1 98.88 262 LEU B O 1
ATOM 4894 N N . PHE B 1 263 ? 18.078 -10.391 -10.922 1 98.88 263 PHE B N 1
ATOM 4895 C CA . PHE B 1 263 ? 17.672 -11.086 -9.703 1 98.88 263 PHE B CA 1
ATOM 4896 C C . PHE B 1 263 ? 18.516 -12.344 -9.492 1 98.88 263 PHE B C 1
ATOM 4898 O O . PHE B 1 263 ? 18.719 -13.125 -10.43 1 98.88 263 PHE B O 1
ATOM 4905 N N . ILE B 1 264 ? 19.062 -12.492 -8.344 1 98.81 264 ILE B N 1
ATOM 4906 C CA . ILE B 1 264 ? 19.656 -13.742 -7.902 1 98.81 264 ILE B CA 1
ATOM 4907 C C . ILE B 1 264 ? 18.75 -14.414 -6.867 1 98.81 264 ILE B C 1
ATOM 4909 O O . ILE B 1 264 ? 18.688 -13.969 -5.719 1 98.81 264 ILE B O 1
ATOM 4913 N N . ALA B 1 265 ? 18.156 -15.523 -7.258 1 98.44 265 ALA B N 1
ATOM 4914 C CA . ALA B 1 265 ? 17.016 -15.922 -6.441 1 98.44 265 ALA B CA 1
ATOM 4915 C C . ALA B 1 265 ? 16.953 -17.438 -6.289 1 98.44 265 ALA B C 1
ATOM 4917 O O . ALA B 1 265 ? 17.25 -18.172 -7.23 1 98.44 265 ALA B O 1
ATOM 4918 N N . HIS B 1 266 ? 16.562 -17.844 -5.113 1 98.19 266 HIS B N 1
ATOM 4919 C CA . HIS B 1 266 ? 16.266 -19.25 -4.855 1 98.19 266 HIS B CA 1
ATOM 4920 C C . HIS B 1 266 ? 14.977 -19.688 -5.555 1 98.19 266 HIS B C 1
ATOM 4922 O O . HIS B 1 266 ? 14 -18.922 -5.59 1 98.19 266 HIS B O 1
ATOM 4928 N N . ILE B 1 267 ? 14.953 -20.875 -6.047 1 97.81 267 ILE B N 1
ATOM 4929 C CA . ILE B 1 267 ? 13.828 -21.375 -6.828 1 97.81 267 ILE B CA 1
ATOM 4930 C C . ILE B 1 267 ? 12.578 -21.438 -5.957 1 97.81 267 ILE B C 1
ATOM 4932 O O . ILE B 1 267 ? 11.461 -21.281 -6.461 1 97.81 267 ILE B O 1
ATOM 4936 N N . GLY B 1 268 ? 12.719 -21.594 -4.641 1 96.44 268 GLY B N 1
ATOM 4937 C CA . GLY B 1 268 ? 11.594 -21.688 -3.727 1 96.44 268 GLY B CA 1
ATOM 4938 C C . GLY B 1 268 ? 10.641 -20.516 -3.824 1 96.44 268 GLY B C 1
ATOM 4939 O O . GLY B 1 268 ? 9.422 -20.688 -3.682 1 96.44 268 GLY B O 1
ATOM 4940 N N . LYS B 1 269 ? 11.117 -19.344 -4.043 1 96.38 269 LYS B N 1
ATOM 4941 C CA . LYS B 1 269 ? 10.297 -18.141 -4.188 1 96.38 269 LYS B CA 1
ATOM 4942 C C . LYS B 1 269 ? 10.086 -17.797 -5.66 1 96.38 269 LYS B C 1
ATOM 4944 O O . LYS B 1 269 ? 8.961 -17.547 -6.086 1 96.38 269 LYS B O 1
ATOM 4949 N N . PHE B 1 270 ? 11.102 -17.922 -6.422 1 97.5 270 PHE B N 1
ATOM 4950 C CA . PHE B 1 270 ? 11.102 -17.266 -7.73 1 97.5 270 PHE B CA 1
ATOM 4951 C C . PHE B 1 270 ? 10.414 -18.156 -8.766 1 97.5 270 PHE B C 1
ATOM 4953 O O . PHE B 1 270 ? 10.086 -17.688 -9.859 1 97.5 270 PHE B O 1
ATOM 4960 N N . VAL B 1 271 ? 10.203 -19.484 -8.414 1 98.56 271 VAL B N 1
ATOM 4961 C CA . VAL B 1 271 ? 9.445 -20.328 -9.32 1 98.56 271 VAL B CA 1
ATOM 4962 C C . VAL B 1 271 ? 8.055 -19.734 -9.547 1 98.56 271 VAL B C 1
ATOM 4964 O O . VAL B 1 271 ? 7.465 -19.906 -10.617 1 98.56 271 VAL B O 1
ATOM 4967 N N . LYS B 1 272 ? 7.574 -18.984 -8.555 1 98.69 272 LYS B N 1
ATOM 4968 C CA . LYS B 1 272 ? 6.262 -18.359 -8.648 1 98.69 272 LYS B CA 1
ATOM 4969 C C . LYS B 1 272 ? 6.215 -17.328 -9.781 1 98.69 272 LYS B C 1
ATOM 4971 O O . LYS B 1 272 ? 5.172 -17.141 -10.406 1 98.69 272 LYS B O 1
ATOM 4976 N N . VAL B 1 273 ? 7.32 -16.703 -10.078 1 98.81 273 VAL B N 1
ATOM 4977 C CA . VAL B 1 273 ? 7.395 -15.68 -11.117 1 98.81 273 VAL B CA 1
ATOM 4978 C C . VAL B 1 273 ? 7.141 -16.312 -12.484 1 98.81 273 VAL B C 1
ATOM 4980 O O . VAL B 1 273 ? 6.648 -15.656 -13.398 1 98.81 273 VAL B O 1
ATOM 4983 N N . ALA B 1 274 ? 7.367 -17.625 -12.625 1 98.81 274 ALA B N 1
ATOM 4984 C CA . ALA B 1 274 ? 7.133 -18.344 -13.883 1 98.81 274 ALA B CA 1
ATOM 4985 C C . ALA B 1 274 ? 5.641 -18.438 -14.195 1 98.81 274 ALA B C 1
ATOM 4987 O O . ALA B 1 274 ? 5.254 -18.812 -15.297 1 98.81 274 ALA B O 1
ATOM 4988 N N . ALA B 1 275 ? 4.832 -18.031 -13.242 1 98.44 275 ALA B N 1
ATOM 4989 C CA . ALA B 1 275 ? 3.389 -17.953 -13.453 1 98.44 275 ALA B CA 1
ATOM 4990 C C . ALA B 1 275 ? 2.887 -16.531 -13.242 1 98.44 275 ALA B C 1
ATOM 4992 O O . ALA B 1 275 ? 1.706 -16.312 -12.953 1 98.44 275 ALA B O 1
ATOM 4993 N N . GLY B 1 276 ? 3.766 -15.594 -13.273 1 98.31 276 GLY B N 1
ATOM 4994 C CA . GLY B 1 276 ? 3.414 -14.188 -13.211 1 98.31 276 GLY B CA 1
ATOM 4995 C C . GLY B 1 276 ? 3.148 -13.695 -11.797 1 98.31 276 GLY B C 1
ATOM 4996 O O . GLY B 1 276 ? 2.619 -12.602 -11.602 1 98.31 276 GLY B O 1
ATOM 4997 N N . ILE B 1 277 ? 3.439 -14.5 -10.812 1 98.69 277 ILE B N 1
ATOM 4998 C CA . ILE B 1 277 ? 3.215 -14.094 -9.43 1 98.69 277 ILE B CA 1
ATOM 4999 C C . ILE B 1 277 ? 4.324 -13.148 -8.984 1 98.69 277 ILE B C 1
ATOM 5001 O O . ILE B 1 277 ? 5.488 -13.547 -8.883 1 98.69 277 ILE B O 1
ATOM 5005 N N . MET B 1 278 ? 3.918 -11.914 -8.648 1 98.5 278 MET B N 1
ATOM 5006 C CA . MET B 1 278 ? 4.898 -10.852 -8.469 1 98.5 278 MET B CA 1
ATOM 5007 C C . MET B 1 278 ? 5.125 -10.562 -6.988 1 98.5 278 MET B C 1
ATOM 5009 O O . MET B 1 278 ? 6.055 -9.844 -6.629 1 98.5 278 MET B O 1
ATOM 5013 N N . ASN B 1 279 ? 4.301 -11.039 -6.113 1 98 279 ASN B N 1
ATOM 5014 C CA . ASN B 1 279 ? 4.547 -11.133 -4.68 1 98 279 ASN B CA 1
ATOM 5015 C C . ASN B 1 279 ? 4.766 -12.578 -4.234 1 98 279 ASN B C 1
ATOM 5017 O O . ASN B 1 279 ? 3.83 -13.375 -4.238 1 98 279 ASN B O 1
ATOM 5021 N N . THR B 1 280 ? 5.949 -12.852 -3.799 1 97.69 280 THR B N 1
ATOM 5022 C CA . THR B 1 280 ? 6.336 -14.25 -3.652 1 97.69 280 THR B CA 1
ATOM 5023 C C . THR B 1 280 ? 6.109 -14.727 -2.221 1 97.69 280 THR B C 1
ATOM 5025 O O . THR B 1 280 ? 6.488 -15.844 -1.863 1 97.69 280 THR B O 1
ATOM 5028 N N . HIS B 1 281 ? 5.508 -13.898 -1.384 1 95.69 281 HIS B N 1
ATOM 5029 C CA . HIS B 1 281 ? 5.188 -14.32 -0.024 1 95.69 281 HIS B CA 1
ATOM 5030 C C . HIS B 1 281 ? 4.148 -15.438 -0.023 1 95.69 281 HIS B C 1
ATOM 5032 O O . HIS B 1 281 ? 3.182 -15.391 -0.787 1 95.69 281 HIS B O 1
ATOM 5038 N N . SER B 1 282 ? 4.328 -16.453 0.82 1 94.56 282 SER B N 1
ATOM 5039 C CA . SER B 1 282 ? 3.457 -17.625 0.852 1 94.56 282 SER B CA 1
ATOM 5040 C C . SER B 1 282 ? 2.029 -17.234 1.227 1 94.56 282 SER B C 1
ATOM 5042 O O . SER B 1 282 ? 1.074 -17.891 0.795 1 94.56 282 SER B O 1
ATOM 5044 N N . HIS B 1 283 ? 1.896 -16.188 2.033 1 93.56 283 HIS B N 1
ATOM 5045 C CA . HIS B 1 283 ? 0.58 -15.734 2.473 1 93.56 283 HIS B CA 1
ATOM 5046 C C . HIS B 1 283 ? -0.134 -14.961 1.372 1 93.56 283 HIS B C 1
ATOM 5048 O O . HIS B 1 283 ? -1.35 -14.766 1.433 1 93.56 283 HIS B O 1
ATOM 5054 N N . SER B 1 284 ? 0.642 -14.539 0.344 1 95.5 284 SER B N 1
ATOM 5055 C CA . SER B 1 284 ? 0.075 -13.812 -0.788 1 95.5 284 SER B CA 1
ATOM 5056 C C . SER B 1 284 ? -0.228 -14.758 -1.95 1 95.5 284 SER B C 1
ATOM 5058 O O . SER B 1 284 ? -1.178 -14.531 -2.703 1 95.5 284 SER B O 1
ATOM 5060 N N . ALA B 1 285 ? 0.685 -15.711 -2.08 1 97.5 285 ALA B N 1
ATOM 5061 C CA . ALA B 1 285 ? 0.521 -16.688 -3.154 1 97.5 285 ALA B CA 1
ATOM 5062 C C . ALA B 1 285 ? 1.354 -17.938 -2.891 1 97.5 285 ALA B C 1
ATOM 5064 O O . ALA B 1 285 ? 2.471 -17.844 -2.375 1 97.5 285 ALA B O 1
ATOM 5065 N N . ASP B 1 286 ? 0.977 -19.062 -3.236 1 95.62 286 ASP B N 1
ATOM 5066 C CA . ASP B 1 286 ? 1.719 -20.312 -3.148 1 95.62 286 ASP B CA 1
ATOM 5067 C C . ASP B 1 286 ? 2.051 -20.859 -4.539 1 95.62 286 ASP B C 1
ATOM 5069 O O . ASP B 1 286 ? 3.051 -20.453 -5.141 1 95.62 286 ASP B O 1
ATOM 5073 N N . ALA B 1 287 ? 1.152 -21.547 -5.176 1 96.94 287 ALA B N 1
ATOM 5074 C CA . ALA B 1 287 ? 1.099 -22.031 -6.551 1 96.94 287 ALA B CA 1
ATOM 5075 C C . ALA B 1 287 ? 2.412 -22.703 -6.945 1 96.94 287 ALA B C 1
ATOM 5077 O O . ALA B 1 287 ? 2.633 -23 -8.117 1 96.94 287 ALA B O 1
ATOM 5078 N N . ARG B 1 288 ? 3.52 -23.062 -6.055 1 97.88 288 ARG B N 1
ATOM 5079 C CA . ARG B 1 288 ? 4.836 -23.578 -6.422 1 97.88 288 ARG B CA 1
ATOM 5080 C C . ARG B 1 288 ? 4.723 -24.938 -7.117 1 97.88 288 ARG B C 1
ATOM 5082 O O . ARG B 1 288 ? 5.301 -25.141 -8.188 1 97.88 288 ARG B O 1
ATOM 5089 N N . MET B 1 289 ? 3.951 -25.75 -6.504 1 98.56 289 MET B N 1
ATOM 5090 C CA . MET B 1 289 ? 3.857 -27.094 -7.043 1 98.56 289 MET B CA 1
ATOM 5091 C C . MET B 1 289 ? 3.072 -27.109 -8.352 1 98.56 289 MET B C 1
ATOM 5093 O O . MET B 1 289 ? 3.408 -27.844 -9.273 1 98.56 289 MET B O 1
ATOM 5097 N N . GLU B 1 290 ? 1.967 -26.281 -8.367 1 98.69 290 GLU B N 1
ATOM 5098 C CA . GLU B 1 290 ? 1.215 -26.141 -9.609 1 98.69 290 GLU B CA 1
ATOM 5099 C C . GLU B 1 290 ? 2.115 -25.688 -10.75 1 98.69 290 GLU B C 1
ATOM 5101 O O . GLU B 1 290 ? 2.045 -26.219 -11.859 1 98.69 290 GLU B O 1
ATOM 5106 N N . VAL B 1 291 ? 2.99 -24.703 -10.461 1 98.69 291 VAL B N 1
ATOM 5107 C CA . VAL B 1 291 ? 3.879 -24.141 -11.477 1 98.69 291 VAL B CA 1
ATOM 5108 C C . VAL B 1 291 ? 4.918 -25.172 -11.883 1 98.69 291 VAL B C 1
ATOM 5110 O O . VAL B 1 291 ? 5.176 -25.375 -13.078 1 98.69 291 VAL B O 1
ATOM 5113 N N . LEU B 1 292 ? 5.496 -25.844 -10.906 1 98.81 292 LEU B N 1
ATOM 5114 C CA . LEU B 1 292 ? 6.512 -26.859 -11.188 1 98.81 292 LEU B CA 1
ATOM 5115 C C . LEU B 1 292 ? 5.922 -28 -12.008 1 98.81 292 LEU B C 1
ATOM 5117 O O . LEU B 1 292 ? 6.504 -28.422 -13.008 1 98.81 292 LEU B O 1
ATOM 5121 N N . ALA B 1 293 ? 4.766 -28.516 -11.633 1 98.88 293 ALA B N 1
ATOM 5122 C CA . ALA B 1 293 ? 4.133 -29.641 -12.336 1 98.88 293 ALA B CA 1
ATOM 5123 C C . ALA B 1 293 ? 3.762 -29.25 -13.758 1 98.88 293 ALA B C 1
ATOM 5125 O O . ALA B 1 293 ? 3.967 -30.031 -14.695 1 98.88 293 ALA B O 1
ATOM 5126 N N . SER B 1 294 ? 3.191 -28.078 -13.938 1 98.75 294 SER B N 1
ATOM 5127 C CA . SER B 1 294 ? 2.777 -27.609 -15.25 1 98.75 294 SER B CA 1
ATOM 5128 C C . SER B 1 294 ? 3.971 -27.484 -16.188 1 98.75 294 SER B C 1
ATOM 5130 O O . SER B 1 294 ? 3.893 -27.875 -17.359 1 98.75 294 SER B O 1
ATOM 5132 N N . ASN B 1 295 ? 5.059 -26.938 -15.664 1 98.81 295 ASN B N 1
ATOM 5133 C CA . ASN B 1 295 ? 6.234 -26.766 -16.516 1 98.81 295 ASN B CA 1
ATOM 5134 C C . ASN B 1 295 ? 6.934 -28.094 -16.766 1 98.81 295 ASN B C 1
ATOM 5136 O O . ASN B 1 295 ? 7.508 -28.312 -17.844 1 98.81 295 ASN B O 1
ATOM 5140 N N . ALA B 1 296 ? 6.879 -29.016 -15.797 1 98.88 296 ALA B N 1
ATOM 5141 C CA . ALA B 1 296 ? 7.352 -30.375 -16.062 1 98.88 296 ALA B CA 1
ATOM 5142 C C . ALA B 1 296 ? 6.578 -31.016 -17.203 1 98.88 296 ALA B C 1
ATOM 5144 O O . ALA B 1 296 ? 7.168 -31.625 -18.094 1 98.88 296 ALA B O 1
ATOM 5145 N N . ILE B 1 297 ? 5.273 -30.859 -17.203 1 98.81 297 ILE B N 1
ATOM 5146 C CA . ILE B 1 297 ? 4.43 -31.406 -18.266 1 98.81 297 ILE B CA 1
ATOM 5147 C C . ILE B 1 297 ? 4.805 -30.781 -19.609 1 98.81 297 ILE B C 1
ATOM 5149 O O . ILE B 1 297 ? 4.945 -31.5 -20.609 1 98.81 297 ILE B O 1
ATOM 5153 N N . ARG B 1 298 ? 4.992 -29.484 -19.641 1 98.44 298 ARG B N 1
ATOM 5154 C CA . ARG B 1 298 ? 5.414 -28.812 -20.859 1 98.44 298 ARG B CA 1
ATOM 5155 C C . ARG B 1 298 ? 6.738 -29.359 -21.375 1 98.44 298 ARG B C 1
ATOM 5157 O O . ARG B 1 298 ? 6.965 -29.422 -22.578 1 98.44 298 ARG B O 1
ATOM 5164 N N . ALA B 1 299 ? 7.57 -29.781 -20.391 1 98.56 299 ALA B N 1
ATOM 5165 C CA . ALA B 1 299 ? 8.906 -30.281 -20.719 1 98.56 299 ALA B CA 1
ATOM 5166 C C . ALA B 1 299 ? 8.852 -31.75 -21.141 1 98.56 299 ALA B C 1
ATOM 5168 O O . ALA B 1 299 ? 9.852 -32.312 -21.594 1 98.56 299 ALA B O 1
ATOM 5169 N N . GLY B 1 300 ? 7.758 -32.406 -20.938 1 98.38 300 GLY B N 1
ATOM 5170 C CA . GLY B 1 300 ? 7.602 -33.781 -21.391 1 98.38 300 GLY B CA 1
ATOM 5171 C C . GLY B 1 300 ? 7.488 -34.781 -20.25 1 98.38 300 GLY B C 1
ATOM 5172 O O . GLY B 1 300 ? 7.613 -35.969 -20.453 1 98.38 300 GLY B O 1
ATOM 5173 N N . ALA B 1 301 ? 7.207 -34.344 -19.125 1 98.56 301 ALA B N 1
ATOM 5174 C CA . ALA B 1 301 ? 7.082 -35.219 -17.969 1 98.56 301 ALA B CA 1
ATOM 5175 C C . ALA B 1 301 ? 5.879 -36.156 -18.125 1 98.56 301 ALA B C 1
ATOM 5177 O O . ALA B 1 301 ? 4.898 -35.781 -18.781 1 98.56 301 ALA B O 1
ATOM 5178 N N . SER B 1 302 ? 5.969 -37.312 -17.469 1 98.56 302 SER B N 1
ATOM 5179 C CA . SER B 1 302 ? 4.84 -38.219 -17.406 1 98.56 302 SER B CA 1
ATOM 5180 C C . SER B 1 302 ? 3.795 -37.75 -16.406 1 98.56 302 SER B C 1
ATOM 5182 O O . SER B 1 302 ? 4.062 -36.844 -15.602 1 98.56 302 SER B O 1
ATOM 5184 N N . LEU B 1 303 ? 2.6 -38.375 -16.594 1 98.56 303 LEU B N 1
ATOM 5185 C CA . LEU B 1 303 ? 1.532 -38.062 -15.648 1 98.56 303 LEU B CA 1
ATOM 5186 C C . LEU B 1 303 ? 1.953 -38.438 -14.227 1 98.56 303 LEU B C 1
ATOM 5188 O O . LEU B 1 303 ? 1.631 -37.719 -13.273 1 98.56 303 LEU B O 1
ATOM 5192 N N . GLU B 1 304 ? 2.641 -39.5 -14.07 1 98.44 304 GLU B N 1
ATOM 5193 C CA . GLU B 1 304 ? 3.115 -39.969 -12.758 1 98.44 304 GLU B CA 1
ATOM 5194 C C . GLU B 1 304 ? 4.074 -38.938 -12.148 1 98.44 304 GLU B C 1
ATOM 5196 O O . GLU B 1 304 ? 3.971 -38.625 -10.961 1 98.44 304 GLU B O 1
ATOM 5201 N N . CYS B 1 305 ? 5 -38.469 -12.945 1 98.69 305 CYS B N 1
ATOM 5202 C CA . CYS B 1 305 ? 5.941 -37.438 -12.5 1 98.69 305 CYS B CA 1
ATOM 5203 C C . CYS B 1 305 ? 5.203 -36.219 -12.016 1 98.69 305 CYS B C 1
ATOM 5205 O O . CYS B 1 305 ? 5.48 -35.688 -10.922 1 98.69 305 CYS B O 1
ATOM 5207 N N . ALA B 1 306 ? 4.234 -35.781 -12.82 1 98.75 306 ALA B N 1
ATOM 5208 C CA . ALA B 1 306 ? 3.459 -34.594 -12.484 1 98.75 306 ALA B CA 1
ATOM 5209 C C . ALA B 1 306 ? 2.703 -34.781 -11.172 1 98.75 306 ALA B C 1
ATOM 5211 O O . ALA B 1 306 ? 2.664 -33.875 -10.328 1 98.75 306 ALA B O 1
ATOM 5212 N N . LYS B 1 307 ? 2.092 -35.938 -10.969 1 98.75 307 LYS B N 1
ATOM 5213 C CA . LYS B 1 307 ? 1.344 -36.25 -9.758 1 98.75 307 LYS B CA 1
ATOM 5214 C C . LYS B 1 307 ? 2.256 -36.25 -8.531 1 98.75 307 LYS B C 1
ATOM 5216 O O . LYS B 1 307 ? 1.877 -35.719 -7.473 1 98.75 307 LYS B O 1
ATOM 5221 N N . GLU B 1 308 ? 3.43 -36.812 -8.68 1 98.69 308 GLU B N 1
ATOM 5222 C CA . GLU B 1 308 ? 4.383 -36.812 -7.574 1 98.69 308 GLU B CA 1
ATOM 5223 C C . GLU B 1 308 ? 4.785 -35.375 -7.191 1 98.69 308 GLU B C 1
ATOM 5225 O O . GLU B 1 308 ? 4.898 -35.062 -6.008 1 98.69 308 GLU B O 1
ATOM 5230 N N . ILE B 1 309 ? 5.02 -34.531 -8.188 1 98.81 309 ILE B N 1
ATOM 5231 C CA . ILE B 1 309 ? 5.387 -33.156 -7.938 1 98.81 309 ILE B CA 1
ATOM 5232 C C . ILE B 1 309 ? 4.258 -32.438 -7.188 1 98.81 309 ILE B C 1
ATOM 5234 O O . ILE B 1 309 ? 4.504 -31.734 -6.211 1 98.81 309 ILE B O 1
ATOM 5238 N N . LEU B 1 310 ? 2.992 -32.625 -7.629 1 98.62 310 LEU B N 1
ATOM 5239 C CA . LEU B 1 310 ? 1.834 -31.969 -7.039 1 98.62 310 LEU B CA 1
ATOM 5240 C C . LEU B 1 310 ? 1.646 -32.406 -5.586 1 98.62 310 LEU B C 1
ATOM 5242 O O . LEU B 1 310 ? 1.055 -31.656 -4.793 1 98.62 310 LEU B O 1
ATOM 5246 N N . ASN B 1 311 ? 2.18 -33.531 -5.227 1 97.81 311 ASN B N 1
ATOM 5247 C CA . ASN B 1 311 ? 2.035 -34.031 -3.869 1 97.81 311 ASN B CA 1
ATOM 5248 C C . ASN B 1 311 ? 3.252 -33.688 -3.012 1 97.81 311 ASN B C 1
ATOM 5250 O O . ASN B 1 311 ? 3.279 -34 -1.817 1 97.81 311 ASN B O 1
ATOM 5254 N N . ALA B 1 312 ? 4.301 -33.094 -3.639 1 97.12 312 ALA B N 1
ATOM 5255 C CA . ALA B 1 312 ? 5.484 -32.688 -2.883 1 97.12 312 ALA B CA 1
ATOM 5256 C C . ALA B 1 312 ? 5.164 -31.531 -1.938 1 97.12 312 ALA B C 1
ATOM 5258 O O . ALA B 1 312 ? 4.301 -30.703 -2.229 1 97.12 312 ALA B O 1
ATOM 5259 N N . SER B 1 313 ? 5.91 -31.422 -0.846 1 93.69 313 SER B N 1
ATOM 5260 C CA . SER B 1 313 ? 5.664 -30.391 0.159 1 93.69 313 SER B CA 1
ATOM 5261 C C . SER B 1 313 ? 6.617 -29.219 -0.011 1 93.69 313 SER B C 1
ATOM 5263 O O . SER B 1 313 ? 6.309 -28.094 0.401 1 93.69 313 SER B O 1
ATOM 5265 N N . THR B 1 314 ? 7.793 -29.453 -0.537 1 93.56 314 THR B N 1
ATOM 5266 C CA . THR B 1 314 ? 8.805 -28.422 -0.69 1 93.56 314 THR B CA 1
ATOM 5267 C C . THR B 1 314 ? 9.352 -28.406 -2.115 1 93.56 314 THR B C 1
ATOM 5269 O O . THR B 1 314 ? 9.234 -29.391 -2.842 1 93.56 314 THR B O 1
ATOM 5272 N N . THR B 1 315 ? 9.898 -27.312 -2.471 1 95.56 315 THR B N 1
ATOM 5273 C CA . THR B 1 315 ? 10.508 -27.203 -3.791 1 95.56 315 THR B CA 1
ATOM 5274 C C . THR B 1 315 ? 11.727 -28.125 -3.9 1 95.56 315 THR B C 1
ATOM 5276 O O . THR B 1 315 ? 12.008 -28.656 -4.977 1 95.56 315 THR B O 1
ATOM 5279 N N . ASP B 1 316 ? 12.414 -28.359 -2.818 1 95.12 316 ASP B N 1
ATOM 5280 C CA . ASP B 1 316 ? 13.531 -29.297 -2.818 1 95.12 316 ASP B CA 1
ATOM 5281 C C . ASP B 1 316 ? 13.07 -30.703 -3.186 1 95.12 316 ASP B C 1
ATOM 5283 O O . ASP B 1 316 ? 13.703 -31.375 -4 1 95.12 316 ASP B O 1
ATOM 5287 N N . GLU B 1 317 ? 11.992 -31.094 -2.566 1 96.56 317 GLU B N 1
ATOM 5288 C CA . GLU B 1 317 ? 11.422 -32.406 -2.879 1 96.56 317 GLU B CA 1
ATOM 5289 C C . GLU B 1 317 ? 11.008 -32.5 -4.348 1 96.56 317 GLU B C 1
ATOM 5291 O O . GLU B 1 317 ? 11.211 -33.5 -4.996 1 96.56 317 GLU B O 1
ATOM 5296 N N . ALA B 1 318 ? 10.422 -31.453 -4.844 1 98.06 318 ALA B N 1
ATOM 5297 C CA . ALA B 1 318 ? 10.008 -31.422 -6.242 1 98.06 318 ALA B CA 1
ATOM 5298 C C . ALA B 1 318 ? 11.211 -31.531 -7.176 1 98.06 318 ALA B C 1
ATOM 5300 O O . ALA B 1 318 ? 11.141 -32.188 -8.211 1 98.06 318 ALA B O 1
ATOM 5301 N N . ILE B 1 319 ? 12.289 -30.844 -6.836 1 97.69 319 ILE B N 1
ATOM 5302 C CA . ILE B 1 319 ? 13.508 -30.891 -7.641 1 97.69 319 ILE B CA 1
ATOM 5303 C C . ILE B 1 319 ? 14.07 -32.312 -7.637 1 97.69 319 ILE B C 1
ATOM 5305 O O . ILE B 1 319 ? 14.508 -32.812 -8.672 1 97.69 319 ILE B O 1
ATOM 5309 N N . ASP B 1 320 ? 14.031 -32.969 -6.465 1 97.75 320 ASP B N 1
ATOM 5310 C CA . ASP B 1 320 ? 14.453 -34.375 -6.363 1 97.75 320 ASP B CA 1
ATOM 5311 C C . ASP B 1 320 ? 13.641 -35.25 -7.301 1 97.75 320 ASP B C 1
ATOM 5313 O O . ASP B 1 320 ? 14.188 -36.156 -7.945 1 97.75 320 ASP B O 1
ATOM 5317 N N . ILE B 1 321 ? 12.375 -35.031 -7.359 1 98.62 321 ILE B N 1
ATOM 5318 C CA . ILE B 1 321 ? 11.484 -35.812 -8.219 1 98.62 321 ILE B CA 1
ATOM 5319 C C . ILE B 1 321 ? 11.844 -35.562 -9.68 1 98.62 321 ILE B C 1
ATOM 5321 O O . ILE B 1 321 ? 11.93 -36.531 -10.461 1 98.62 321 ILE B O 1
ATOM 5325 N N . LEU B 1 322 ? 12.062 -34.344 -10.039 1 98.56 322 LEU B N 1
ATOM 5326 C CA . LEU B 1 322 ? 12.445 -34 -11.414 1 98.56 322 LEU B CA 1
ATOM 5327 C C . LEU B 1 322 ? 13.75 -34.688 -11.789 1 98.56 322 LEU B C 1
ATOM 5329 O O . LEU B 1 322 ? 13.914 -35.156 -12.93 1 98.56 322 LEU B O 1
ATOM 5333 N N . GLU B 1 323 ? 14.664 -34.719 -10.836 1 97.56 323 GLU B N 1
ATOM 5334 C CA . GLU B 1 323 ? 15.93 -35.438 -11.055 1 97.56 323 GLU B CA 1
ATOM 5335 C C . GLU B 1 323 ? 15.711 -36.938 -11.227 1 97.56 323 GLU B C 1
ATOM 5337 O O . GLU B 1 323 ? 16.297 -37.562 -12.109 1 97.56 323 GLU B O 1
ATOM 5342 N N . LYS B 1 324 ? 14.938 -37.438 -10.289 1 98 324 LYS B N 1
ATOM 5343 C CA . LYS B 1 324 ? 14.609 -38.875 -10.344 1 98 324 LYS B CA 1
ATOM 5344 C C . LYS B 1 324 ? 14.078 -39.25 -11.719 1 98 324 LYS B C 1
ATOM 5346 O O . LYS B 1 324 ? 14.43 -40.312 -12.242 1 98 324 LYS B O 1
ATOM 5351 N N . TYR B 1 325 ? 13.273 -38.438 -12.328 1 98.44 325 TYR B N 1
ATOM 5352 C CA . TYR B 1 325 ? 12.656 -38.719 -13.617 1 98.44 325 TYR B CA 1
ATOM 5353 C C . TYR B 1 325 ? 13.516 -38.188 -14.758 1 98.44 325 TYR B C 1
ATOM 5355 O O . TYR B 1 325 ? 13.109 -38.25 -15.922 1 98.44 325 TYR B O 1
ATOM 5363 N N . GLN B 1 326 ? 14.695 -37.594 -14.461 1 98.19 326 GLN B N 1
ATOM 5364 C CA . GLN B 1 326 ? 15.68 -37.125 -15.43 1 98.19 326 GLN B CA 1
ATOM 5365 C C . GLN B 1 326 ? 15.086 -36.062 -16.344 1 98.19 326 GLN B C 1
ATOM 5367 O O . GLN B 1 326 ? 15.281 -36.094 -17.547 1 98.19 326 GLN B O 1
ATOM 5372 N N . ILE B 1 327 ? 14.328 -35.156 -15.773 1 98.5 327 ILE B N 1
ATOM 5373 C CA . ILE B 1 327 ? 13.688 -34.125 -16.594 1 98.5 327 ILE B CA 1
ATOM 5374 C C . ILE B 1 327 ? 13.914 -32.75 -15.969 1 98.5 327 ILE B C 1
ATOM 5376 O O . ILE B 1 327 ? 13.266 -31.766 -16.359 1 98.5 327 ILE B O 1
ATOM 5380 N N . LEU B 1 328 ? 14.82 -32.656 -15 1 98.25 328 LEU B N 1
ATOM 5381 C CA . LEU B 1 328 ? 15.07 -31.422 -14.273 1 98.25 328 LEU B CA 1
ATOM 5382 C C . LEU B 1 328 ? 15.516 -30.312 -15.219 1 98.25 328 LEU B C 1
ATOM 5384 O O . LEU B 1 328 ? 14.945 -29.219 -15.219 1 98.25 328 LEU B O 1
ATOM 5388 N N . GLN B 1 329 ? 16.484 -30.578 -16.062 1 98.06 329 GLN B N 1
ATOM 5389 C CA . GLN B 1 329 ? 17.062 -29.547 -16.938 1 98.06 329 GLN B CA 1
ATOM 5390 C C . GLN B 1 329 ? 16.031 -29.031 -17.922 1 98.06 329 GLN B C 1
ATOM 5392 O O . GLN B 1 329 ? 15.93 -27.812 -18.141 1 98.06 329 GLN B O 1
ATOM 5397 N N . LYS B 1 330 ? 15.289 -29.922 -18.516 1 98.69 330 LYS B N 1
ATOM 5398 C CA . LYS B 1 330 ? 14.25 -29.531 -19.453 1 98.69 330 LYS B CA 1
ATOM 5399 C C . LYS B 1 330 ? 13.156 -28.719 -18.766 1 98.69 330 LYS B C 1
ATOM 5401 O O . LYS B 1 330 ? 12.641 -27.75 -19.328 1 98.69 330 LYS B O 1
ATOM 5406 N N . THR B 1 331 ? 12.789 -29.141 -17.625 1 98.81 331 THR B N 1
ATOM 5407 C CA . THR B 1 331 ? 11.781 -28.422 -16.844 1 98.81 331 THR B CA 1
ATOM 5408 C C . THR B 1 331 ? 12.273 -27.031 -16.5 1 98.81 331 THR B C 1
ATOM 5410 O O . THR B 1 331 ? 11.523 -26.047 -16.609 1 98.81 331 THR B O 1
ATOM 5413 N N . MET B 1 332 ? 13.523 -26.906 -16.062 1 98.75 332 MET B N 1
ATOM 5414 C CA . MET B 1 332 ? 14.086 -25.609 -15.719 1 98.75 332 MET B CA 1
ATOM 5415 C C . MET B 1 332 ? 14.125 -24.688 -16.922 1 98.75 332 MET B C 1
ATOM 5417 O O . MET B 1 332 ? 13.93 -23.484 -16.797 1 98.75 332 MET B O 1
ATOM 5421 N N . LYS B 1 333 ? 14.414 -25.25 -18.078 1 98.75 333 LYS B N 1
ATOM 5422 C CA . LYS B 1 333 ? 14.375 -24.438 -19.281 1 98.75 333 LYS B CA 1
ATOM 5423 C C . LYS B 1 333 ? 13.008 -23.797 -19.484 1 98.75 333 LYS B C 1
ATOM 5425 O O . LYS B 1 333 ? 12.906 -22.594 -19.766 1 98.75 333 LYS B O 1
ATOM 5430 N N . GLU B 1 334 ? 11.906 -24.578 -19.312 1 98.81 334 GLU B N 1
ATOM 5431 C CA . GLU B 1 334 ? 10.547 -24.062 -19.406 1 98.81 334 GLU B CA 1
ATOM 5432 C C . GLU B 1 334 ? 10.297 -22.984 -18.359 1 98.81 334 GLU B C 1
ATOM 5434 O O . GLU B 1 334 ? 9.719 -21.938 -18.672 1 98.81 334 GLU B O 1
ATOM 5439 N N . ILE B 1 335 ? 10.742 -23.219 -17.172 1 98.81 335 ILE B N 1
ATOM 5440 C CA . ILE B 1 335 ? 10.531 -22.297 -16.062 1 98.81 335 ILE B CA 1
ATOM 5441 C C . ILE B 1 335 ? 11.258 -20.984 -16.328 1 98.81 335 ILE B C 1
ATOM 5443 O O . ILE B 1 335 ? 10.688 -19.906 -16.172 1 98.81 335 ILE B O 1
ATOM 5447 N N . LEU B 1 336 ? 12.508 -21.078 -16.75 1 98.88 336 LEU B N 1
ATOM 5448 C CA . LEU B 1 336 ? 13.328 -19.891 -16.969 1 98.88 336 LEU B CA 1
ATOM 5449 C C . LEU B 1 336 ? 12.781 -19.062 -18.12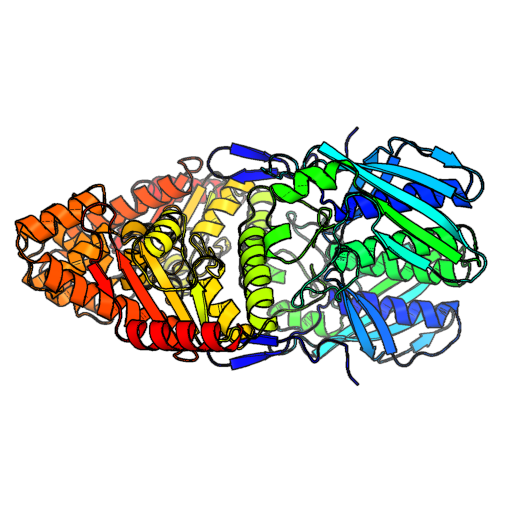5 1 98.88 336 LEU B C 1
ATOM 5451 O O . LEU B 1 336 ? 12.812 -17.828 -18.078 1 98.88 336 LEU B O 1
ATOM 5455 N N . ASP B 1 337 ? 12.312 -19.719 -19.172 1 98.81 337 ASP B N 1
ATOM 5456 C CA . ASP B 1 337 ? 11.68 -19 -20.281 1 98.81 337 ASP B CA 1
ATOM 5457 C C . ASP B 1 337 ? 10.453 -18.234 -19.797 1 98.81 337 ASP B C 1
ATOM 5459 O O . ASP B 1 337 ? 10.227 -17.094 -20.219 1 98.81 337 ASP B O 1
ATOM 5463 N N . ARG B 1 338 ? 9.727 -18.844 -18.984 1 98.69 338 ARG B N 1
ATOM 5464 C CA . ARG B 1 338 ? 8.508 -18.219 -18.484 1 98.69 338 ARG B CA 1
ATOM 5465 C C . ARG B 1 338 ? 8.828 -17.109 -17.484 1 98.69 338 ARG B C 1
ATOM 5467 O O . ARG B 1 338 ? 8.148 -16.078 -17.453 1 98.69 338 ARG B O 1
ATOM 5474 N N . ILE B 1 339 ? 9.852 -17.312 -16.641 1 98.88 339 ILE B N 1
ATOM 5475 C CA . ILE B 1 339 ? 10.297 -16.234 -15.75 1 98.88 339 ILE B CA 1
ATOM 5476 C C . ILE B 1 339 ? 10.664 -15.008 -16.578 1 98.88 339 ILE B C 1
ATOM 5478 O O . ILE B 1 339 ? 10.227 -13.891 -16.281 1 98.88 339 ILE B O 1
ATOM 5482 N N . GLN B 1 340 ? 11.43 -15.227 -17.688 1 98.88 340 GLN B N 1
ATOM 5483 C CA . GLN B 1 340 ? 11.805 -14.125 -18.562 1 98.88 340 GLN B CA 1
ATOM 5484 C C . GLN B 1 340 ? 10.578 -13.438 -19.141 1 98.88 340 GLN B C 1
ATOM 5486 O O . GLN B 1 340 ? 10.5 -12.203 -19.156 1 98.88 340 GLN B O 1
ATOM 5491 N N . PHE B 1 341 ? 9.68 -14.242 -19.609 1 98.62 341 PHE B N 1
ATOM 5492 C CA . PHE B 1 341 ? 8.461 -13.719 -20.203 1 98.62 341 PHE B CA 1
ATOM 5493 C C . PHE B 1 341 ? 7.719 -12.812 -19.219 1 98.62 341 PHE B C 1
ATOM 5495 O O . PHE B 1 341 ? 7.363 -11.688 -19.562 1 98.62 341 PHE B O 1
ATOM 5502 N N . TYR B 1 342 ? 7.512 -13.273 -18.016 1 98.5 342 TYR B N 1
ATOM 5503 C CA . TYR B 1 342 ? 6.68 -12.539 -17.062 1 98.5 342 TYR B CA 1
ATOM 5504 C C . TYR B 1 342 ? 7.422 -11.328 -16.5 1 98.5 342 TYR B C 1
ATOM 5506 O O . TYR B 1 342 ? 6.809 -10.305 -16.188 1 98.5 342 TYR B O 1
ATOM 5514 N N . LEU B 1 343 ? 8.758 -11.43 -16.328 1 98.62 343 LEU B N 1
ATOM 5515 C CA . LEU B 1 343 ? 9.523 -10.242 -15.969 1 98.62 343 LEU B CA 1
ATOM 5516 C C . LEU B 1 343 ? 9.352 -9.141 -17.016 1 98.62 343 LEU B C 1
ATOM 5518 O O . LEU B 1 343 ? 9.078 -7.992 -16.672 1 98.62 343 LEU B O 1
ATOM 5522 N N . ASN B 1 344 ? 9.438 -9.539 -18.281 1 98.12 344 ASN B N 1
ATOM 5523 C CA . ASN B 1 344 ? 9.25 -8.586 -19.375 1 98.12 344 ASN B CA 1
ATOM 5524 C C . ASN B 1 344 ? 7.828 -8.039 -19.406 1 98.12 344 ASN B C 1
ATOM 5526 O O . ASN B 1 344 ? 7.621 -6.848 -19.641 1 98.12 344 ASN B O 1
ATOM 5530 N N . HIS B 1 345 ? 6.934 -8.961 -19.203 1 97 345 HIS B N 1
ATOM 5531 C CA . HIS B 1 345 ? 5.523 -8.578 -19.203 1 97 345 HIS B CA 1
ATOM 5532 C C . HIS B 1 345 ? 5.227 -7.562 -18.109 1 97 345 HIS B C 1
ATOM 5534 O O . HIS B 1 345 ? 4.539 -6.566 -18.344 1 97 345 HIS B O 1
ATOM 5540 N N . ARG B 1 346 ? 5.723 -7.766 -16.906 1 96.75 346 ARG B N 1
ATOM 5541 C CA . ARG B 1 346 ? 5.516 -6.883 -15.758 1 96.75 346 ARG B CA 1
ATOM 5542 C C . ARG B 1 346 ? 6.051 -5.484 -16.047 1 96.75 346 ARG B C 1
ATOM 5544 O O . ARG B 1 346 ? 5.449 -4.488 -15.648 1 96.75 346 ARG B O 1
ATOM 5551 N N . SER B 1 347 ? 7.152 -5.383 -16.766 1 96.88 347 SER B N 1
ATOM 5552 C CA . SER B 1 347 ? 7.816 -4.109 -17 1 96.88 347 SER B CA 1
ATOM 5553 C C . SER B 1 347 ? 7.328 -3.465 -18.297 1 96.88 347 SER B C 1
ATOM 5555 O O . SER B 1 347 ? 7.758 -2.365 -18.656 1 96.88 347 SER B O 1
ATOM 5557 N N . TYR B 1 348 ? 6.48 -4.172 -19.047 1 94.94 348 TYR B N 1
ATOM 5558 C CA . TYR B 1 348 ? 6.082 -3.725 -20.375 1 94.94 348 TYR B CA 1
ATOM 5559 C C . TYR B 1 348 ? 7.301 -3.502 -21.266 1 94.94 348 TYR B C 1
ATOM 5561 O O . TYR B 1 348 ? 7.34 -2.551 -22.047 1 94.94 348 TYR B O 1
ATOM 5569 N N . GLU B 1 349 ? 8.297 -4.285 -20.938 1 95 349 GLU B N 1
ATOM 5570 C CA . GLU B 1 349 ? 9.539 -4.312 -21.703 1 95 349 GLU B CA 1
ATOM 5571 C C . GLU B 1 349 ? 10.258 -2.969 -21.641 1 95 349 GLU B C 1
ATOM 5573 O O . GLU B 1 349 ? 10.992 -2.604 -22.562 1 95 349 GLU B O 1
ATOM 5578 N N . GLN B 1 350 ? 10.023 -2.264 -20.641 1 95.69 350 GLN B N 1
ATOM 5579 C CA . GLN B 1 350 ? 10.586 -0.922 -20.531 1 95.69 350 GLN B CA 1
ATOM 5580 C C . GLN B 1 350 ? 12.031 -0.971 -20.031 1 95.69 350 GLN B C 1
ATOM 5582 O O . GLN B 1 350 ? 12.805 -0.04 -20.266 1 95.69 350 GLN B O 1
ATOM 5587 N N . ILE B 1 351 ? 12.375 -2.008 -19.281 1 97.88 351 ILE B N 1
ATOM 5588 C CA . ILE B 1 351 ? 13.734 -2.145 -18.766 1 97.88 351 ILE B CA 1
ATOM 5589 C C . ILE B 1 351 ? 14.219 -3.576 -18.969 1 97.88 351 ILE B C 1
ATOM 5591 O O . ILE B 1 351 ? 13.422 -4.48 -19.219 1 97.88 351 ILE B O 1
ATOM 5595 N N . LEU B 1 352 ? 15.547 -3.766 -18.922 1 98.69 352 LEU B N 1
ATOM 5596 C CA . LEU B 1 352 ? 16.172 -5.078 -19.062 1 98.69 352 LEU B CA 1
ATOM 5597 C C . LEU B 1 352 ? 16.078 -5.867 -17.766 1 98.69 352 LEU B C 1
ATOM 5599 O O . LEU B 1 352 ? 16.562 -5.418 -16.719 1 98.69 352 LEU B O 1
ATOM 5603 N N . LEU B 1 353 ? 15.477 -7.035 -17.797 1 98.88 353 LEU B N 1
ATOM 5604 C CA . LEU B 1 353 ? 15.305 -7.848 -16.594 1 98.88 353 LEU B CA 1
ATOM 5605 C C . LEU B 1 353 ? 15.844 -9.258 -16.812 1 98.88 353 LEU B C 1
ATOM 5607 O O . LEU B 1 353 ? 15.773 -9.789 -17.922 1 98.88 353 LEU B O 1
ATOM 5611 N N . GLY B 1 354 ? 16.359 -9.82 -15.82 1 98.81 354 GLY B N 1
ATOM 5612 C CA . GLY B 1 354 ? 16.844 -11.188 -15.836 1 98.81 354 GLY B CA 1
ATOM 5613 C C . GLY B 1 354 ? 16.984 -11.781 -14.453 1 98.81 354 GLY B C 1
ATOM 5614 O O . GLY B 1 354 ? 16.844 -11.078 -13.445 1 98.81 354 GLY B O 1
ATOM 5615 N N . ALA B 1 355 ? 17.234 -13.086 -14.398 1 98.88 355 ALA B N 1
ATOM 5616 C CA . ALA B 1 355 ? 17.344 -13.781 -13.117 1 98.88 355 ALA B CA 1
ATOM 5617 C C . ALA B 1 355 ? 18.297 -14.969 -13.227 1 98.88 355 ALA B C 1
ATOM 5619 O O . ALA B 1 355 ? 18.375 -15.625 -14.266 1 98.88 355 ALA B O 1
ATOM 5620 N N . VAL B 1 356 ? 19.031 -15.148 -12.227 1 98.81 356 VAL B N 1
ATOM 5621 C CA . VAL B 1 356 ? 19.766 -16.391 -11.984 1 98.81 356 VAL B CA 1
ATOM 5622 C C . VAL B 1 356 ? 19.078 -17.188 -10.875 1 98.81 356 VAL B C 1
ATOM 5624 O O . VAL B 1 356 ? 18.844 -16.672 -9.781 1 98.81 356 VAL B O 1
ATOM 5627 N N . ILE B 1 357 ? 18.781 -18.438 -11.219 1 98.75 357 ILE B N 1
ATOM 5628 C CA . ILE B 1 357 ? 18.031 -19.266 -10.289 1 98.75 357 ILE B CA 1
ATOM 5629 C C . ILE B 1 357 ? 18.922 -20.391 -9.75 1 98.75 357 ILE B C 1
ATOM 5631 O O . ILE B 1 357 ? 19.672 -21 -10.508 1 98.75 357 ILE B O 1
ATOM 5635 N N . PHE B 1 358 ? 18.797 -20.578 -8.438 1 98.19 358 PHE B N 1
ATOM 5636 C CA . PHE B 1 358 ? 19.578 -21.625 -7.812 1 98.19 358 PHE B CA 1
ATOM 5637 C C . PHE B 1 358 ? 18.781 -22.344 -6.738 1 98.19 358 PHE B C 1
ATOM 5639 O O . PHE B 1 358 ? 17.656 -21.953 -6.434 1 98.19 358 PHE B O 1
ATOM 5646 N N . ASN B 1 359 ? 19.234 -23.453 -6.34 1 95.81 359 ASN B N 1
ATOM 5647 C CA . ASN B 1 359 ? 18.766 -24.234 -5.191 1 95.81 359 ASN B CA 1
ATOM 5648 C C . ASN B 1 359 ? 19.906 -24.5 -4.203 1 95.81 359 ASN B C 1
ATOM 5650 O O . ASN B 1 359 ? 21.062 -24.625 -4.602 1 95.81 359 ASN B O 1
ATOM 5654 N N . ASN B 1 360 ? 19.594 -24.641 -2.93 1 91.19 360 ASN B N 1
ATOM 5655 C CA . ASN B 1 360 ? 20.641 -24.797 -1.927 1 91.19 360 ASN B CA 1
ATOM 5656 C C . ASN B 1 360 ? 21.391 -26.109 -2.084 1 91.19 360 ASN B C 1
ATOM 5658 O O . ASN B 1 360 ? 22.578 -26.203 -1.795 1 91.19 360 ASN B O 1
ATOM 5662 N N . THR B 1 361 ? 20.719 -27.109 -2.52 1 89.56 361 THR B N 1
ATOM 5663 C CA . THR B 1 361 ? 21.297 -28.438 -2.617 1 89.56 361 THR B CA 1
ATOM 5664 C C . THR B 1 361 ? 21.953 -28.641 -3.975 1 89.56 361 THR B C 1
ATOM 5666 O O . THR B 1 361 ? 23.125 -29.047 -4.047 1 89.56 361 THR B O 1
ATOM 5669 N N . TYR B 1 362 ? 21.375 -28.25 -5.031 1 91.38 362 TYR B N 1
ATOM 5670 C CA . TYR B 1 362 ? 21.828 -28.531 -6.387 1 91.38 362 TYR B CA 1
ATOM 5671 C C . TYR B 1 362 ? 22.688 -27.391 -6.93 1 91.38 362 TYR B C 1
ATOM 5673 O O . TYR B 1 362 ? 23.406 -27.578 -7.914 1 91.38 362 TYR B O 1
ATOM 5681 N N . GLY B 1 363 ? 22.578 -26.219 -6.246 1 95.12 363 GLY B N 1
ATOM 5682 C CA . GLY B 1 363 ? 23.312 -25.078 -6.734 1 95.12 363 GLY B CA 1
ATOM 5683 C C . GLY B 1 363 ? 22.641 -24.375 -7.898 1 95.12 363 GLY B C 1
ATOM 5684 O O . GLY B 1 363 ? 21.438 -24.078 -7.84 1 95.12 363 GLY B O 1
ATOM 5685 N N . TYR B 1 364 ? 23.453 -24.109 -8.961 1 97.81 364 TYR B N 1
ATOM 5686 C CA . TYR B 1 364 ? 22.969 -23.375 -10.141 1 97.81 364 TYR B CA 1
ATOM 5687 C C . TYR B 1 364 ? 21.953 -24.203 -10.906 1 97.81 364 TYR B C 1
ATOM 5689 O O . TYR B 1 364 ? 22.234 -25.344 -11.312 1 97.81 364 TYR B O 1
ATOM 5697 N N . LEU B 1 365 ? 20.75 -23.688 -11.148 1 98.19 365 LEU B N 1
ATOM 5698 C CA . LEU B 1 365 ? 19.703 -24.375 -11.891 1 98.19 365 LEU B CA 1
ATOM 5699 C C . LEU B 1 365 ? 19.531 -23.766 -13.281 1 98.19 365 LEU B C 1
ATOM 5701 O O . LEU B 1 365 ? 18.984 -24.406 -14.18 1 98.19 365 LEU B O 1
ATOM 5705 N N . GLY B 1 366 ? 19.953 -22.5 -13.445 1 98.25 366 GLY B N 1
ATOM 5706 C CA . GLY B 1 366 ? 19.891 -21.844 -14.734 1 98.25 366 GLY B CA 1
ATOM 5707 C C . GLY B 1 366 ? 19.656 -20.344 -14.633 1 98.25 366 GLY B C 1
ATOM 5708 O O . GLY B 1 366 ? 19.609 -19.797 -13.531 1 98.25 366 GLY B O 1
ATOM 5709 N N . GLN B 1 367 ? 19.688 -19.688 -15.758 1 98.75 367 GLN B N 1
ATOM 5710 C CA . GLN B 1 367 ? 19.453 -18.25 -15.797 1 98.75 367 GLN B CA 1
ATOM 5711 C C . GLN B 1 367 ? 18.594 -17.859 -17 1 98.75 367 GLN B C 1
ATOM 5713 O O . GLN B 1 367 ? 18.562 -18.578 -18 1 98.75 367 GLN B O 1
ATOM 5718 N N . THR B 1 368 ? 17.875 -16.812 -16.891 1 98.81 368 THR B N 1
ATOM 5719 C CA . THR B 1 368 ? 17.016 -16.344 -17.969 1 98.81 368 THR B CA 1
ATOM 5720 C C . THR B 1 368 ? 17.844 -15.781 -19.125 1 98.81 368 THR B C 1
ATOM 5722 O O . THR B 1 368 ? 19.062 -15.594 -18.984 1 98.81 368 THR B O 1
ATOM 5725 N N . ALA B 1 369 ? 17.188 -15.516 -20.203 1 98.38 369 ALA B N 1
ATOM 5726 C CA . ALA B 1 369 ? 17.844 -15.164 -21.469 1 98.38 369 ALA B CA 1
ATOM 5727 C C . ALA B 1 369 ? 18.688 -13.906 -21.312 1 98.38 369 ALA B C 1
ATOM 5729 O O . ALA B 1 369 ? 19.766 -13.805 -21.891 1 98.38 369 ALA B O 1
ATOM 5730 N N . ASP B 1 370 ? 18.25 -12.938 -20.5 1 98.44 370 ASP B N 1
ATOM 5731 C CA . ASP B 1 370 ? 18.906 -11.633 -20.453 1 98.44 370 ASP B CA 1
ATOM 5732 C C . ASP B 1 370 ? 19.875 -11.539 -19.281 1 98.44 370 ASP B C 1
ATOM 5734 O O . ASP B 1 370 ? 20.484 -10.492 -19.047 1 98.44 370 ASP B O 1
ATOM 5738 N N . ALA B 1 371 ? 20.016 -12.617 -18.547 1 98.69 371 ALA B N 1
ATOM 5739 C CA . ALA B 1 371 ? 20.828 -12.602 -17.344 1 98.69 371 ALA B CA 1
ATOM 5740 C C . ALA B 1 371 ? 22.297 -12.352 -17.672 1 98.69 371 ALA B C 1
ATOM 5742 O O . ALA B 1 371 ? 22.984 -11.578 -17 1 98.69 371 ALA B O 1
ATOM 5743 N N . GLU B 1 372 ? 22.781 -13 -18.688 1 98.25 372 GLU B N 1
ATOM 5744 C CA . GLU B 1 372 ? 24.188 -12.859 -19.062 1 98.25 372 GLU B CA 1
ATOM 5745 C C . GLU B 1 372 ? 24.516 -11.414 -19.406 1 98.25 372 GLU B C 1
ATOM 5747 O O . GLU B 1 372 ? 25.562 -10.891 -18.984 1 98.25 372 GLU B O 1
ATOM 5752 N N . LYS B 1 373 ? 23.688 -10.852 -20.203 1 98.5 373 LYS B N 1
ATOM 5753 C CA . LYS B 1 373 ? 23.875 -9.453 -20.578 1 98.5 373 LYS B CA 1
ATOM 5754 C C . LYS B 1 373 ? 23.891 -8.547 -19.344 1 98.5 373 LYS B C 1
ATOM 5756 O O . LYS B 1 373 ? 24.719 -7.645 -19.234 1 98.5 373 LYS B O 1
ATOM 5761 N N . LEU B 1 374 ? 23.062 -8.773 -18.438 1 98.75 374 LEU B N 1
ATOM 5762 C CA . LEU B 1 374 ? 22.953 -7.977 -17.219 1 98.75 374 LEU B CA 1
ATOM 5763 C C . LEU B 1 374 ? 24.203 -8.148 -16.344 1 98.75 374 LEU B C 1
ATOM 5765 O O . LEU B 1 374 ? 24.672 -7.191 -15.742 1 98.75 374 LEU B O 1
ATOM 5769 N N . ILE B 1 375 ? 24.672 -9.383 -16.266 1 98.5 375 ILE B N 1
ATOM 5770 C CA . ILE B 1 375 ? 25.875 -9.656 -15.5 1 98.5 375 ILE B CA 1
ATOM 5771 C C . ILE B 1 375 ? 27.031 -8.812 -16.047 1 98.5 375 ILE B C 1
ATOM 5773 O O . ILE B 1 375 ? 27.766 -8.18 -15.273 1 98.5 375 ILE B O 1
ATOM 5777 N N . LYS B 1 376 ? 27.141 -8.742 -17.312 1 98.38 376 LYS B N 1
ATOM 5778 C CA . LYS B 1 376 ? 28.203 -7.965 -17.953 1 98.38 376 LYS B CA 1
ATOM 5779 C C . LYS B 1 376 ? 28.016 -6.473 -17.703 1 98.38 376 LYS B C 1
ATOM 5781 O O . LYS B 1 376 ? 28.984 -5.77 -17.391 1 98.38 376 LYS B O 1
ATOM 5786 N N . LEU B 1 377 ? 26.797 -5.996 -17.828 1 98.25 377 LEU B N 1
ATOM 5787 C CA . LEU B 1 377 ? 26.5 -4.578 -17.656 1 98.25 377 LEU B CA 1
ATOM 5788 C C . LEU B 1 377 ? 26.766 -4.133 -16.219 1 98.25 377 LEU B C 1
ATOM 5790 O O . LEU B 1 377 ? 27.297 -3.049 -15.984 1 98.25 377 LEU B O 1
ATOM 5794 N N . ILE B 1 378 ? 26.422 -4.973 -15.242 1 98 378 ILE B N 1
ATOM 5795 C CA . ILE B 1 378 ? 26.609 -4.645 -13.836 1 98 378 ILE B CA 1
ATOM 5796 C C . ILE B 1 378 ? 28.094 -4.621 -13.508 1 98 378 ILE B C 1
ATOM 5798 O O . ILE B 1 378 ? 28.562 -3.723 -12.805 1 98 378 ILE B O 1
ATOM 5802 N N . ASN B 1 379 ? 28.797 -5.566 -14.047 1 97.44 379 ASN B N 1
ATOM 5803 C CA . ASN B 1 379 ? 30.25 -5.586 -13.836 1 97.44 379 ASN B CA 1
ATOM 5804 C C . ASN B 1 379 ? 30.922 -4.379 -14.469 1 97.44 379 ASN B C 1
ATOM 5806 O O . ASN B 1 379 ? 31.812 -3.777 -13.875 1 97.44 379 ASN B O 1
ATOM 5810 N N . ALA B 1 380 ? 30.547 -4.039 -15.641 1 96.94 380 ALA B N 1
ATOM 5811 C CA . ALA B 1 380 ? 31.125 -2.889 -16.344 1 96.94 380 ALA B CA 1
ATOM 5812 C C . ALA B 1 380 ? 30.875 -1.598 -15.562 1 96.94 380 ALA B C 1
ATOM 5814 O O . ALA B 1 380 ? 31.766 -0.758 -15.438 1 96.94 380 ALA B O 1
ATOM 5815 N N . GLN B 1 381 ? 29.672 -1.482 -15.141 1 95.94 381 GLN B N 1
ATOM 5816 C CA . GLN B 1 381 ? 29.281 -0.309 -14.367 1 95.94 381 GLN B CA 1
ATOM 5817 C C . GLN B 1 381 ? 30.062 -0.215 -13.07 1 95.94 381 GLN B C 1
ATOM 5819 O O . GLN B 1 381 ? 30.375 0.883 -12.602 1 95.94 381 GLN B O 1
ATOM 5824 N N . ASN B 1 382 ? 30.312 -1.338 -12.461 1 93 382 ASN B N 1
ATOM 5825 C CA . ASN B 1 382 ? 31.062 -1.382 -11.219 1 93 382 ASN B CA 1
ATOM 5826 C C . ASN B 1 382 ? 32.531 -1.024 -11.438 1 93 382 ASN B C 1
ATOM 5828 O O . ASN B 1 382 ? 33.156 -0.382 -10.594 1 93 382 ASN B O 1
ATOM 5832 N N . ASP B 1 383 ? 33.094 -1.438 -12.484 1 91.19 383 ASP B N 1
ATOM 5833 C CA . ASP B 1 383 ? 34.5 -1.156 -12.828 1 91.19 383 ASP B CA 1
ATOM 5834 C C . ASP B 1 383 ? 34.688 0.33 -13.109 1 91.19 383 ASP B C 1
ATOM 5836 O O . ASP B 1 383 ? 35.75 0.89 -12.781 1 91.19 383 ASP B O 1
ATOM 5840 N N . GLU B 1 384 ? 33.688 0.922 -13.648 1 87.88 384 GLU B N 1
ATOM 5841 C CA . GLU B 1 384 ? 33.75 2.344 -13.969 1 87.88 384 GLU B CA 1
ATOM 5842 C C . GLU B 1 384 ? 33.688 3.201 -12.711 1 87.88 384 GLU B C 1
ATOM 5844 O O . GLU B 1 384 ? 34.25 4.289 -12.656 1 87.88 384 GLU B O 1
ATOM 5849 N N . ALA B 1 385 ? 32.969 2.768 -11.766 1 80.75 385 ALA B N 1
ATOM 5850 C CA . ALA B 1 385 ? 32.75 3.527 -10.539 1 80.75 385 ALA B CA 1
ATOM 5851 C C . ALA B 1 385 ? 33.969 3.439 -9.625 1 80.75 385 ALA B C 1
ATOM 5853 O O . ALA B 1 385 ? 34.156 4.297 -8.758 1 80.75 385 ALA B O 1
ATOM 5854 N N . GLN B 1 386 ? 34.844 2.484 -9.805 1 73.06 386 GLN B N 1
ATOM 5855 C CA . GLN B 1 386 ? 36.094 2.354 -9.055 1 73.06 386 GLN B CA 1
ATOM 5856 C C . GLN B 1 386 ? 37.219 3.186 -9.68 1 73.06 386 GLN B C 1
ATOM 5858 O O . GLN B 1 386 ? 38.031 3.76 -8.969 1 73.06 386 GLN B O 1
#

InterPro domains:
  IPR002748 Cobalt-precorrin-5B C(1)-methyltransferase CbiD [MF_00787] (17-368)
  IPR002748 Cobalt-precorrin-5B C(1)-methyltransferase CbiD [PF01888] (17-276)
  IPR002748 Cobalt-precorrin-5B C(1)-methyltransferase CbiD [PIRSF026782] (14-372)
  IPR002748 Cobalt-precorrin-5B C(1)-methyltransferase CbiD [PTHR35863] (12-372)
  IPR002748 Cobalt-precorrin-5B C(1)-methyltransferase CbiD [TIGR00312] (17-365)
  IPR036074 CbiD superfamily [G3DSA:3.30.2110.10] (19-191)
  IPR036074 CbiD superfamily [SSF111342] (7-293)

Sequence (772 aa):
MKNGLEDYYVIRGNKKMRFGYTTGSCAAAACKGAAEILLGGVMHKAVTLMTPKGILLTLELKDIRIEGNQVTCAIQKDAGDDPDTTNGILVYATVQKTKEPGIILDGGVGVGRVTKAGLSQKIGEAAINPVPKAMILREATEIAEKYDYEGGLKIIISVPEGVEIAKKTFNPRLGIVGGISILGTSGIVEPMSEAALVQSINVEMKQHFSQGEEYLLVTPGNYGADYLREHMDLPYEKNIKCSNYVGETIDMAIDMGVKGILFIAHIGKFVKVAAGIMNTHSHSADARMEVLASNAIRAGASLECAKEILNASTTDEAIDILEKYQILQKTMKEILDRIQFYLNHRSYEQILLGAVIFNNTYGYLGQTADAEKLIKLINAQNDEAQMKNGLEDYYVIRGNKKMRFGYTTGSCAAAACKGAAEILLGGVMHKAVTLMTPKGILLTLELKDIRIEGNQVTCAIQKDAGDDPDTTNGILVYATVQKTKEPGIILDGGVGVGRVTKAGLSQKIGEAAINPVPKAMILREATEIAEKYDYEGGLKIIISVPEGVEIAKKTFNPRLGIVGGISILGTSGIVEPMSEAALVQSINVEMKQHFSQGEEYLLVTPGNYGADYLREHMDLPYEKNIKCSNYVGETIDMAIDMGVKGILFIAHIGKFVKVAAGIMNTHSHSADARMEVLASNAIRAGASLECAKEILNASTTDEAIDILEKYQILQKTMKEILDRIQFYLNHRSYEQILLGAVIFNNTYGYLGQTADAEKLIKLINAQNDEAQ

pLDDT: mean 95.53, std 3.86, range [73.06, 98.94]

Radius of gyration: 28.56 Å; Cα contacts (8 Å, |Δi|>4): 1804; chains: 2; bounding box: 72×83×56 Å

Solvent-accessible surface area (backbone atoms only — not comparable to full-atom values): 38120 Å² total; per-residue (Å²): 131,80,37,65,49,87,86,39,65,44,54,58,82,92,40,82,36,38,39,23,37,21,55,13,41,25,34,19,42,9,34,35,48,12,41,40,32,61,72,67,67,48,91,67,62,55,43,72,42,78,30,42,66,47,50,58,33,43,44,59,54,36,78,74,42,80,57,92,66,29,16,31,16,18,17,66,32,43,30,48,63,26,96,48,90,64,50,63,40,56,26,26,11,34,32,28,67,40,84,59,62,52,78,47,78,48,49,38,56,12,30,4,29,25,70,35,61,46,55,96,50,54,64,71,33,40,35,53,37,58,28,20,44,50,48,31,52,47,37,46,52,51,47,33,50,75,65,69,50,72,54,10,38,38,36,36,36,28,18,71,66,21,44,66,49,20,75,77,46,68,33,58,82,61,30,25,46,66,8,29,68,34,37,43,67,40,29,56,28,60,50,84,42,65,68,58,52,53,48,54,41,48,50,51,51,38,26,45,41,61,72,67,44,45,51,44,42,34,16,40,43,67,68,18,50,52,48,40,64,73,73,44,97,58,71,60,92,62,52,41,66,49,52,39,38,55,45,58,50,51,49,51,33,56,52,76,64,40,49,28,41,38,34,33,31,43,44,81,45,53,48,28,26,40,34,31,31,25,47,42,39,65,84,42,19,47,45,49,40,32,46,51,23,45,28,28,46,75,52,63,48,50,61,66,57,33,53,53,26,57,68,40,89,44,62,68,54,32,50,51,50,29,48,74,69,70,40,41,69,51,19,41,51,48,38,32,54,31,30,42,49,32,51,34,58,69,46,63,61,71,42,48,57,24,32,40,34,27,43,93,86,77,36,78,66,50,58,19,88,43,24,64,61,44,54,52,50,39,47,52,54,52,60,70,74,105,132,81,37,65,51,89,85,41,66,44,55,57,83,92,37,81,36,37,40,23,40,20,56,14,40,25,34,18,40,9,34,34,48,13,42,40,32,63,73,68,68,48,89,67,62,55,42,72,42,77,30,42,65,46,48,57,32,43,45,58,55,36,80,74,45,79,56,92,66,29,15,30,16,18,17,66,32,43,29,49,63,26,96,48,90,64,47,65,40,56,26,26,11,35,33,27,68,39,84,59,62,53,78,46,79,48,48,38,58,12,30,4,30,24,69,35,61,46,54,98,50,55,64,71,33,40,35,54,36,58,30,19,45,51,48,30,53,48,38,45,50,52,46,32,50,74,66,69,51,75,54,10,38,38,36,35,37,28,18,72,66,20,44,66,49,20,75,78,46,68,34,59,83,61,31,24,46,66,9,30,67,31,38,42,67,41,28,56,29,62,52,84,43,65,67,58,52,53,47,54,42,49,50,53,51,38,26,45,40,60,72,67,44,44,50,46,43,34,16,41,43,69,67,20,49,52,46,40,63,74,73,44,96,58,71,60,91,62,51,42,65,49,51,40,39,55,45,60,52,51,48,52,33,55,53,75,63,39,48,26,41,37,35,34,32,43,45,81,44,52,48,28,26,40,34,32,31,26,47,43,38,65,82,42,20,48,46,49,40,33,43,50,23,45,28,28,45,74,53,65,48,50,60,67,56,31,52,52,27,59,68,40,90,45,61,66,53,30,50,51,51,30,48,75,70,69,41,41,69,51,18,41,52,48,39,30,53,30,30,40,49,33,51,34,57,69,46,63,60,70,43,49,55,25,31,39,34,26,41,94,85,78,35,79,66,50,57,19,87,44,24,63,61,46,54,52,52,39,47,52,54,51,61,68,75,105